Protein AF-0000000068970893 (afdb_homodimer)

Solvent-accessible surface area (backbone atoms only — not comparable to full-atom values): 34438 Å² total; per-residue (Å²): 134,84,78,76,77,76,78,77,75,74,74,72,71,69,70,72,63,74,60,45,36,34,34,31,26,46,43,50,68,34,17,62,73,50,59,65,38,80,75,41,46,63,51,52,25,57,60,57,65,72,38,48,32,35,39,35,35,37,35,39,42,80,43,62,50,46,62,40,53,46,41,29,46,47,30,43,91,47,66,24,83,64,30,59,34,68,47,70,58,63,78,33,46,88,56,91,75,41,30,20,45,33,38,39,30,31,60,89,47,37,46,57,29,62,70,39,63,47,83,69,72,38,87,65,34,65,39,53,39,33,30,32,38,38,37,50,64,57,72,69,42,65,59,33,35,37,36,42,41,53,44,46,58,91,42,21,66,63,33,52,52,49,48,44,53,54,48,48,47,40,39,73,72,74,41,53,23,32,42,35,36,25,41,37,33,55,22,58,92,43,32,40,73,74,58,47,60,68,32,63,61,59,64,38,78,70,40,45,73,63,52,55,80,82,44,50,28,38,62,59,91,54,78,31,17,25,50,43,37,38,38,27,34,69,73,46,53,64,19,42,46,82,89,43,58,42,51,52,60,55,39,71,76,65,70,47,55,70,70,60,36,52,69,51,19,53,37,30,39,39,31,39,36,34,33,38,48,72,71,74,69,72,71,77,68,78,69,69,78,69,80,75,74,79,78,80,79,70,83,72,81,78,78,80,84,85,76,96,89,80,93,81,136,134,83,80,74,79,76,77,75,74,73,75,73,71,68,70,72,64,72,61,45,36,34,34,29,28,45,42,50,68,34,17,63,73,50,61,64,37,81,75,41,46,62,52,52,27,57,61,57,64,70,39,47,30,34,39,36,35,38,35,40,42,78,44,63,49,47,62,41,52,46,40,28,45,48,28,43,90,47,66,24,83,67,31,59,37,66,46,70,58,62,78,32,46,88,58,90,75,43,30,20,44,32,39,40,31,32,61,89,49,37,46,58,29,62,70,40,64,47,84,68,74,39,88,64,35,64,39,54,40,33,31,31,37,38,37,50,64,57,70,69,43,64,61,33,36,38,38,42,41,53,45,46,60,90,41,22,66,63,34,51,51,50,48,44,54,52,48,50,48,40,38,73,73,71,40,52,22,32,41,35,37,26,42,36,31,55,22,58,92,42,32,40,73,73,57,47,60,67,33,63,63,60,64,38,78,69,40,43,76,62,52,56,80,82,42,50,28,37,62,59,92,56,78,32,17,25,50,45,36,38,38,27,33,68,73,47,54,63,19,41,46,81,90,44,58,43,53,53,59,56,38,70,77,66,68,46,54,70,69,59,35,53,70,51,18,53,36,31,38,38,31,38,38,32,32,36,48,70,68,75,67,71,71,75,65,78,68,69,74,70,76,76,73,76,81,79,77,84,70,80,77,82,79,85,77,82,83,75,84,71,87,82,131

Structure (mmCIF, N/CA/C/O backbone):
data_AF-0000000068970893-model_v1
#
loop_
_entity.id
_entity.type
_entity.pdbx_description
1 polymer Deoxyribonuclease
#
loop_
_atom_site.group_PDB
_atom_site.id
_atom_site.type_symbol
_atom_site.label_atom_id
_atom_site.label_alt_id
_atom_site.label_comp_id
_atom_site.label_asym_id
_atom_site.label_entity_id
_atom_site.label_seq_id
_atom_site.pdbx_PDB_ins_code
_atom_site.Cartn_x
_atom_site.Cartn_y
_atom_site.Cartn_z
_atom_site.occupancy
_atom_site.B_iso_or_equiv
_atom_site.auth_seq_id
_atom_site.auth_comp_id
_atom_site.auth_asym_id
_atom_site.auth_atom_id
_atom_site.pdbx_PDB_model_num
ATOM 1 N N . MET A 1 1 ? -51.438 -12.82 -49.969 1 34.69 1 MET A N 1
ATOM 2 C CA . MET A 1 1 ? -50.594 -12.172 -48.969 1 34.69 1 MET A CA 1
ATOM 3 C C . MET A 1 1 ? -49.625 -13.156 -48.344 1 34.69 1 MET A C 1
ATOM 5 O O . MET A 1 1 ? -50.031 -14.102 -47.656 1 34.69 1 MET A O 1
ATOM 9 N N . LYS A 1 2 ? -48.469 -13.453 -49.031 1 40.09 2 LYS A N 1
ATOM 10 C CA . LYS A 1 2 ? -47.344 -14.328 -48.688 1 40.09 2 LYS A CA 1
ATOM 11 C C . LYS A 1 2 ? -46.719 -13.898 -47.375 1 40.09 2 LYS A C 1
ATOM 13 O O . LYS A 1 2 ? -46.281 -12.75 -47.219 1 40.09 2 LYS A O 1
ATOM 18 N N . LEU A 1 3 ? -47.094 -14.508 -46.312 1 40.81 3 LEU A N 1
ATOM 19 C CA . LEU A 1 3 ? -46.5 -14.352 -45 1 40.81 3 LEU A CA 1
ATOM 20 C C . LEU A 1 3 ? -45 -14.648 -45.031 1 40.81 3 LEU A C 1
ATOM 22 O O . LEU A 1 3 ? -44.594 -15.766 -45.375 1 40.81 3 LEU A O 1
ATOM 26 N N . VAL A 1 4 ? -44.156 -13.695 -45.438 1 50.56 4 VAL A N 1
ATOM 27 C CA . VAL A 1 4 ? -42.719 -13.859 -45.281 1 50.56 4 VAL A CA 1
ATOM 28 C C . VAL A 1 4 ? -42.375 -14.016 -43.781 1 50.56 4 VAL A C 1
ATOM 30 O O . VAL A 1 4 ? -42.656 -13.125 -43 1 50.56 4 VAL A O 1
ATOM 33 N N . SER A 1 5 ? -42.219 -15.211 -43.312 1 48.31 5 SER A N 1
AT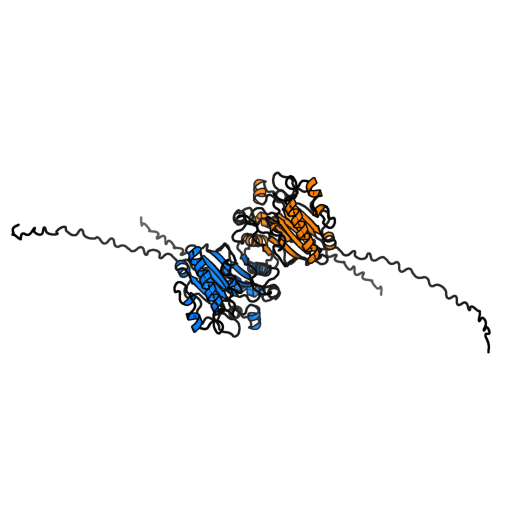OM 34 C CA . SER A 1 5 ? -41.688 -15.477 -42 1 48.31 5 SER A CA 1
ATOM 35 C C . SER A 1 5 ? -40.25 -14.93 -41.875 1 48.31 5 SER A C 1
ATOM 37 O O . SER A 1 5 ? -39.375 -15.336 -42.625 1 48.31 5 SER A O 1
ATOM 39 N N . VAL A 1 6 ? -40.094 -13.727 -41.406 1 50.88 6 VAL A N 1
ATOM 40 C CA . VAL A 1 6 ? -38.781 -13.227 -41.062 1 50.88 6 VAL A CA 1
ATOM 41 C C . VAL A 1 6 ? -38.188 -14.086 -39.938 1 50.88 6 VAL A C 1
ATOM 43 O O . VAL A 1 6 ? -38.781 -14.188 -38.844 1 50.88 6 VAL A O 1
ATOM 46 N N . LEU A 1 7 ? -37.375 -15.031 -40.312 1 47.41 7 LEU A N 1
ATOM 47 C CA . LEU A 1 7 ? -36.531 -15.734 -39.344 1 47.41 7 LEU A CA 1
ATOM 48 C C . LEU A 1 7 ? -35.625 -14.766 -38.594 1 47.41 7 LEU A C 1
ATOM 50 O O . LEU A 1 7 ? -34.719 -14.156 -39.219 1 47.41 7 LEU A O 1
ATOM 54 N N . VAL A 1 8 ? -36.062 -14.211 -37.5 1 48.69 8 VAL A N 1
ATOM 55 C CA . VAL A 1 8 ? -35.156 -13.484 -36.625 1 48.69 8 VAL A CA 1
ATOM 56 C C . VAL A 1 8 ? -34.094 -14.43 -36.094 1 48.69 8 VAL A C 1
ATOM 58 O O . VAL A 1 8 ? -34.375 -15.391 -35.375 1 48.69 8 VAL A O 1
ATOM 61 N N . VAL A 1 9 ? -32.969 -14.531 -36.781 1 45.34 9 VAL A N 1
ATOM 62 C CA . VAL A 1 9 ? -31.781 -15.172 -36.219 1 45.34 9 VAL A CA 1
ATOM 63 C C . VAL A 1 9 ? -31.359 -14.445 -34.938 1 45.34 9 VAL A C 1
ATOM 65 O O . VAL A 1 9 ? -30.984 -13.273 -34.969 1 45.34 9 VAL A O 1
ATOM 68 N N . SER A 1 10 ? -31.875 -14.844 -33.844 1 44.03 10 SER A N 1
ATOM 69 C CA . SER A 1 10 ? -31.266 -14.422 -32.562 1 44.03 10 SER A CA 1
ATOM 70 C C . SER A 1 10 ? -29.781 -14.742 -32.531 1 44.03 10 SER A C 1
ATOM 72 O O . SER A 1 10 ? -29.391 -15.914 -32.562 1 44.03 10 SER A O 1
ATOM 74 N N . ILE A 1 11 ? -29 -13.906 -33.031 1 40.5 11 ILE A N 1
ATOM 75 C CA . ILE A 1 11 ? -27.578 -14.055 -32.75 1 40.5 11 ILE A CA 1
ATOM 76 C C . ILE A 1 11 ? -27.359 -14.195 -31.25 1 40.5 11 ILE A C 1
ATOM 78 O O . ILE A 1 11 ? -27.609 -13.266 -30.484 1 40.5 11 ILE A O 1
ATOM 82 N N . LEU A 1 12 ? -27.5 -15.367 -30.766 1 39.94 12 LEU A N 1
ATOM 83 C CA . LEU A 1 12 ? -26.938 -15.625 -29.438 1 39.94 12 LEU A CA 1
ATOM 84 C C . LEU A 1 12 ? -25.531 -15.07 -29.344 1 39.94 12 LEU A C 1
ATOM 86 O O . LEU A 1 12 ? -24.609 -15.562 -30 1 39.94 12 LEU A O 1
ATOM 90 N N . LEU A 1 13 ? -25.422 -13.812 -29.266 1 41.06 13 LEU A N 1
ATOM 91 C CA . LEU A 1 13 ? -24.125 -13.297 -28.844 1 41.06 13 LEU A CA 1
ATOM 92 C C . LEU A 1 13 ? -23.547 -14.156 -27.719 1 41.06 13 LEU A C 1
ATOM 94 O O . LEU A 1 13 ? -24.047 -14.133 -26.594 1 41.06 13 LEU A O 1
ATOM 98 N N . PHE A 1 14 ? -23.125 -15.32 -28.062 1 41.41 14 PHE A N 1
ATOM 99 C CA . PHE A 1 14 ? -22.25 -16 -27.125 1 41.41 14 PHE A CA 1
ATOM 100 C C . PHE A 1 14 ? -21.266 -15.023 -26.5 1 41.41 14 PHE A C 1
ATOM 102 O O . PHE A 1 14 ? -20.406 -14.477 -27.188 1 41.41 14 PHE A O 1
ATOM 109 N N . GLU A 1 15 ? -21.703 -14.234 -25.641 1 43.56 15 GLU A N 1
ATOM 110 C CA . GLU A 1 15 ? -20.703 -13.523 -24.844 1 43.56 15 GLU A CA 1
ATOM 111 C C . GLU A 1 15 ? -19.5 -14.414 -24.547 1 43.56 15 GLU A C 1
ATOM 113 O O . GLU A 1 15 ? -19.656 -15.492 -23.953 1 43.56 15 GLU A O 1
ATOM 118 N N . PHE A 1 16 ? -18.641 -14.641 -25.422 1 45.16 16 PHE A N 1
ATOM 119 C CA . PHE A 1 16 ? -17.359 -15.266 -25.125 1 45.16 16 PHE A CA 1
ATOM 120 C C . PHE A 1 16 ? -16.969 -15 -23.672 1 45.16 16 PHE A C 1
ATOM 122 O O . PHE A 1 16 ? -16.984 -13.859 -23.219 1 45.16 16 PHE A O 1
ATOM 129 N N . SER A 1 17 ? -17.25 -15.883 -22.859 1 54.84 17 SER A N 1
ATOM 130 C CA . SER A 1 17 ? -16.922 -15.898 -21.438 1 54.84 17 SER A CA 1
ATOM 131 C C . SER A 1 17 ? -15.539 -15.328 -21.172 1 54.84 17 SER A C 1
ATOM 133 O O . SER A 1 17 ? -14.547 -15.797 -21.734 1 54.84 17 SER A O 1
ATOM 135 N N . ARG A 1 18 ? -15.453 -14.156 -20.859 1 61.41 18 ARG A N 1
ATOM 136 C CA . ARG A 1 18 ? -14.219 -13.414 -20.609 1 61.41 18 ARG A CA 1
ATOM 137 C C . ARG A 1 18 ? -13.328 -14.164 -19.609 1 61.41 18 ARG A C 1
ATOM 139 O O . ARG A 1 18 ? -13.75 -14.453 -18.5 1 61.41 18 ARG A O 1
ATOM 146 N N . ALA A 1 19 ? -12.203 -14.891 -20.141 1 85.12 19 ALA A N 1
ATOM 147 C CA . ALA A 1 19 ? -11.188 -15.609 -19.375 1 85.12 19 ALA A CA 1
ATOM 148 C C . ALA A 1 19 ? -10.25 -14.648 -18.656 1 85.12 19 ALA A C 1
ATOM 150 O O . ALA A 1 19 ? -9.914 -13.586 -19.188 1 85.12 19 ALA A O 1
ATOM 151 N N . TYR A 1 20 ? -10.188 -14.883 -17.344 1 96.75 20 TYR A N 1
ATOM 152 C CA . TYR A 1 20 ? -9.148 -14.18 -16.609 1 96.75 20 TYR A CA 1
ATOM 153 C C . TYR A 1 20 ? -7.789 -14.844 -16.797 1 96.75 20 TYR A C 1
ATOM 155 O O . TYR A 1 20 ? -7.699 -16.078 -16.859 1 96.75 20 TYR A O 1
ATOM 163 N N . LEU A 1 21 ? -6.785 -14.07 -17.016 1 98.25 21 LEU A N 1
ATOM 164 C CA . LEU A 1 21 ? -5.414 -14.57 -16.969 1 98.25 21 LEU A CA 1
ATOM 165 C C . LEU A 1 21 ? -4.707 -14.117 -15.695 1 98.25 21 LEU A C 1
ATOM 167 O O . LEU A 1 21 ? -4.539 -12.914 -15.477 1 98.25 21 LEU A O 1
ATOM 171 N N . MET A 1 22 ? -4.309 -15.086 -14.859 1 98.62 22 MET A N 1
ATOM 172 C CA . MET A 1 22 ? -3.633 -14.82 -13.594 1 98.62 22 MET A CA 1
ATOM 173 C C . MET A 1 22 ? -2.203 -15.352 -13.625 1 98.62 22 MET A C 1
ATOM 175 O O . MET A 1 22 ? -1.854 -16.172 -14.477 1 98.62 22 MET A O 1
ATOM 179 N N . SER A 1 23 ? -1.374 -14.859 -12.672 1 98.88 23 SER A N 1
ATOM 180 C CA . SER A 1 23 ? -0.019 -15.398 -12.609 1 98.88 23 SER A CA 1
ATOM 181 C C . SER A 1 23 ? 0.569 -15.25 -11.211 1 98.88 23 SER A C 1
ATOM 183 O O . SER A 1 23 ? 0.02 -14.539 -10.375 1 98.88 23 SER A O 1
ATOM 185 N N . SER A 1 24 ? 1.542 -16.04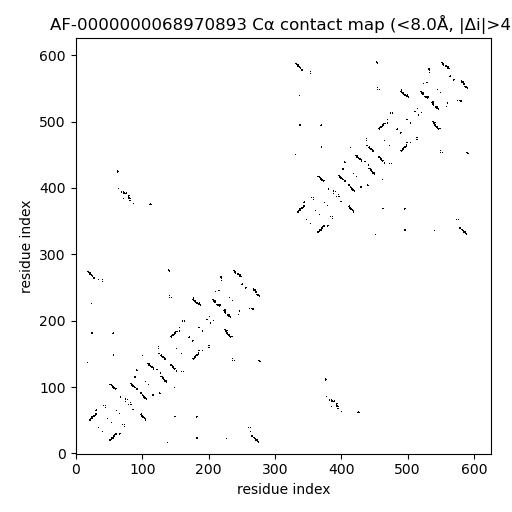7 -10.945 1 98.94 24 SER A N 1
ATOM 186 C CA . SER A 1 24 ? 2.479 -15.867 -9.836 1 98.94 24 SER A CA 1
ATOM 187 C C . SER A 1 24 ? 3.891 -15.602 -10.344 1 98.94 24 SER A C 1
ATOM 189 O O . SER A 1 24 ? 4.359 -16.25 -11.273 1 98.94 24 SER A O 1
ATOM 191 N N . PHE A 1 25 ? 4.539 -14.609 -9.758 1 98.94 25 PHE A N 1
ATOM 192 C CA . PHE A 1 25 ? 5.828 -14.188 -10.289 1 98.94 25 PHE A CA 1
ATOM 193 C C . PHE A 1 25 ? 6.777 -13.805 -9.156 1 98.94 25 PHE A C 1
ATOM 195 O O . PHE A 1 25 ? 6.578 -12.781 -8.5 1 98.94 25 PHE A O 1
ATOM 202 N N . ASN A 1 26 ? 7.77 -14.633 -8.898 1 98.88 26 ASN A N 1
ATOM 203 C CA . ASN A 1 26 ? 8.906 -14.164 -8.109 1 98.88 26 ASN A CA 1
ATOM 204 C C . ASN A 1 26 ? 9.742 -13.148 -8.891 1 98.88 26 ASN A C 1
ATOM 206 O O . ASN A 1 26 ? 10.523 -13.523 -9.766 1 98.88 26 ASN A O 1
ATOM 210 N N . ILE A 1 27 ? 9.57 -11.922 -8.539 1 98.06 27 ILE A N 1
ATOM 211 C CA . ILE A 1 27 ? 10.125 -10.828 -9.328 1 98.06 27 ILE A CA 1
ATOM 212 C C . ILE A 1 27 ? 11.578 -10.586 -8.93 1 98.06 27 ILE A C 1
ATOM 214 O O . ILE A 1 27 ? 12.266 -9.758 -9.539 1 98.06 27 ILE A O 1
ATOM 218 N N . GLN A 1 28 ? 12.086 -11.32 -8 1 97.75 28 GLN A N 1
ATOM 219 C CA . GLN A 1 28 ? 13.469 -11.398 -7.539 1 97.75 28 GLN A CA 1
ATOM 220 C C . GLN A 1 28 ? 13.945 -10.047 -7.016 1 97.75 28 GLN A C 1
ATOM 222 O O . GLN A 1 28 ? 14.344 -9.18 -7.793 1 97.75 28 GLN A O 1
ATOM 227 N N . VAL A 1 29 ? 14.086 -9.891 -5.777 1 95.88 29 VAL A N 1
ATOM 228 C CA . VAL A 1 29 ? 14.656 -8.75 -5.059 1 95.88 29 VAL A CA 1
ATOM 229 C C . VAL A 1 29 ? 14.164 -7.445 -5.684 1 95.88 29 VAL A C 1
ATOM 231 O O . VAL A 1 29 ? 14.961 -6.637 -6.16 1 95.88 29 VAL A O 1
ATOM 234 N N . PHE A 1 30 ? 12.914 -7.227 -5.641 1 97.62 30 PHE A N 1
ATOM 235 C CA . PHE A 1 30 ? 12.281 -6.059 -6.238 1 97.62 30 PHE A CA 1
ATOM 236 C C . PHE A 1 30 ? 12.25 -4.898 -5.254 1 97.62 30 PHE A C 1
ATOM 238 O O . PHE A 1 30 ? 11.648 -5.004 -4.184 1 97.62 30 PHE A O 1
ATOM 245 N N . GLY A 1 31 ? 12.898 -3.812 -5.598 1 94.81 31 GLY A N 1
ATOM 246 C CA . GLY A 1 31 ? 12.961 -2.596 -4.801 1 94.81 31 GLY A CA 1
ATOM 247 C C . GLY A 1 31 ? 13.562 -1.424 -5.551 1 94.81 31 GLY A C 1
ATOM 248 O O . GLY A 1 31 ? 13.445 -1.333 -6.777 1 94.81 31 GLY A O 1
ATOM 249 N N . ASP A 1 32 ? 14.188 -0.538 -4.844 1 91.56 32 ASP A N 1
ATOM 250 C CA . ASP A 1 32 ? 14.68 0.719 -5.398 1 91.56 32 ASP A CA 1
ATOM 251 C C . ASP A 1 32 ? 15.797 0.47 -6.414 1 91.56 32 ASP A C 1
ATOM 253 O O . ASP A 1 32 ? 15.844 1.116 -7.461 1 91.56 32 ASP A O 1
ATOM 257 N N . LYS A 1 33 ? 16.688 -0.392 -6.039 1 94.38 33 LYS A N 1
ATOM 258 C CA . LYS A 1 33 ? 17.812 -0.661 -6.926 1 94.38 33 LYS A CA 1
ATOM 259 C C . LYS A 1 33 ? 17.344 -1.159 -8.289 1 94.38 33 LYS A C 1
ATOM 261 O O . LYS A 1 33 ? 17.812 -0.688 -9.328 1 94.38 33 LYS A O 1
ATOM 266 N N . LYS A 1 34 ? 16.453 -2.086 -8.305 1 96.19 34 LYS A N 1
ATOM 267 C CA . LYS A 1 34 ? 15.914 -2.605 -9.562 1 96.19 34 LYS A CA 1
ATOM 268 C C . LYS A 1 34 ? 15.133 -1.529 -10.32 1 96.19 34 LYS A C 1
ATOM 270 O O . LYS A 1 34 ? 15.266 -1.402 -11.539 1 96.19 34 LYS A O 1
ATOM 275 N N . MET A 1 35 ? 14.391 -0.727 -9.641 1 94.12 35 MET A N 1
ATOM 276 C CA . MET A 1 35 ? 13.57 0.326 -10.234 1 94.12 35 MET A CA 1
ATOM 277 C C . MET A 1 35 ? 14.453 1.437 -10.805 1 94.12 35 MET A C 1
ATOM 279 O O . MET A 1 35 ? 14.016 2.193 -11.68 1 94.12 35 MET A O 1
ATOM 283 N N . SER A 1 36 ? 15.625 1.511 -10.336 1 93.38 36 SER A N 1
ATOM 284 C CA . SER A 1 36 ? 16.516 2.572 -10.773 1 93.38 36 SER A CA 1
ATOM 285 C C . SER A 1 36 ? 17.234 2.193 -12.062 1 93.38 36 SER A C 1
ATOM 287 O O . SER A 1 36 ? 17.828 3.047 -12.727 1 93.38 36 SER A O 1
ATOM 289 N N . LYS A 1 37 ? 17.203 0.884 -12.352 1 95.44 37 LYS A N 1
ATOM 290 C CA . LYS A 1 37 ? 17.75 0.458 -13.633 1 95.44 37 LYS A CA 1
ATOM 291 C C . LYS A 1 37 ? 16.828 0.826 -14.781 1 95.44 37 LYS A C 1
ATOM 293 O O . LYS A 1 37 ? 15.828 0.142 -15.031 1 95.44 37 LYS A O 1
ATOM 298 N N . LYS A 1 38 ? 17.156 1.769 -15.578 1 93.44 38 LYS A N 1
ATOM 299 C CA . LYS A 1 38 ? 16.297 2.439 -16.547 1 93.44 38 LYS A CA 1
ATOM 300 C C . LYS A 1 38 ? 15.633 1.432 -17.484 1 93.44 38 LYS A C 1
ATOM 302 O O . LYS A 1 38 ? 14.492 1.625 -17.906 1 93.44 38 LYS A O 1
ATOM 307 N N . HIS A 1 39 ? 16.281 0.365 -17.797 1 95.81 39 HIS A N 1
ATOM 308 C CA . HIS A 1 39 ? 15.789 -0.545 -18.812 1 95.81 39 HIS A CA 1
ATOM 309 C C . HIS A 1 39 ? 14.93 -1.647 -18.203 1 95.81 39 HIS A C 1
ATOM 311 O O . HIS A 1 39 ? 14.227 -2.367 -18.906 1 95.81 39 HIS A O 1
ATOM 317 N N . ILE A 1 40 ? 14.836 -1.778 -16.875 1 97.69 40 ILE A N 1
ATOM 318 C CA . ILE A 1 40 ? 14.203 -2.934 -16.25 1 97.69 40 ILE A CA 1
ATOM 319 C C . ILE A 1 40 ? 12.734 -2.629 -15.969 1 97.69 40 ILE A C 1
ATOM 321 O O . ILE A 1 40 ? 11.859 -3.436 -16.281 1 97.69 40 ILE A O 1
ATOM 325 N N . PRO A 1 41 ? 12.383 -1.438 -15.461 1 96.38 41 PRO A N 1
ATOM 326 C CA . PRO A 1 41 ? 10.984 -1.195 -15.094 1 96.38 41 PRO A CA 1
ATOM 327 C C . PRO A 1 41 ? 10.039 -1.282 -16.281 1 96.38 41 PRO A C 1
ATOM 329 O O . PRO A 1 41 ? 8.961 -1.876 -16.172 1 96.38 41 PRO A O 1
ATOM 332 N N . PRO A 1 42 ? 10.406 -0.814 -17.469 1 96.25 42 PRO A N 1
ATOM 333 C CA . PRO A 1 42 ? 9.5 -0.976 -18.609 1 96.25 42 PRO A CA 1
ATOM 334 C C . PRO A 1 42 ? 9.266 -2.439 -18.969 1 96.25 42 PRO A C 1
ATOM 336 O O . PRO A 1 42 ? 8.164 -2.807 -19.406 1 96.25 42 PRO A O 1
ATOM 339 N N . ILE A 1 43 ? 10.266 -3.234 -18.828 1 98.25 43 ILE A N 1
ATOM 340 C CA . ILE A 1 43 ? 10.133 -4.66 -19.109 1 98.25 43 ILE A CA 1
ATOM 341 C C . ILE A 1 43 ? 9.18 -5.297 -18.109 1 98.25 43 ILE A C 1
ATOM 343 O O . ILE A 1 43 ? 8.266 -6.035 -18.484 1 98.25 43 ILE A O 1
ATOM 347 N N . LEU A 1 44 ? 9.375 -4.984 -16.828 1 98.31 44 LEU A N 1
ATOM 348 C CA . LEU A 1 44 ? 8.484 -5.488 -15.789 1 98.31 44 LEU A CA 1
ATOM 349 C C . LEU A 1 44 ? 7.043 -5.055 -16.047 1 98.31 44 LEU A C 1
ATOM 351 O O . LEU A 1 44 ? 6.117 -5.855 -15.906 1 98.31 44 LEU A O 1
ATOM 355 N N . ALA A 1 45 ? 6.863 -3.803 -16.406 1 96.81 45 ALA A N 1
ATOM 356 C CA . ALA A 1 45 ? 5.527 -3.287 -16.688 1 96.81 45 ALA A CA 1
ATOM 357 C C . ALA A 1 45 ? 4.871 -4.062 -17.828 1 96.81 45 ALA A C 1
ATOM 359 O O . ALA A 1 45 ? 3.684 -4.387 -17.766 1 96.81 45 ALA A O 1
ATOM 360 N N . LYS A 1 46 ? 5.617 -4.324 -18.828 1 97.25 46 LYS A N 1
ATOM 361 C CA . LYS A 1 46 ? 5.098 -5.07 -19.969 1 97.25 46 LYS A CA 1
ATOM 362 C C . LYS A 1 46 ? 4.703 -6.488 -19.578 1 97.25 46 LYS A C 1
ATOM 364 O O . LYS A 1 46 ? 3.65 -6.984 -19.984 1 97.25 46 LYS A O 1
ATOM 369 N N . ILE A 1 47 ? 5.535 -7.156 -18.812 1 98.5 47 ILE A N 1
ATOM 370 C CA . ILE A 1 47 ? 5.234 -8.508 -18.344 1 98.5 47 ILE A CA 1
ATOM 371 C C . ILE A 1 47 ? 3.945 -8.5 -17.531 1 98.5 47 ILE A C 1
ATOM 373 O O . ILE A 1 47 ? 3.023 -9.266 -17.812 1 98.5 47 ILE A O 1
ATOM 377 N N . LEU A 1 48 ? 3.877 -7.586 -16.594 1 98.19 48 LEU A N 1
ATOM 378 C CA . LEU A 1 48 ? 2.801 -7.594 -15.609 1 98.19 48 LEU A CA 1
ATOM 379 C C . LEU A 1 48 ? 1.488 -7.133 -16.234 1 98.19 48 LEU A C 1
ATOM 381 O O . LEU A 1 48 ? 0.409 -7.52 -15.781 1 98.19 48 LEU A O 1
ATOM 385 N N . SER A 1 49 ? 1.508 -6.402 -17.297 1 96.31 49 SER A N 1
ATOM 386 C CA . SER A 1 49 ? 0.31 -5.914 -17.969 1 96.31 49 SER A CA 1
ATOM 387 C C . SER A 1 49 ? -0.384 -7.031 -18.734 1 96.31 49 SER A C 1
ATOM 389 O O . SER A 1 49 ? -1.507 -6.859 -19.219 1 96.31 49 SER A O 1
ATOM 391 N N . ARG A 1 50 ? 0.207 -8.148 -18.844 1 97.12 50 ARG A N 1
ATOM 392 C CA . ARG A 1 50 ? -0.385 -9.305 -19.5 1 97.12 50 ARG A CA 1
ATOM 393 C C . ARG A 1 50 ? -1.508 -9.906 -18.656 1 97.12 50 ARG A C 1
ATOM 395 O O . ARG A 1 50 ? -2.381 -10.594 -19.188 1 97.12 50 ARG A O 1
ATOM 402 N N . TYR A 1 51 ? -1.489 -9.633 -17.422 1 98.12 51 TYR A N 1
ATOM 403 C CA . TYR A 1 51 ? -2.322 -10.406 -16.516 1 98.12 51 TYR A CA 1
ATOM 404 C C . TYR A 1 51 ? -3.43 -9.547 -15.914 1 98.12 51 TYR A C 1
ATOM 406 O O . TYR A 1 51 ? -3.252 -8.336 -15.727 1 98.12 51 TYR A O 1
ATOM 414 N N . ASP A 1 52 ? -4.516 -10.195 -15.609 1 97.81 52 ASP A N 1
ATOM 415 C CA . ASP A 1 52 ? -5.598 -9.523 -14.891 1 97.81 52 ASP A CA 1
ATOM 416 C C . ASP A 1 52 ? -5.301 -9.445 -13.398 1 97.81 52 ASP A C 1
ATOM 418 O O . ASP A 1 52 ? -5.762 -8.531 -12.711 1 97.81 52 ASP A O 1
ATOM 422 N N . LEU A 1 53 ? -4.594 -10.398 -12.922 1 98.5 53 LEU A N 1
ATOM 423 C CA . LEU A 1 53 ? -4.148 -10.477 -11.531 1 98.5 53 LEU A CA 1
ATOM 424 C C . LEU A 1 53 ? -2.83 -11.242 -11.43 1 98.5 53 LEU A C 1
ATOM 426 O O . LEU A 1 53 ? -2.697 -12.336 -11.977 1 98.5 53 LEU A O 1
ATOM 430 N N . THR A 1 54 ? -1.862 -10.602 -10.797 1 98.88 54 THR A N 1
ATOM 431 C CA . THR A 1 54 ? -0.589 -11.273 -10.555 1 98.88 54 THR A CA 1
ATOM 432 C C . THR A 1 54 ? -0.206 -11.195 -9.078 1 98.88 54 THR A C 1
ATOM 434 O O . THR A 1 54 ? -0.25 -10.125 -8.477 1 98.88 54 THR A O 1
ATOM 437 N N . CYS A 1 55 ? 0.104 -12.344 -8.508 1 98.88 55 CYS A N 1
ATOM 438 C CA . CYS A 1 55 ? 0.712 -12.406 -7.18 1 98.88 55 CYS A CA 1
ATOM 439 C C . CYS A 1 55 ? 2.232 -12.336 -7.273 1 98.88 55 CYS A C 1
ATOM 441 O O . CYS A 1 55 ? 2.842 -13.055 -8.07 1 98.88 55 CYS A O 1
ATOM 443 N N . ILE A 1 56 ? 2.818 -11.484 -6.457 1 98.62 56 ILE A N 1
ATOM 444 C CA . ILE A 1 56 ? 4.246 -11.195 -6.566 1 98.62 56 ILE A CA 1
ATOM 445 C C . ILE A 1 56 ? 4.957 -11.617 -5.281 1 98.62 56 ILE A C 1
ATOM 447 O O . ILE A 1 56 ? 4.418 -11.445 -4.184 1 98.62 56 ILE A O 1
ATOM 451 N N . GLN A 1 57 ? 6.152 -12.219 -5.43 1 98.5 57 GLN A N 1
ATOM 452 C CA . GLN A 1 57 ? 7.055 -12.484 -4.316 1 98.5 57 GLN A CA 1
ATOM 453 C C . GLN A 1 57 ? 8.32 -11.641 -4.422 1 98.5 57 GLN A C 1
ATOM 455 O O . GLN A 1 57 ? 8.641 -11.117 -5.488 1 98.5 57 GLN A O 1
ATOM 460 N N . GLU A 1 58 ? 9.047 -11.453 -3.346 1 97.94 58 GLU A N 1
ATOM 461 C CA . GLU A 1 58 ? 10.375 -10.875 -3.189 1 97.94 58 GLU A CA 1
ATOM 462 C C . GLU A 1 58 ? 10.352 -9.367 -3.449 1 97.94 58 GLU A C 1
ATOM 464 O O . GLU A 1 58 ? 11.242 -8.828 -4.105 1 97.94 58 GLU A O 1
ATOM 469 N N . ILE A 1 59 ? 9.289 -8.781 -2.961 1 96.81 59 ILE A N 1
ATOM 470 C CA . ILE A 1 59 ? 9.359 -7.332 -2.818 1 96.81 59 ILE A CA 1
ATOM 471 C C . ILE A 1 59 ? 10.273 -6.973 -1.649 1 96.81 59 ILE A C 1
ATOM 473 O O . ILE A 1 59 ? 10.023 -7.367 -0.509 1 96.81 59 ILE A O 1
ATOM 477 N N . ARG A 1 60 ? 11.344 -6.371 -1.956 1 93.94 60 ARG A N 1
ATOM 478 C CA . ARG A 1 60 ? 12.312 -5.934 -0.958 1 93.94 60 ARG A CA 1
ATOM 479 C C . ARG A 1 60 ? 12.555 -4.434 -1.055 1 93.94 60 ARG A C 1
ATOM 481 O O . ARG A 1 60 ? 13.539 -3.996 -1.659 1 93.94 60 ARG A O 1
ATOM 488 N N . ASP A 1 61 ? 11.672 -3.719 -0.513 1 87.38 61 ASP A N 1
ATOM 489 C CA . ASP A 1 61 ? 11.68 -2.264 -0.635 1 87.38 61 ASP A CA 1
ATOM 490 C C . ASP A 1 61 ? 11.523 -1.597 0.729 1 87.38 61 ASP A C 1
ATOM 492 O O . ASP A 1 61 ? 10.453 -1.654 1.332 1 87.38 61 ASP A O 1
ATOM 496 N N . SER A 1 62 ? 12.539 -0.918 1.133 1 77.5 62 SER A N 1
ATOM 497 C CA . SER A 1 62 ? 12.562 -0.379 2.488 1 77.5 62 SER A CA 1
ATOM 498 C C . SER A 1 62 ? 11.57 0.773 2.641 1 77.5 62 SER A C 1
ATOM 500 O O . SER A 1 62 ? 10.984 0.955 3.705 1 77.5 62 SER A O 1
ATOM 502 N N . ASP A 1 63 ? 11.422 1.54 1.518 1 78.56 63 ASP A N 1
ATOM 503 C CA . ASP A 1 63 ? 10.539 2.693 1.66 1 78.56 63 ASP A CA 1
ATOM 504 C C . ASP A 1 63 ? 9.148 2.395 1.098 1 78.56 63 ASP A C 1
ATOM 506 O O . ASP A 1 63 ? 8.234 3.211 1.223 1 78.56 63 ASP A O 1
ATOM 510 N N . GLY A 1 64 ? 8.969 1.307 0.472 1 85.56 64 GLY A N 1
ATOM 511 C CA . GLY A 1 64 ? 7.66 0.746 0.175 1 85.56 64 GLY A CA 1
ATOM 512 C C . GLY A 1 64 ? 6.996 1.381 -1.034 1 85.56 64 GLY A C 1
ATOM 513 O O . GLY A 1 64 ? 5.809 1.166 -1.283 1 85.56 64 GLY A O 1
ATOM 514 N N . ASP A 1 65 ? 7.738 2.162 -1.805 1 89.88 65 ASP A N 1
ATOM 515 C CA . ASP A 1 65 ? 7.035 2.895 -2.855 1 89.88 65 ASP A CA 1
ATOM 516 C C . ASP A 1 65 ? 7.309 2.281 -4.227 1 89.88 65 ASP A C 1
ATOM 518 O O . ASP A 1 65 ? 6.707 2.686 -5.223 1 89.88 65 ASP A O 1
ATOM 522 N N . SER A 1 66 ? 8.219 1.284 -4.301 1 93.69 66 SER A N 1
ATOM 523 C CA . SER A 1 66 ? 8.586 0.69 -5.582 1 93.69 66 SER A CA 1
ATOM 524 C C . SER A 1 66 ? 7.371 0.066 -6.266 1 93.69 66 SER A C 1
ATOM 526 O O . SER A 1 66 ? 7.211 0.182 -7.48 1 93.69 66 SER A O 1
ATOM 528 N N . LEU A 1 67 ? 6.539 -0.621 -5.488 1 95.12 67 LEU A N 1
ATOM 529 C CA . LEU A 1 67 ? 5.359 -1.241 -6.082 1 95.12 67 LEU A CA 1
ATOM 530 C C . LEU A 1 67 ? 4.438 -0.188 -6.688 1 95.12 67 LEU A C 1
ATOM 532 O O . LEU A 1 67 ? 3.93 -0.364 -7.797 1 95.12 67 LEU A O 1
ATOM 536 N N . GLY A 1 68 ? 4.18 0.874 -5.965 1 93.06 68 GLY A N 1
ATOM 537 C CA . GLY A 1 68 ? 3.367 1.958 -6.492 1 93.06 68 GLY A CA 1
ATOM 538 C C . GLY A 1 68 ? 3.93 2.561 -7.766 1 93.06 68 GLY A C 1
ATOM 539 O O . GLY A 1 68 ? 3.188 2.832 -8.711 1 93.06 68 GLY A O 1
ATOM 540 N N . LYS A 1 69 ? 5.219 2.814 -7.812 1 93.38 69 LYS A N 1
ATOM 541 C CA . LYS A 1 69 ? 5.879 3.338 -9.008 1 93.38 69 LYS A CA 1
ATOM 542 C C . LYS A 1 69 ? 5.707 2.391 -10.188 1 93.38 69 LYS A C 1
ATOM 544 O O . LYS A 1 69 ? 5.469 2.832 -11.312 1 93.38 69 LYS A O 1
ATOM 549 N N . LEU A 1 70 ? 5.887 1.155 -9.906 1 95.62 70 LEU A N 1
ATOM 550 C CA . LEU A 1 70 ? 5.723 0.163 -10.969 1 95.62 70 LEU A CA 1
ATOM 551 C C . LEU A 1 70 ? 4.289 0.165 -11.492 1 95.62 70 LEU A C 1
ATOM 553 O O . LEU A 1 70 ? 4.066 0.098 -12.703 1 95.62 70 LEU A O 1
ATOM 557 N N . VAL A 1 71 ? 3.318 0.204 -10.602 1 95.19 71 VAL A N 1
ATOM 558 C CA . VAL A 1 71 ? 1.913 0.23 -10.992 1 95.19 71 VAL A CA 1
ATOM 559 C C . VAL A 1 71 ? 1.636 1.471 -11.836 1 95.19 71 VAL A C 1
ATOM 561 O O . VAL A 1 71 ? 0.9 1.404 -12.828 1 95.19 71 VAL A O 1
ATOM 564 N N . ASN A 1 72 ? 2.199 2.633 -11.469 1 92.5 72 ASN A N 1
ATOM 565 C CA . ASN A 1 72 ? 2.082 3.838 -12.281 1 92.5 72 ASN A CA 1
ATOM 566 C C . ASN A 1 72 ? 2.586 3.607 -13.703 1 92.5 72 ASN A C 1
ATOM 568 O O . ASN A 1 72 ? 1.967 4.059 -14.672 1 92.5 72 ASN A O 1
ATOM 572 N N . LEU A 1 73 ? 3.676 2.949 -13.773 1 92.31 73 LEU A N 1
ATOM 573 C CA . LEU A 1 73 ? 4.254 2.666 -15.086 1 92.31 73 LEU A CA 1
ATOM 574 C C . LEU A 1 73 ? 3.34 1.75 -15.891 1 92.31 73 LEU A C 1
ATOM 576 O O . LEU A 1 73 ? 3.146 1.961 -17.094 1 92.31 73 LEU A O 1
ATOM 580 N N . ILE A 1 74 ? 2.816 0.727 -15.219 1 94.88 74 ILE A N 1
ATOM 581 C CA . ILE A 1 74 ? 1.884 -0.187 -15.875 1 94.88 74 ILE A CA 1
ATOM 582 C C . ILE A 1 74 ? 0.687 0.594 -16.406 1 94.88 74 ILE A C 1
ATOM 584 O O . ILE A 1 74 ? 0.204 0.321 -17.516 1 94.88 74 ILE A O 1
ATOM 588 N N . ASN A 1 75 ? 0.254 1.511 -15.648 1 92.44 75 ASN A N 1
ATOM 589 C CA . ASN A 1 75 ? -0.96 2.248 -15.984 1 92.44 75 ASN A CA 1
ATOM 590 C C . ASN A 1 75 ? -0.679 3.373 -16.969 1 92.44 75 ASN A C 1
ATOM 592 O O . ASN A 1 75 ? -1.602 4.055 -17.422 1 92.44 75 ASN A O 1
ATOM 596 N N . SER A 1 76 ? 0.579 3.506 -17.234 1 84.25 76 SER A N 1
ATOM 597 C CA . SER A 1 76 ? 0.921 4.57 -18.172 1 84.25 76 SER A CA 1
ATOM 598 C C . SER A 1 76 ? 0.234 4.363 -19.516 1 84.25 76 SER A C 1
ATOM 600 O O . SER A 1 76 ? 0.344 3.293 -20.125 1 84.25 76 SER A O 1
ATOM 602 N N . GLY A 1 77 ? -0.548 5.195 -19.938 1 74.44 77 GLY A N 1
ATOM 603 C CA . GLY A 1 77 ? -1.235 5.125 -21.219 1 74.44 77 GLY A CA 1
ATOM 604 C C . GLY A 1 77 ? -2.615 4.5 -21.125 1 74.44 77 GLY A C 1
ATOM 605 O O . GLY A 1 77 ? -3.285 4.297 -22.141 1 74.44 77 GLY A O 1
ATOM 606 N N . ARG A 1 78 ? -2.902 4.055 -19.969 1 77.19 78 ARG A N 1
ATOM 607 C CA . ARG A 1 78 ? -4.234 3.504 -19.75 1 77.19 78 ARG A CA 1
ATOM 608 C C . ARG A 1 78 ? -5.168 4.555 -19.156 1 77.19 78 ARG A C 1
ATOM 610 O O . ARG A 1 78 ? -4.719 5.613 -18.703 1 77.19 78 ARG A O 1
ATOM 617 N N . ASN A 1 79 ? -6.438 4.281 -19.453 1 69 79 ASN A N 1
ATOM 618 C CA . ASN A 1 79 ? -7.398 5.066 -18.688 1 69 79 ASN A CA 1
ATOM 619 C C . ASN A 1 79 ? -7.262 4.809 -17.188 1 69 79 ASN A C 1
ATOM 621 O O . ASN A 1 79 ? -7.559 3.713 -16.719 1 69 79 ASN A O 1
ATOM 625 N N . ASN A 1 80 ? -6.852 5.699 -16.516 1 64.62 80 ASN A N 1
ATOM 626 C CA . ASN A 1 80 ? -6.438 5.57 -15.125 1 64.62 80 ASN A CA 1
ATOM 627 C C . ASN A 1 80 ? -7.605 5.152 -14.227 1 64.62 80 ASN A C 1
ATOM 629 O O . ASN A 1 80 ? -7.41 4.441 -13.242 1 64.62 80 ASN A O 1
ATOM 633 N N . GLN A 1 81 ? -8.719 5.488 -14.586 1 68.31 81 GLN A N 1
ATOM 634 C CA . GLN A 1 81 ? -9.859 5.137 -13.742 1 68.31 81 GLN A CA 1
ATOM 635 C C . GLN A 1 81 ? -10.062 3.625 -13.695 1 68.31 81 GLN A C 1
ATOM 637 O O . GLN A 1 81 ? -10.648 3.102 -12.75 1 68.31 81 GLN A O 1
ATOM 642 N N . GLU A 1 82 ? -9.453 3.031 -14.602 1 79.94 82 GLU A N 1
ATOM 643 C CA . GLU A 1 82 ? -9.633 1.587 -14.719 1 79.94 82 GLU A CA 1
ATOM 644 C C . GLU A 1 82 ? -8.289 0.86 -14.648 1 79.94 82 GLU A C 1
ATOM 646 O O . GLU A 1 82 ? -8.18 -0.288 -15.078 1 79.94 82 GLU A O 1
ATOM 651 N N . GLY A 1 83 ? -7.387 1.549 -14.102 1 90.25 83 GLY A N 1
ATOM 652 C CA . GLY A 1 83 ? -6.047 0.983 -14.125 1 90.25 83 GLY A CA 1
ATOM 653 C C . GLY A 1 83 ? -5.801 -0.026 -13.023 1 90.25 83 GLY A C 1
ATOM 654 O O . GLY A 1 83 ? -6.676 -0.265 -12.188 1 90.25 83 GLY A O 1
ATOM 655 N N . TYR A 1 84 ? -4.66 -0.622 -13.047 1 95.62 84 TYR A N 1
ATOM 656 C CA . TYR A 1 84 ? -4.227 -1.605 -12.062 1 95.62 84 TYR A CA 1
ATOM 657 C C . TYR A 1 84 ? -4.082 -0.969 -10.68 1 95.62 84 TYR A C 1
ATOM 659 O O . TYR A 1 84 ? -3.803 0.227 -10.57 1 95.62 84 TYR A O 1
ATOM 667 N N . VAL A 1 85 ? -4.32 -1.793 -9.719 1 94.31 85 VAL A N 1
ATOM 668 C CA . VAL A 1 85 ? -4.008 -1.462 -8.336 1 94.31 85 VAL A CA 1
ATOM 669 C C . VAL A 1 85 ? -3.02 -2.48 -7.773 1 94.31 85 VAL A C 1
ATOM 671 O O . VAL A 1 85 ? -3.049 -3.654 -8.141 1 94.31 85 VAL A O 1
ATOM 674 N N . GLY A 1 86 ? -2.1 -1.947 -6.949 1 95.19 86 GLY A N 1
ATOM 675 C CA . GLY A 1 86 ? -1.145 -2.809 -6.27 1 95.19 86 GLY A CA 1
ATOM 676 C C . GLY A 1 86 ? -1.292 -2.789 -4.762 1 95.19 86 GLY A C 1
ATOM 677 O O . GLY A 1 86 ? -1.467 -1.726 -4.164 1 95.19 86 GLY A O 1
ATOM 678 N N . LEU A 1 87 ? -1.263 -3.963 -4.184 1 93.38 87 LEU A N 1
ATOM 679 C CA . LEU A 1 87 ? -1.296 -4.125 -2.734 1 93.38 87 LEU A CA 1
ATOM 680 C C . LEU A 1 87 ? -0.101 -4.941 -2.252 1 93.38 87 LEU A C 1
ATOM 682 O O . LEU A 1 87 ? 0.283 -5.926 -2.891 1 93.38 87 LEU A O 1
ATOM 686 N N . ALA A 1 88 ? 0.518 -4.449 -1.212 1 92.81 88 ALA A N 1
ATOM 687 C CA . ALA A 1 88 ? 1.618 -5.191 -0.604 1 92.81 88 ALA A CA 1
ATOM 688 C C . ALA A 1 88 ? 1.266 -5.633 0.813 1 92.81 88 ALA A C 1
ATOM 690 O O . ALA A 1 88 ? 0.548 -4.93 1.529 1 92.81 88 ALA A O 1
ATOM 691 N N . GLY A 1 89 ? 1.749 -6.816 1.169 1 90.75 89 GLY A N 1
ATOM 692 C CA . GLY A 1 89 ? 1.539 -7.316 2.52 1 90.75 89 GLY A CA 1
ATOM 693 C C . GLY A 1 89 ? 2.619 -6.879 3.492 1 90.75 89 GLY A C 1
ATOM 694 O O . GLY A 1 89 ? 3.336 -5.91 3.236 1 90.75 89 GLY A O 1
ATOM 695 N N . GLU A 1 90 ? 2.678 -7.582 4.594 1 87 90 GLU A N 1
ATOM 696 C CA . GLU A 1 90 ? 3.631 -7.328 5.672 1 87 90 GLU A CA 1
ATOM 697 C C . GLU A 1 90 ? 5.047 -7.711 5.254 1 87 90 GLU A C 1
ATOM 699 O O . GLU A 1 90 ? 5.238 -8.625 4.457 1 87 90 GLU A O 1
ATOM 704 N N . ARG A 1 91 ? 5.977 -6.918 5.77 1 87.44 91 ARG A N 1
ATOM 705 C CA . ARG A 1 91 ? 7.363 -7.336 5.613 1 87.44 91 ARG A CA 1
ATOM 706 C C . ARG A 1 91 ? 7.664 -8.57 6.457 1 87.44 91 ARG A C 1
ATOM 708 O O . ARG A 1 91 ? 7.434 -8.57 7.668 1 87.44 91 ARG A O 1
ATOM 715 N N . LEU A 1 92 ? 8.227 -9.562 5.758 1 91 92 LEU A N 1
ATOM 716 C CA . LEU A 1 92 ? 8.391 -10.852 6.422 1 91 92 LEU A CA 1
ATOM 717 C C . LEU A 1 92 ? 9.836 -11.336 6.336 1 91 92 LEU A C 1
ATOM 719 O O . LEU A 1 92 ? 10.547 -11 5.387 1 91 92 LEU A O 1
ATOM 723 N N . GLY A 1 93 ? 10.195 -12.18 7.281 1 88.56 93 GLY A N 1
ATOM 724 C CA . GLY A 1 93 ? 11.523 -12.773 7.352 1 88.56 93 GLY A CA 1
ATOM 725 C C . GLY A 1 93 ? 12.133 -12.727 8.742 1 88.56 93 GLY A C 1
ATOM 726 O O . GLY A 1 93 ? 11.875 -11.781 9.5 1 88.56 93 GLY A O 1
ATOM 727 N N . ARG A 1 94 ? 12.914 -13.672 9.047 1 84.94 94 ARG A N 1
ATOM 728 C CA . ARG A 1 94 ? 13.508 -13.789 10.367 1 84.94 94 ARG A CA 1
ATOM 729 C C . ARG A 1 94 ? 14.859 -13.086 10.43 1 84.94 94 ARG A C 1
ATOM 731 O O . ARG A 1 94 ? 15.461 -12.977 11.5 1 84.94 94 ARG A O 1
ATOM 738 N N . THR A 1 95 ? 15.328 -12.648 9.289 1 82.75 95 THR A N 1
ATOM 739 C CA . THR A 1 95 ? 16.594 -11.922 9.195 1 82.75 95 THR A CA 1
ATOM 740 C C . THR A 1 95 ? 16.359 -10.453 8.867 1 82.75 95 THR A C 1
ATOM 742 O O . THR A 1 95 ? 15.211 -10 8.844 1 82.75 95 THR A O 1
ATOM 745 N N . SER A 1 96 ? 17.453 -9.766 8.656 1 79.38 96 SER A N 1
ATOM 746 C CA . SER A 1 96 ? 17.359 -8.344 8.344 1 79.38 96 SER A CA 1
ATOM 747 C C . SER A 1 96 ? 16.812 -8.125 6.934 1 79.38 96 SER A C 1
ATOM 749 O O . SER A 1 96 ? 16.266 -7.066 6.641 1 79.38 96 SER A O 1
ATOM 751 N N . SER A 1 97 ? 17.047 -9.094 6.133 1 81 97 SER A N 1
ATOM 752 C CA . SER A 1 97 ? 16.531 -8.984 4.777 1 81 97 SER A CA 1
ATOM 753 C C . SER A 1 97 ? 15.086 -9.469 4.703 1 81 97 SER A C 1
ATOM 755 O O . SER A 1 97 ? 14.828 -10.664 4.574 1 81 97 SER A O 1
ATOM 757 N N . LYS A 1 98 ? 14.195 -8.492 4.789 1 88.94 98 LYS A N 1
ATOM 758 C CA . LYS A 1 98 ? 12.773 -8.844 4.797 1 88.94 98 LYS A CA 1
ATOM 759 C C . LYS A 1 98 ? 12.164 -8.68 3.406 1 88.94 98 LYS A C 1
ATOM 761 O O . LYS A 1 98 ? 12.68 -7.926 2.58 1 88.94 98 LYS A O 1
ATOM 766 N N . GLU A 1 99 ? 11.188 -9.461 3.152 1 94.19 99 GLU A N 1
ATOM 767 C CA . GLU A 1 99 ? 10.5 -9.375 1.867 1 94.19 99 GLU A CA 1
ATOM 768 C C . GLU A 1 99 ? 8.984 -9.305 2.051 1 94.19 99 GLU A C 1
ATOM 770 O O . GLU A 1 99 ? 8.469 -9.625 3.123 1 94.19 99 GLU A O 1
ATOM 775 N N . GLN A 1 100 ? 8.289 -8.781 1.093 1 95.5 100 GLN A N 1
ATOM 776 C CA . GLN A 1 100 ? 6.832 -8.703 1.068 1 95.5 100 GLN A CA 1
ATOM 777 C C . GLN A 1 100 ? 6.262 -9.469 -0.12 1 95.5 100 GLN A C 1
ATOM 779 O O . GLN A 1 100 ? 6.93 -9.633 -1.143 1 95.5 100 GLN A O 1
ATOM 784 N N . TYR A 1 101 ? 5.09 -10.016 0.106 1 97.56 101 TYR A N 1
ATOM 785 C CA . TYR A 1 101 ? 4.23 -10.414 -1.006 1 97.56 101 TYR A CA 1
ATOM 786 C C . TYR A 1 101 ? 3.406 -9.234 -1.507 1 97.56 101 TYR A C 1
ATOM 788 O O . TYR A 1 101 ? 3.223 -8.25 -0.79 1 97.56 101 TYR A O 1
ATOM 796 N N . GLY A 1 102 ? 2.963 -9.344 -2.721 1 97.25 102 GLY A N 1
ATOM 797 C CA . GLY A 1 102 ? 2.053 -8.352 -3.268 1 97.25 102 GLY A CA 1
ATOM 798 C C . GLY A 1 102 ? 1.1 -8.922 -4.301 1 97.25 102 GLY A C 1
ATOM 799 O O . GLY A 1 102 ? 1.244 -10.07 -4.719 1 97.25 102 GLY A O 1
ATOM 800 N N . VAL A 1 103 ? 0.101 -8.125 -4.605 1 98.12 103 VAL A N 1
ATOM 801 C CA . VAL A 1 103 ? -0.84 -8.445 -5.672 1 98.12 103 VAL A CA 1
ATOM 802 C C . VAL A 1 103 ? -1.064 -7.215 -6.551 1 98.12 103 VAL A C 1
ATOM 804 O O . VAL A 1 103 ? -1.229 -6.102 -6.043 1 98.12 103 VAL A O 1
ATOM 807 N N . ILE A 1 104 ? -0.937 -7.395 -7.793 1 98.19 104 ILE A N 1
ATOM 808 C CA . ILE A 1 104 ? -1.319 -6.398 -8.789 1 98.19 104 ILE A CA 1
ATOM 809 C C . ILE A 1 104 ? -2.525 -6.898 -9.578 1 98.19 104 ILE A C 1
ATOM 811 O O . ILE A 1 104 ? -2.512 -8.016 -10.109 1 98.19 104 ILE A O 1
ATOM 815 N N . TYR A 1 105 ? -3.588 -6.078 -9.664 1 97.62 105 TYR A N 1
ATOM 816 C CA . TYR A 1 105 ? -4.797 -6.602 -10.289 1 97.62 105 TYR A CA 1
ATOM 817 C C . TYR A 1 105 ? -5.641 -5.473 -10.867 1 97.62 105 TYR A C 1
ATOM 819 O O . TYR A 1 105 ? -5.398 -4.297 -10.578 1 97.62 105 TYR A O 1
ATOM 827 N N . LEU A 1 106 ? -6.566 -5.867 -11.695 1 95.5 106 LEU A N 1
ATOM 828 C CA . LEU A 1 106 ? -7.551 -4.945 -12.258 1 95.5 106 LEU A CA 1
ATOM 829 C C . LEU A 1 106 ? -8.82 -4.926 -11.406 1 95.5 106 LEU A C 1
ATOM 831 O O . LEU A 1 106 ? -9.539 -5.926 -11.336 1 95.5 106 LEU A O 1
ATOM 835 N N . PRO A 1 107 ? -9.133 -3.807 -10.82 1 92.25 107 PRO A N 1
ATOM 836 C CA . PRO A 1 107 ? -10.312 -3.734 -9.961 1 92.25 107 PRO A CA 1
ATOM 837 C C . PRO A 1 107 ? -11.617 -3.934 -10.727 1 92.25 107 PRO A C 1
ATOM 839 O O . PRO A 1 107 ? -12.641 -4.297 -10.133 1 92.25 107 PRO A O 1
ATOM 842 N N . LYS A 1 108 ? -11.68 -3.65 -11.992 1 91.31 108 LYS A N 1
ATOM 843 C CA . LYS A 1 108 ? -12.875 -3.879 -12.797 1 91.31 108 LYS A CA 1
ATOM 844 C C . LYS A 1 108 ? -13.172 -5.367 -12.922 1 91.31 108 LYS A C 1
ATOM 846 O O . LYS A 1 108 ? -14.297 -5.754 -13.258 1 91.31 108 LYS A O 1
ATOM 851 N N . LYS A 1 109 ? -12.195 -6.195 -12.57 1 94.88 109 LYS A N 1
ATOM 852 C CA . LYS A 1 109 ? -12.344 -7.633 -12.781 1 94.88 109 LYS A CA 1
ATOM 853 C C . LYS A 1 109 ? -12.414 -8.383 -11.453 1 94.88 109 LYS A C 1
ATOM 855 O O . LYS A 1 109 ? -13.039 -9.445 -11.367 1 94.88 109 LYS A O 1
ATOM 860 N N . PHE A 1 110 ? -11.75 -7.82 -10.438 1 95.44 110 PHE A N 1
ATOM 861 C CA . PHE A 1 110 ? -11.695 -8.508 -9.148 1 95.44 110 PHE A CA 1
ATOM 862 C C . PHE A 1 110 ? -11.961 -7.531 -8.008 1 95.44 110 PHE A C 1
ATOM 864 O O . PHE A 1 110 ? -11.57 -6.363 -8.078 1 95.44 110 PHE A O 1
ATOM 871 N N . THR A 1 111 ? -12.578 -8.039 -6.992 1 92.25 111 THR A N 1
ATOM 872 C CA . THR A 1 111 ? -12.531 -7.422 -5.668 1 92.25 111 THR A CA 1
ATOM 873 C C . THR A 1 111 ? -11.695 -8.266 -4.707 1 92.25 111 THR A C 1
ATOM 875 O O . THR A 1 111 ? -11.883 -9.477 -4.613 1 92.25 111 THR A O 1
ATOM 878 N N . LEU A 1 112 ? -10.75 -7.641 -4.113 1 94.62 112 LEU A N 1
ATOM 879 C CA . LEU A 1 112 ? -9.93 -8.32 -3.117 1 94.62 112 LEU A CA 1
ATOM 880 C C . LEU A 1 112 ? -10.234 -7.801 -1.717 1 94.62 112 LEU A C 1
ATOM 882 O O . LEU A 1 112 ? -10.492 -6.609 -1.531 1 94.62 112 LEU A O 1
ATOM 886 N N . SER A 1 113 ? -10.266 -8.727 -0.813 1 89.38 113 SER A N 1
ATOM 887 C CA . SER A 1 113 ? -10.461 -8.336 0.578 1 89.38 113 SER A CA 1
ATOM 888 C C . SER A 1 113 ? -9.695 -9.25 1.526 1 89.38 113 SER A C 1
ATOM 890 O O . SER A 1 113 ? -9.148 -10.273 1.106 1 89.38 113 SER A O 1
ATOM 892 N N . ASN A 1 114 ? -9.523 -8.82 2.729 1 87.94 114 ASN A N 1
ATOM 893 C CA . ASN A 1 114 ? -8.922 -9.594 3.811 1 87.94 114 ASN A CA 1
ATOM 894 C C . ASN A 1 114 ? -7.496 -10.016 3.477 1 87.94 114 ASN A C 1
ATOM 896 O O . ASN A 1 114 ? -7.141 -11.188 3.605 1 87.94 114 ASN A O 1
ATOM 900 N N . LEU A 1 115 ? -6.754 -9.062 2.848 1 91.81 115 LEU A N 1
ATOM 901 C CA . LEU A 1 115 ? -5.332 -9.312 2.621 1 91.81 115 LEU A CA 1
ATOM 902 C C . LEU A 1 115 ? -4.562 -9.305 3.938 1 91.81 115 LEU A C 1
ATOM 904 O O . LEU A 1 115 ? -4.527 -8.289 4.637 1 91.81 115 LEU A O 1
ATOM 908 N N . ARG A 1 116 ? -3.92 -10.438 4.293 1 89.44 116 ARG A N 1
ATOM 909 C CA . ARG A 1 116 ? -3.221 -10.547 5.57 1 89.44 116 ARG A CA 1
ATOM 910 C C . ARG A 1 116 ? -2.232 -11.703 5.562 1 89.44 116 ARG A C 1
ATOM 912 O O . ARG A 1 116 ? -2.432 -12.695 4.848 1 89.44 116 ARG A O 1
ATOM 919 N N . THR A 1 117 ? -1.196 -11.484 6.34 1 93.69 117 THR A N 1
ATOM 920 C CA . THR A 1 117 ? -0.409 -12.664 6.68 1 93.69 117 THR A CA 1
ATOM 921 C C . THR A 1 117 ? -1.231 -13.641 7.516 1 93.69 117 THR A C 1
ATOM 923 O O . THR A 1 117 ? -1.878 -13.242 8.484 1 93.69 117 THR A O 1
ATOM 926 N N . TYR A 1 118 ? -1.247 -14.836 7.082 1 95.25 118 TYR A N 1
ATOM 927 C CA . TYR A 1 118 ? -2.064 -15.797 7.809 1 95.25 118 TYR A CA 1
ATOM 928 C C . TYR A 1 118 ? -1.638 -15.883 9.266 1 95.25 118 TYR A C 1
ATOM 930 O O . TYR A 1 118 ? -0.447 -16 9.57 1 95.25 118 TYR A O 1
ATOM 938 N N . PRO A 1 119 ? -2.604 -15.906 10.172 1 90.94 119 PRO A N 1
ATOM 939 C CA . PRO A 1 119 ? -2.27 -15.656 11.57 1 90.94 119 PRO A CA 1
ATOM 940 C C . PRO A 1 119 ? -1.729 -16.891 12.281 1 90.94 119 PRO A C 1
ATOM 942 O O . PRO A 1 119 ? -1.009 -16.781 13.273 1 90.94 119 PRO A O 1
ATOM 945 N N . ASN A 1 120 ? -2.068 -18.031 11.82 1 91.06 120 ASN A N 1
ATOM 946 C CA . ASN A 1 120 ? -1.671 -19.266 12.5 1 91.06 120 ASN A CA 1
ATOM 947 C C . ASN A 1 120 ? -0.448 -19.906 11.844 1 91.06 120 ASN A C 1
ATOM 949 O O . ASN A 1 120 ? -0.171 -19.656 10.664 1 91.06 120 ASN A O 1
ATOM 953 N N . HIS A 1 121 ? 0.323 -20.672 12.633 1 93.62 121 HIS A N 1
ATOM 954 C CA . HIS A 1 121 ? 1.467 -21.453 12.188 1 93.62 121 HIS A CA 1
ATOM 955 C C . HIS A 1 121 ? 2.596 -20.562 11.695 1 93.62 121 HIS A C 1
ATOM 957 O O . HIS A 1 121 ? 3.404 -20.969 10.859 1 93.62 121 HIS A O 1
ATOM 963 N N . ARG A 1 122 ? 2.66 -19.359 12.109 1 92.75 122 ARG A N 1
ATOM 964 C CA . ARG A 1 122 ? 3.615 -18.391 11.594 1 92.75 122 ARG A CA 1
ATOM 965 C C . ARG A 1 122 ? 5.051 -18.828 11.859 1 92.75 122 ARG A C 1
ATOM 967 O O . ARG A 1 122 ? 5.93 -18.641 11.016 1 92.75 122 ARG A O 1
ATOM 974 N N . SER A 1 123 ? 5.312 -19.453 12.984 1 94.75 123 SER A N 1
ATOM 975 C CA . SER A 1 123 ? 6.664 -19.828 13.398 1 94.75 123 SER A CA 1
ATOM 976 C C . SER A 1 123 ? 7.215 -20.953 12.547 1 94.75 123 SER A C 1
ATOM 978 O O . SER A 1 123 ? 8.414 -21.234 12.57 1 94.75 123 SER A O 1
ATOM 980 N N . GLU A 1 124 ? 6.398 -21.594 11.852 1 97.12 124 GLU A N 1
ATOM 981 C CA . GLU A 1 124 ? 6.809 -22.75 11.055 1 97.12 124 GLU A CA 1
ATOM 982 C C . GLU A 1 124 ? 7.348 -22.312 9.688 1 97.12 124 GLU A C 1
ATOM 984 O O . GLU A 1 124 ? 7.824 -23.156 8.914 1 97.12 124 GLU A O 1
ATOM 989 N N . PHE A 1 125 ? 7.305 -21.047 9.43 1 97.56 125 PHE A N 1
ATOM 990 C CA . PHE A 1 125 ? 7.734 -20.516 8.141 1 97.56 125 PHE A CA 1
ATOM 991 C C . PHE A 1 125 ? 8.828 -19.469 8.32 1 97.56 125 PHE A C 1
ATOM 993 O O . PHE A 1 125 ? 8.82 -18.719 9.297 1 97.56 125 PHE A O 1
ATOM 1000 N N . GLU A 1 126 ? 9.805 -19.453 7.355 1 96.62 126 GLU A N 1
ATOM 1001 C CA . GLU A 1 126 ? 10.648 -18.266 7.238 1 96.62 126 GLU A CA 1
ATOM 1002 C C . GLU A 1 126 ? 9.828 -17.047 6.855 1 96.62 126 GLU A C 1
ATOM 1004 O O . GLU A 1 126 ? 10.07 -15.945 7.352 1 96.62 126 GLU A O 1
ATOM 1009 N N . ARG A 1 127 ? 8.844 -17.266 5.996 1 97.19 127 ARG A N 1
ATOM 1010 C CA . ARG A 1 127 ? 7.875 -16.281 5.531 1 97.19 127 ARG A CA 1
ATOM 1011 C C . ARG A 1 127 ? 6.469 -16.875 5.492 1 97.19 127 ARG A C 1
ATOM 1013 O O . ARG A 1 127 ? 6.113 -17.578 4.547 1 97.19 127 ARG A O 1
ATOM 1020 N N . PRO A 1 128 ? 5.66 -16.531 6.484 1 97.94 128 PRO A N 1
ATOM 1021 C CA . PRO A 1 128 ? 4.309 -17.109 6.508 1 97.94 128 PRO A CA 1
ATOM 1022 C C . PRO A 1 128 ? 3.48 -16.703 5.289 1 97.94 128 PRO A C 1
ATOM 1024 O O . PRO A 1 128 ? 3.688 -15.633 4.719 1 97.94 128 PRO A O 1
ATOM 1027 N N . PRO A 1 129 ? 2.521 -17.531 4.895 1 98.5 129 PRO A N 1
ATOM 1028 C CA . PRO A 1 129 ? 1.684 -17.266 3.725 1 98.5 129 PRO A CA 1
ATOM 1029 C C . PRO A 1 129 ? 0.854 -15.992 3.881 1 98.5 129 PRO A C 1
ATOM 1031 O O . PRO A 1 129 ? 0.453 -15.641 4.992 1 98.5 129 PRO A O 1
ATOM 1034 N N . MET A 1 130 ? 0.631 -15.312 2.799 1 97.94 130 MET A N 1
ATOM 1035 C CA . MET A 1 130 ? -0.339 -14.227 2.752 1 97.94 130 MET A CA 1
ATOM 1036 C C . MET A 1 130 ? -1.665 -14.703 2.17 1 97.94 130 MET A C 1
ATOM 1038 O O . MET A 1 130 ? -1.69 -15.352 1.124 1 97.94 130 MET A O 1
ATOM 1042 N N . GLN A 1 131 ? -2.697 -14.414 2.865 1 97.62 131 GLN A N 1
ATOM 1043 C CA . GLN A 1 131 ? -4.043 -14.781 2.434 1 97.62 131 GLN A CA 1
ATOM 1044 C C . GLN A 1 131 ? -4.766 -13.586 1.82 1 97.62 131 GLN A C 1
ATOM 1046 O O . GLN A 1 131 ? -4.648 -12.461 2.314 1 97.62 131 GLN A O 1
ATOM 1051 N N . VAL A 1 132 ? -5.504 -13.844 0.738 1 96.69 132 VAL A N 1
ATOM 1052 C CA . VAL A 1 132 ? -6.34 -12.836 0.096 1 96.69 132 VAL A CA 1
ATOM 1053 C C . VAL A 1 132 ? -7.672 -13.461 -0.32 1 96.69 132 VAL A C 1
ATOM 1055 O O . VAL A 1 132 ? -7.699 -14.539 -0.919 1 96.69 132 VAL A O 1
ATOM 1058 N N . HIS A 1 133 ? -8.75 -12.828 0.067 1 96.62 133 HIS A N 1
ATOM 1059 C CA . HIS A 1 133 ? -10.055 -13.219 -0.453 1 96.62 133 HIS A CA 1
ATOM 1060 C C . HIS A 1 133 ? -10.32 -12.586 -1.816 1 96.62 133 HIS A C 1
ATOM 1062 O O . HIS A 1 133 ? -10.219 -11.367 -1.97 1 96.62 133 HIS A O 1
ATOM 1068 N N . VAL A 1 134 ? -10.711 -13.414 -2.766 1 97.69 134 VAL A N 1
ATOM 1069 C CA . VAL A 1 134 ? -10.875 -12.938 -4.137 1 97.69 134 VAL A CA 1
ATOM 1070 C C . VAL A 1 134 ? -12.328 -13.125 -4.574 1 97.69 134 VAL A C 1
ATOM 1072 O O . VAL A 1 134 ? -12.867 -14.234 -4.496 1 97.69 134 VAL A O 1
ATOM 1075 N N . LYS A 1 135 ? -12.891 -12.078 -5.039 1 95.56 135 LYS A N 1
ATOM 1076 C CA . LYS A 1 135 ? -14.219 -12.102 -5.652 1 95.56 135 LYS A CA 1
ATOM 1077 C C . LYS A 1 135 ? -14.148 -11.703 -7.121 1 95.56 135 LYS A C 1
ATOM 1079 O O . LYS A 1 135 ? -14.133 -10.508 -7.445 1 95.56 135 LYS A O 1
ATOM 1084 N N . PRO A 1 136 ? -14.156 -12.711 -8 1 95.94 136 PRO A N 1
ATOM 1085 C CA . PRO A 1 136 ? -14.234 -12.383 -9.422 1 95.94 136 PRO A CA 1
ATOM 1086 C C . PRO A 1 136 ? -15.562 -11.734 -9.812 1 95.94 136 PRO A C 1
ATOM 1088 O O . PRO A 1 136 ? -16.609 -12.125 -9.305 1 95.94 136 PRO A O 1
ATOM 1091 N N . LYS A 1 137 ? -15.492 -10.781 -10.719 1 92.12 137 LYS A N 1
ATOM 1092 C CA . LYS A 1 137 ? -16.719 -10.07 -11.102 1 92.12 137 LYS A CA 1
ATOM 1093 C C . LYS A 1 137 ? -17.406 -10.75 -12.273 1 92.12 137 LYS A C 1
ATOM 1095 O O . LYS A 1 137 ? -18.578 -10.508 -12.531 1 92.12 137 LYS A O 1
ATOM 1100 N N . ALA A 1 138 ? -16.672 -11.562 -12.984 1 91.12 138 ALA A N 1
ATOM 1101 C CA . ALA A 1 138 ? -17.312 -12.367 -14.031 1 91.12 138 ALA A CA 1
ATOM 1102 C C . ALA A 1 138 ? -18.234 -13.414 -13.43 1 91.12 138 ALA A C 1
ATOM 1104 O O . ALA A 1 138 ? -17.922 -14.039 -12.422 1 91.12 138 ALA A O 1
ATOM 1105 N N . PRO A 1 139 ? -19.359 -13.562 -14.039 1 90.25 139 PRO A N 1
ATOM 1106 C CA . PRO A 1 139 ? -20.281 -14.578 -13.523 1 90.25 139 PRO A CA 1
ATOM 1107 C C . PRO A 1 139 ? -19.75 -16 -13.672 1 90.25 139 PRO A C 1
ATOM 1109 O O . PRO A 1 139 ? -18.953 -16.266 -14.57 1 90.25 139 PRO A O 1
ATOM 1112 N N . GLY A 1 140 ? -20.125 -16.875 -12.812 1 91.81 140 GLY A N 1
ATOM 1113 C CA . GLY A 1 140 ? -19.828 -18.297 -12.938 1 91.81 140 GLY A CA 1
ATOM 1114 C C . GLY A 1 140 ? -18.5 -18.672 -12.281 1 91.81 140 GLY A C 1
ATOM 1115 O O . GLY A 1 140 ? -18.156 -19.859 -12.234 1 91.81 140 GLY A O 1
ATOM 1116 N N . ILE A 1 141 ? -17.766 -17.766 -11.844 1 95.06 141 ILE A N 1
ATOM 1117 C CA . ILE A 1 141 ? -16.531 -18.047 -11.102 1 95.06 141 ILE A CA 1
ATOM 1118 C C . ILE A 1 141 ? -16.766 -17.812 -9.617 1 95.06 141 ILE A C 1
ATOM 1120 O O . ILE A 1 141 ? -17.172 -16.734 -9.211 1 95.06 141 ILE A O 1
ATOM 1124 N N . PRO A 1 142 ? -16.516 -18.812 -8.812 1 97.06 142 PRO A N 1
ATOM 1125 C CA . PRO A 1 142 ? -16.766 -18.625 -7.379 1 97.06 142 PRO A CA 1
ATOM 1126 C C . PRO A 1 142 ? -15.742 -17.703 -6.719 1 97.06 142 PRO A C 1
ATOM 1128 O O . PRO A 1 142 ? -14.625 -17.547 -7.223 1 97.06 142 PRO A O 1
ATOM 1131 N N . ASN A 1 143 ? -16.156 -17.141 -5.59 1 97.56 143 ASN A N 1
ATOM 1132 C CA . ASN A 1 143 ? -15.141 -16.547 -4.73 1 97.56 143 ASN A CA 1
ATOM 1133 C C . ASN A 1 143 ? -14.117 -17.578 -4.27 1 97.56 143 ASN A C 1
ATOM 1135 O O . ASN A 1 143 ? -14.445 -18.766 -4.109 1 97.56 143 ASN A O 1
ATOM 1139 N N . PHE A 1 144 ? -12.961 -17.156 -4.066 1 98.62 144 PHE A N 1
ATOM 1140 C CA . PHE A 1 144 ? -11.945 -18.094 -3.619 1 98.62 144 PHE A CA 1
ATOM 1141 C C . PHE A 1 144 ? -10.875 -17.391 -2.785 1 98.62 144 PHE A C 1
ATOM 1143 O O . PHE A 1 144 ? -10.852 -16.156 -2.719 1 98.62 144 PHE A O 1
ATOM 1150 N N . GLU A 1 145 ? -10.094 -18.172 -2.076 1 98.75 145 GLU A N 1
ATOM 1151 C CA . GLU A 1 145 ? -8.953 -17.688 -1.3 1 98.75 145 GLU A CA 1
ATOM 1152 C C . GLU A 1 145 ? -7.645 -17.922 -2.045 1 98.75 145 GLU A C 1
ATOM 1154 O O . GLU A 1 145 ? -7.473 -18.938 -2.721 1 98.75 145 GLU A O 1
ATOM 1159 N N . LEU A 1 146 ? -6.793 -16.953 -1.933 1 98.69 146 LEU A N 1
ATOM 1160 C CA . LEU A 1 146 ? -5.402 -17.109 -2.344 1 98.69 146 LEU A CA 1
ATOM 1161 C C . LEU A 1 146 ? -4.496 -17.281 -1.13 1 98.69 146 LEU A C 1
ATOM 1163 O O . LEU A 1 146 ? -4.668 -16.594 -0.119 1 98.69 146 LEU A O 1
ATOM 1167 N N . LEU A 1 147 ? -3.658 -18.219 -1.209 1 98.88 147 LEU A N 1
ATOM 1168 C CA . LEU A 1 147 ? -2.467 -18.25 -0.366 1 98.88 147 LEU A CA 1
ATOM 1169 C C . LEU A 1 147 ? -1.208 -18.031 -1.194 1 98.88 147 LEU A C 1
ATOM 1171 O O . LEU A 1 147 ? -0.848 -18.859 -2.029 1 98.88 147 LEU A O 1
ATOM 1175 N N . ILE A 1 148 ? -0.583 -16.906 -1.01 1 98.88 148 ILE A N 1
ATOM 1176 C CA . ILE A 1 148 ? 0.65 -16.547 -1.699 1 98.88 148 ILE A CA 1
ATOM 1177 C C . ILE A 1 148 ? 1.854 -16.922 -0.834 1 98.88 148 ILE A C 1
ATOM 1179 O O . ILE A 1 148 ? 1.911 -16.562 0.344 1 98.88 148 ILE A O 1
ATOM 1183 N N . VAL A 1 149 ? 2.869 -17.625 -1.442 1 98.88 149 VAL A N 1
ATOM 1184 C CA . VAL A 1 149 ? 3.924 -18.156 -0.589 1 98.88 149 VAL A CA 1
ATO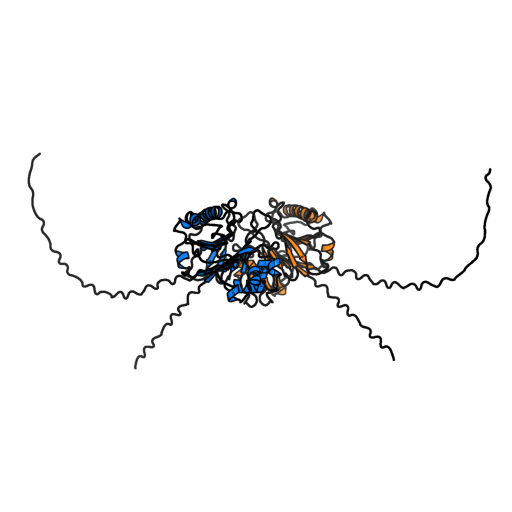M 1185 C C . VAL A 1 149 ? 5.281 -17.984 -1.271 1 98.88 149 VAL A C 1
ATOM 1187 O O . VAL A 1 149 ? 5.352 -17.844 -2.494 1 98.88 149 VAL A O 1
ATOM 1190 N N . HIS A 1 150 ? 6.277 -17.953 -0.54 1 98.75 150 HIS A N 1
ATOM 1191 C CA . HIS A 1 150 ? 7.688 -18.094 -0.877 1 98.75 150 HIS A CA 1
ATOM 1192 C C . HIS A 1 150 ? 8.422 -18.938 0.16 1 98.75 150 HIS A C 1
ATOM 1194 O O . HIS A 1 150 ? 8.859 -18.422 1.19 1 98.75 150 HIS A O 1
ATOM 1200 N N . LEU A 1 151 ? 8.594 -20.234 -0.152 1 98.56 151 LEU A N 1
ATOM 1201 C CA . LEU A 1 151 ? 9.094 -21.188 0.843 1 98.56 151 LEU A CA 1
ATOM 1202 C C . LEU A 1 151 ? 10.625 -21.172 0.881 1 98.56 151 LEU A C 1
ATOM 1204 O O . LEU A 1 151 ? 11.273 -20.953 -0.142 1 98.56 151 LEU A O 1
ATOM 1208 N N . ASP A 1 152 ? 11.133 -21.438 2.016 1 97.38 152 ASP A N 1
ATOM 1209 C CA . ASP A 1 152 ? 12.57 -21.516 2.248 1 97.38 152 ASP A CA 1
ATOM 1210 C C . ASP A 1 152 ? 13.18 -22.719 1.548 1 97.38 152 ASP A C 1
ATOM 1212 O O . ASP A 1 152 ? 12.836 -23.859 1.862 1 97.38 152 ASP A O 1
ATOM 1216 N N . PRO A 1 153 ? 14.133 -22.5 0.636 1 97.19 153 PRO A N 1
ATOM 1217 C CA . PRO A 1 153 ? 14.719 -23.625 -0.091 1 97.19 153 PRO A CA 1
ATOM 1218 C C . PRO A 1 153 ? 15.422 -24.625 0.831 1 97.19 153 PRO A C 1
ATOM 1220 O O . PRO A 1 153 ? 15.617 -25.781 0.459 1 97.19 153 PRO A O 1
ATOM 1223 N N . GLN A 1 154 ? 15.758 -24.188 2.059 1 96.5 154 GLN A N 1
ATOM 1224 C CA . GLN A 1 154 ? 16.453 -25.078 2.994 1 96.5 154 GLN A CA 1
ATOM 1225 C C . GLN A 1 154 ? 15.453 -25.906 3.795 1 96.5 154 GLN A C 1
ATOM 1227 O O . GLN A 1 154 ? 15.844 -26.875 4.461 1 96.5 154 GLN A O 1
ATOM 1232 N N . LYS A 1 155 ? 14.188 -25.547 3.695 1 97.88 155 LYS A N 1
ATOM 1233 C CA . LYS A 1 155 ? 13.188 -26.219 4.527 1 97.88 155 LYS A CA 1
ATOM 1234 C C . LYS A 1 155 ? 11.914 -26.5 3.742 1 97.88 155 LYS A C 1
ATOM 1236 O O . LYS A 1 155 ? 10.805 -26.328 4.266 1 97.88 155 LYS A O 1
ATOM 1241 N N . VAL A 1 156 ? 12.023 -26.844 2.539 1 98.62 156 VAL A N 1
ATOM 1242 C CA . VAL A 1 156 ? 10.883 -26.953 1.636 1 98.62 156 VAL A CA 1
ATOM 1243 C C . VAL A 1 1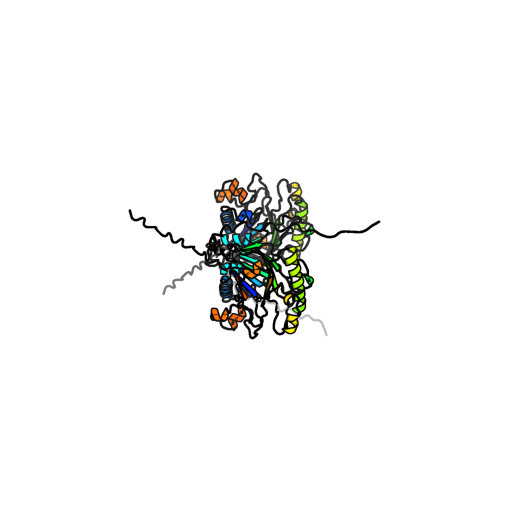56 ? 9.898 -27.984 2.178 1 98.62 156 VAL A C 1
ATOM 1245 O O . VAL A 1 156 ? 8.695 -27.719 2.27 1 98.62 156 VAL A O 1
ATOM 1248 N N . PHE A 1 157 ? 10.367 -29.156 2.525 1 98.5 157 PHE A N 1
ATOM 1249 C CA . PHE A 1 157 ? 9.477 -30.219 2.975 1 98.5 157 PHE A CA 1
ATOM 1250 C C . PHE A 1 157 ? 8.703 -29.781 4.215 1 98.5 157 PHE A C 1
ATOM 1252 O O . PHE A 1 157 ? 7.477 -29.906 4.266 1 98.5 157 PHE A O 1
ATOM 1259 N N . GLU A 1 158 ? 9.406 -29.266 5.234 1 98.5 158 GLU A N 1
ATOM 1260 C CA . GLU A 1 158 ? 8.789 -28.844 6.484 1 98.5 158 GLU A CA 1
ATOM 1261 C C . GLU A 1 158 ? 7.77 -27.734 6.246 1 98.5 158 GLU A C 1
ATOM 1263 O O . GLU A 1 158 ? 6.664 -27.781 6.793 1 98.5 158 GLU A O 1
ATOM 1268 N N . GLU A 1 159 ? 8.102 -26.812 5.395 1 98.75 159 GLU A N 1
ATOM 1269 C CA . GLU A 1 159 ? 7.199 -25.688 5.168 1 98.75 159 GLU A CA 1
ATOM 1270 C C . GLU A 1 159 ? 6.02 -26.094 4.293 1 98.75 159 GLU A C 1
ATOM 1272 O O . GLU A 1 159 ? 4.914 -25.562 4.445 1 98.75 159 GLU A O 1
ATOM 1277 N N . MET A 1 160 ? 6.234 -27.047 3.426 1 98.88 160 MET A N 1
ATOM 1278 C CA . MET A 1 160 ? 5.109 -27.594 2.67 1 98.88 160 MET A CA 1
ATOM 1279 C C . MET A 1 160 ? 4.117 -28.297 3.594 1 98.88 160 MET A C 1
ATOM 1281 O O . MET A 1 160 ? 2.906 -28.172 3.414 1 98.88 160 MET A O 1
ATOM 1285 N N . GLU A 1 161 ? 4.633 -29.016 4.555 1 98.81 161 GLU A N 1
ATOM 1286 C CA . GLU A 1 161 ? 3.756 -29.672 5.52 1 98.81 161 GLU A CA 1
ATOM 1287 C C . GLU A 1 161 ? 2.984 -28.656 6.352 1 98.81 161 GLU A C 1
ATOM 1289 O O . GLU A 1 161 ? 1.791 -28.828 6.605 1 98.81 161 GLU A O 1
ATOM 1294 N N . ALA A 1 162 ? 3.68 -27.625 6.742 1 98.81 162 ALA A N 1
ATOM 1295 C CA . ALA A 1 162 ? 3.018 -26.547 7.477 1 98.81 162 ALA A CA 1
ATOM 1296 C C . ALA A 1 162 ? 1.969 -25.859 6.605 1 98.81 162 ALA A C 1
ATOM 1298 O O . ALA A 1 162 ? 0.894 -25.484 7.09 1 98.81 162 ALA A O 1
ATOM 1299 N N . LEU A 1 163 ? 2.289 -25.625 5.375 1 98.88 163 LEU A N 1
ATOM 1300 C CA . LEU A 1 163 ? 1.373 -25 4.43 1 98.88 163 LEU A CA 1
ATOM 1301 C C . LEU A 1 163 ? 0.098 -25.812 4.277 1 98.88 163 LEU A C 1
ATOM 1303 O O . LEU A 1 163 ? -0.99 -25.266 4.117 1 98.88 163 LEU A O 1
ATOM 1307 N N . TYR A 1 164 ? 0.26 -27.141 4.293 1 98.88 164 TYR A N 1
ATOM 1308 C CA . TYR A 1 164 ? -0.909 -28.016 4.25 1 98.88 164 TYR A CA 1
ATOM 1309 C C . TYR A 1 164 ? -1.834 -27.734 5.43 1 98.88 164 TYR A C 1
ATOM 1311 O O . TYR A 1 164 ? -3.057 -27.703 5.273 1 98.88 164 TYR A O 1
ATOM 1319 N N . GLU A 1 165 ? -1.28 -27.562 6.598 1 98.81 165 GLU A N 1
ATOM 1320 C CA . GLU A 1 165 ? -2.088 -27.281 7.781 1 98.81 165 GLU A CA 1
ATOM 1321 C C . GLU A 1 165 ? -2.818 -25.953 7.637 1 98.81 165 GLU A C 1
ATOM 1323 O O . GLU A 1 165 ? -3.992 -25.828 8 1 98.81 165 GLU A O 1
ATOM 1328 N N . VAL A 1 166 ? -2.113 -24.969 7.125 1 98.81 166 VAL A N 1
ATOM 1329 C CA . VAL A 1 166 ? -2.738 -23.672 6.863 1 98.81 166 VAL A CA 1
ATOM 1330 C C . VAL A 1 166 ? -3.885 -23.844 5.871 1 98.81 166 VAL A C 1
ATOM 1332 O O . VAL A 1 166 ? -4.98 -23.328 6.082 1 98.81 166 VAL A O 1
ATOM 1335 N N . ALA A 1 167 ? -3.607 -24.578 4.82 1 98.88 167 ALA A N 1
ATOM 1336 C CA . ALA A 1 167 ? -4.613 -24.812 3.787 1 98.88 167 ALA A CA 1
ATOM 1337 C C . ALA A 1 167 ? -5.84 -25.516 4.367 1 98.88 167 ALA A C 1
ATOM 1339 O O . ALA A 1 167 ? -6.973 -25.156 4.047 1 98.88 167 ALA A O 1
ATOM 1340 N N . GLN A 1 168 ? -5.609 -26.453 5.215 1 98.69 168 GLN A N 1
ATOM 1341 C CA . GLN A 1 168 ? -6.707 -27.172 5.844 1 98.69 168 GLN A CA 1
ATOM 1342 C C . GLN A 1 168 ? -7.578 -26.234 6.676 1 98.69 168 GLN A C 1
ATOM 1344 O O . GLN A 1 168 ? -8.805 -26.344 6.652 1 98.69 168 GLN A O 1
ATOM 1349 N N . GLU A 1 169 ? -6.914 -25.391 7.355 1 98.62 169 GLU A N 1
ATOM 1350 C CA . GLU A 1 169 ? -7.68 -24.438 8.148 1 98.62 169 GLU A CA 1
ATOM 1351 C C . GLU A 1 169 ? -8.508 -23.516 7.246 1 98.62 169 GLU A C 1
ATOM 1353 O O . GLU A 1 169 ? -9.672 -23.25 7.539 1 98.62 169 GLU A O 1
ATOM 1358 N N . VAL A 1 170 ? -7.941 -23.078 6.184 1 98.56 170 VAL A N 1
ATOM 1359 C CA . VAL A 1 170 ? -8.625 -22.156 5.273 1 98.56 170 VAL A CA 1
ATOM 1360 C C . VAL A 1 170 ? -9.828 -22.859 4.641 1 98.56 170 VAL A C 1
ATOM 1362 O O . VAL A 1 170 ? -10.93 -22.312 4.641 1 98.56 170 VAL A O 1
ATOM 1365 N N . VAL A 1 171 ? -9.617 -24.078 4.172 1 98.5 171 VAL A N 1
ATOM 1366 C CA . VAL A 1 171 ? -10.672 -24.75 3.42 1 98.5 171 VAL A CA 1
ATOM 1367 C C . VAL A 1 171 ? -11.789 -25.188 4.367 1 98.5 171 VAL A C 1
ATOM 1369 O O . VAL A 1 171 ? -12.961 -25.219 3.98 1 98.5 171 VAL A O 1
ATOM 1372 N N . THR A 1 172 ? -11.477 -25.438 5.637 1 98.06 172 THR A N 1
ATOM 1373 C CA . THR A 1 172 ? -12.477 -25.906 6.59 1 98.06 172 THR A CA 1
ATOM 1374 C C . THR A 1 172 ? -13.219 -24.734 7.219 1 98.06 172 THR A C 1
ATOM 1376 O O . THR A 1 172 ? -14.422 -24.812 7.465 1 98.06 172 THR A O 1
ATOM 1379 N N . LYS A 1 173 ? -12.516 -23.625 7.406 1 97.31 173 LYS A N 1
ATOM 1380 C CA . LYS A 1 173 ? -13.094 -22.578 8.234 1 97.31 173 LYS A CA 1
ATOM 1381 C C . LYS A 1 173 ? -13.531 -21.391 7.379 1 97.31 173 LYS A C 1
ATOM 1383 O O . LYS A 1 173 ? -14.344 -20.562 7.812 1 97.31 173 LYS A O 1
ATOM 1388 N N . ILE A 1 174 ? -13.039 -21.297 6.211 1 96.69 174 ILE A N 1
ATOM 1389 C CA . ILE A 1 174 ? -13.219 -20.031 5.5 1 96.69 174 ILE A CA 1
ATOM 1390 C C . ILE A 1 174 ? -13.883 -20.281 4.148 1 96.69 174 ILE A C 1
ATOM 1392 O O . ILE A 1 174 ? -15.008 -19.844 3.904 1 96.69 174 ILE A O 1
ATOM 1396 N N . ASN A 1 175 ? -13.219 -21 3.283 1 97.56 175 ASN A N 1
ATOM 1397 C CA . ASN A 1 175 ? -13.68 -21.219 1.916 1 97.56 175 ASN A CA 1
ATOM 1398 C C . ASN A 1 175 ? -13.078 -22.484 1.309 1 97.56 175 ASN A C 1
ATOM 1400 O O . ASN A 1 175 ? -11.852 -22.641 1.274 1 97.56 175 ASN A O 1
ATOM 1404 N N . ASP A 1 176 ? -13.914 -23.297 0.748 1 98.25 176 ASP A N 1
ATOM 1405 C CA . ASP A 1 176 ? -13.461 -24.547 0.122 1 98.25 176 ASP A CA 1
ATOM 1406 C C . ASP A 1 176 ? -12.617 -24.25 -1.121 1 98.25 176 ASP A C 1
ATOM 1408 O O . ASP A 1 176 ? -11.766 -25.062 -1.498 1 98.25 176 ASP A O 1
ATOM 1412 N N . ASN A 1 177 ? -12.93 -23.172 -1.803 1 98.75 177 ASN A N 1
ATOM 1413 C CA . ASN A 1 177 ? -12.219 -22.766 -3.014 1 98.75 177 ASN A CA 1
ATOM 1414 C C . ASN A 1 177 ? -10.914 -22.062 -2.686 1 98.75 177 ASN A C 1
ATOM 1416 O O . ASN A 1 177 ? -10.922 -20.891 -2.305 1 98.75 177 ASN A O 1
ATOM 1420 N N . LEU A 1 178 ? -9.797 -22.781 -2.904 1 98.88 178 LEU A N 1
ATOM 1421 C CA . LEU A 1 178 ? -8.492 -22.281 -2.508 1 98.88 178 LEU A CA 1
ATOM 1422 C C . LEU A 1 178 ? -7.469 -22.484 -3.623 1 98.88 178 LEU A C 1
ATOM 1424 O O . LEU A 1 178 ? -7.395 -23.578 -4.207 1 98.88 178 LEU A O 1
ATOM 1428 N N . LEU A 1 179 ? -6.84 -21.453 -4 1 98.88 179 LEU A N 1
ATOM 1429 C CA . LEU A 1 179 ? -5.684 -21.516 -4.891 1 98.88 179 LEU A CA 1
ATOM 1430 C C . LEU A 1 179 ? -4.414 -21.094 -4.16 1 98.88 179 LEU A C 1
ATOM 1432 O O . LEU A 1 179 ? -4.332 -19.969 -3.646 1 98.88 179 LEU A O 1
ATOM 1436 N N . ILE A 1 180 ? -3.455 -21.969 -4.039 1 98.94 180 ILE A N 1
ATOM 1437 C CA . ILE A 1 180 ? -2.143 -21.703 -3.457 1 98.94 180 ILE A CA 1
ATOM 1438 C C . ILE A 1 180 ? -1.117 -21.5 -4.57 1 98.94 180 ILE A C 1
ATOM 1440 O O . ILE A 1 180 ? -1.048 -22.297 -5.512 1 98.94 180 ILE A O 1
ATOM 1444 N N . LEU A 1 181 ? -0.358 -20.453 -4.508 1 98.94 181 LEU A N 1
ATOM 1445 C CA . LEU A 1 181 ? 0.578 -20.203 -5.598 1 98.94 181 LEU A CA 1
ATOM 1446 C C . LEU A 1 181 ? 1.819 -19.469 -5.09 1 98.94 181 LEU A C 1
ATOM 1448 O O . LEU A 1 181 ? 1.756 -18.75 -4.098 1 98.94 181 LEU A O 1
ATOM 1452 N N . GLY A 1 182 ? 2.943 -19.656 -5.773 1 98.88 182 GLY A N 1
ATOM 1453 C CA . GLY A 1 182 ? 4.168 -18.922 -5.492 1 98.88 182 GLY A CA 1
ATOM 1454 C C . GLY A 1 182 ? 5.422 -19.75 -5.691 1 98.88 182 GLY A C 1
ATOM 1455 O O . GLY A 1 182 ? 5.355 -20.875 -6.211 1 98.88 182 GLY A O 1
ATOM 1456 N N . ASP A 1 183 ? 6.531 -19.094 -5.391 1 98.88 183 ASP A N 1
ATOM 1457 C CA . ASP A 1 183 ? 7.812 -19.797 -5.371 1 98.88 183 ASP A CA 1
ATOM 1458 C C . ASP A 1 183 ? 7.918 -20.719 -4.156 1 98.88 183 ASP A C 1
ATOM 1460 O O . ASP A 1 183 ? 8.32 -20.281 -3.074 1 98.88 183 ASP A O 1
ATOM 1464 N N . MET A 1 184 ? 7.656 -21.969 -4.434 1 98.88 184 MET A N 1
ATOM 1465 C CA . MET A 1 184 ? 7.672 -22.953 -3.352 1 98.88 184 MET A CA 1
ATOM 1466 C C . MET A 1 184 ? 9.023 -23.672 -3.281 1 98.88 184 MET A C 1
ATOM 1468 O O . MET A 1 184 ? 9.273 -24.453 -2.361 1 98.88 184 MET A O 1
ATOM 1472 N N . ASN A 1 185 ? 9.844 -23.406 -4.238 1 98.5 185 ASN A N 1
ATOM 1473 C CA . ASN A 1 185 ? 11.102 -24.141 -4.359 1 98.5 185 ASN A CA 1
ATOM 1474 C C . ASN A 1 185 ? 10.875 -25.656 -4.363 1 98.5 185 ASN A C 1
ATOM 1476 O O . ASN A 1 185 ? 11.688 -26.406 -3.814 1 98.5 185 ASN A O 1
ATOM 1480 N N . ALA A 1 186 ? 9.773 -26.047 -4.844 1 98.19 186 ALA A N 1
ATOM 1481 C CA . ALA A 1 186 ? 9.367 -27.438 -4.723 1 98.19 186 ALA A CA 1
ATOM 1482 C C . ALA A 1 186 ? 9.758 -28.234 -5.969 1 98.19 186 ALA A C 1
ATOM 1484 O O . ALA A 1 186 ? 8.898 -28.766 -6.664 1 98.19 186 ALA A O 1
ATOM 1485 N N . GLY A 1 187 ? 10.953 -28.391 -6.207 1 97.06 187 GLY A N 1
ATOM 1486 C CA . GLY A 1 187 ? 11.484 -29.141 -7.332 1 97.06 187 GLY A CA 1
ATOM 1487 C C . GLY A 1 187 ? 12.977 -29.391 -7.234 1 97.06 187 GLY A C 1
ATOM 1488 O O . GLY A 1 187 ? 13.648 -28.812 -6.379 1 97.06 187 GLY A O 1
ATOM 1489 N N . CYS A 1 188 ? 13.43 -30.297 -8.07 1 96.44 188 CYS A N 1
ATOM 1490 C CA . CYS A 1 188 ? 14.844 -30.625 -8.211 1 96.44 188 CYS A CA 1
ATOM 1491 C C . CYS A 1 188 ? 15.453 -30.969 -6.859 1 96.44 188 CYS A C 1
ATOM 1493 O O . CYS A 1 188 ? 14.922 -31.812 -6.129 1 96.44 188 CYS A O 1
ATOM 1495 N N . SER A 1 189 ? 16.625 -30.328 -6.461 1 95.25 189 SER A N 1
ATOM 1496 C CA . SER A 1 189 ? 17.375 -30.734 -5.273 1 95.25 189 SER A CA 1
ATOM 1497 C C . SER A 1 189 ? 16.688 -30.266 -4 1 95.25 189 SER A C 1
ATOM 1499 O O . SER A 1 189 ? 16.891 -30.844 -2.928 1 95.25 189 SER A O 1
ATOM 1501 N N . TYR A 1 190 ? 15.805 -29.312 -4.121 1 97.38 190 TYR A N 1
ATOM 1502 C CA . TYR A 1 190 ? 15.148 -28.781 -2.926 1 97.38 190 TYR A CA 1
ATOM 1503 C C . TYR A 1 190 ? 14.031 -29.703 -2.463 1 97.38 190 TYR A C 1
ATOM 1505 O O . TYR A 1 190 ? 13.703 -29.75 -1.275 1 97.38 190 TYR A O 1
ATOM 1513 N N . LEU A 1 191 ? 13.406 -30.375 -3.412 1 97.88 191 LEU A N 1
ATOM 1514 C CA . LEU A 1 191 ? 12.352 -31.359 -3.15 1 97.88 191 LEU A CA 1
ATOM 1515 C C . LEU A 1 191 ? 12.391 -32.469 -4.184 1 97.88 191 LEU A C 1
ATOM 1517 O O . LEU A 1 191 ? 11.789 -32.344 -5.254 1 97.88 191 LEU A O 1
ATOM 1521 N N . SER A 1 192 ? 12.938 -33.594 -3.799 1 95.81 192 SER A N 1
ATOM 1522 C CA . SER A 1 192 ? 13.023 -34.719 -4.715 1 95.81 192 SER A CA 1
ATOM 1523 C C . SER A 1 192 ? 11.648 -35.281 -5.035 1 95.81 192 SER A C 1
ATOM 1525 O O . SER A 1 192 ? 10.688 -35.062 -4.289 1 95.81 192 SER A O 1
ATOM 1527 N N . LYS A 1 193 ? 11.625 -36.031 -6.195 1 94.81 193 LYS A N 1
ATOM 1528 C CA . LYS A 1 193 ? 10.367 -36.625 -6.598 1 94.81 193 LYS A CA 1
ATOM 1529 C C . LYS A 1 193 ? 9.859 -37.594 -5.527 1 94.81 193 LYS A C 1
ATOM 1531 O O . LYS A 1 193 ? 8.664 -37.656 -5.262 1 94.81 193 LYS A O 1
ATOM 1536 N N . SER A 1 194 ? 10.734 -38.344 -4.957 1 96.25 194 SER A N 1
ATOM 1537 C CA . SER A 1 194 ? 10.367 -39.312 -3.924 1 96.25 194 SER A CA 1
ATOM 1538 C C . SER A 1 194 ? 9.812 -38.594 -2.688 1 96.25 194 SER A C 1
ATOM 1540 O O . SER A 1 194 ? 8.82 -39.031 -2.111 1 96.25 194 SER A O 1
ATOM 1542 N N . LYS A 1 195 ? 10.43 -37.531 -2.266 1 97.06 195 LYS A N 1
ATOM 1543 C CA . LYS A 1 195 ? 9.953 -36.781 -1.11 1 97.06 195 LYS A CA 1
ATOM 1544 C C . LYS A 1 195 ? 8.617 -36.094 -1.413 1 97.06 195 LYS A C 1
ATOM 1546 O O . LYS A 1 195 ? 7.742 -36.031 -0.548 1 97.06 195 LYS A O 1
ATOM 1551 N N . LYS A 1 196 ? 8.547 -35.562 -2.58 1 98.12 196 LYS A N 1
ATOM 1552 C CA . LYS A 1 196 ? 7.305 -34.906 -2.988 1 98.12 196 LYS A CA 1
ATOM 1553 C C . LYS A 1 196 ? 6.113 -35.844 -2.867 1 98.12 196 LYS A C 1
ATOM 1555 O O . LYS A 1 196 ? 5.027 -35.438 -2.449 1 98.12 196 LYS A O 1
ATOM 1560 N N . LYS A 1 197 ? 6.309 -37.125 -3.186 1 97.31 197 LYS A N 1
ATOM 1561 C CA . LYS A 1 197 ? 5.25 -38.125 -3.137 1 97.31 197 LYS A CA 1
ATOM 1562 C C . LYS A 1 197 ? 4.746 -38.312 -1.71 1 97.31 197 LYS A C 1
ATOM 1564 O O . LYS A 1 197 ? 3.607 -38.75 -1.501 1 97.31 197 LYS A O 1
ATOM 1569 N N . THR A 1 198 ? 5.582 -37.938 -0.74 1 98.31 198 THR A N 1
ATOM 1570 C CA . THR A 1 198 ? 5.23 -38.188 0.653 1 98.31 198 THR A CA 1
ATOM 1571 C C . THR A 1 198 ? 4.559 -36.969 1.272 1 98.31 198 THR A C 1
ATOM 1573 O O . THR A 1 198 ? 4.051 -37.031 2.393 1 98.31 198 THR A O 1
ATOM 1576 N N . LEU A 1 199 ? 4.523 -35.906 0.614 1 98.69 199 LEU A N 1
ATOM 1577 C CA . LEU A 1 199 ? 3.855 -34.719 1.119 1 98.69 199 LEU A CA 1
ATOM 1578 C C . LEU A 1 199 ? 2.363 -34.969 1.309 1 98.69 199 LEU A C 1
ATOM 1580 O O . LEU A 1 199 ? 1.732 -35.625 0.485 1 98.69 199 LEU A O 1
ATOM 1584 N N . LYS A 1 200 ? 1.802 -34.312 2.371 1 98.75 200 LYS A N 1
ATOM 1585 C CA . LYS A 1 200 ? 0.36 -34.375 2.59 1 98.75 200 LYS A CA 1
ATOM 1586 C C . LYS A 1 200 ? -0.406 -33.812 1.402 1 98.75 200 LYS A C 1
ATOM 1588 O O . LYS A 1 200 ? -1.446 -34.344 1.011 1 98.75 200 LYS A O 1
ATOM 1593 N N . PHE A 1 201 ? 0.109 -32.719 0.759 1 98.56 201 PHE A N 1
ATOM 1594 C CA . PHE A 1 201 ? -0.523 -32.125 -0.413 1 98.56 201 PHE A CA 1
ATOM 1595 C C . PHE A 1 201 ? -0.615 -33.125 -1.55 1 98.56 201 PHE A C 1
ATOM 1597 O O . PHE A 1 201 ? -1.553 -33.094 -2.35 1 98.56 201 PHE A O 1
ATOM 1604 N N . THR A 1 202 ? 0.418 -34 -1.684 1 98.25 202 THR A N 1
ATOM 1605 C CA . THR A 1 202 ? 0.451 -34.969 -2.768 1 98.25 202 THR A CA 1
ATOM 1606 C C . THR A 1 202 ? -0.446 -36.156 -2.451 1 98.25 202 THR A C 1
ATOM 1608 O O . T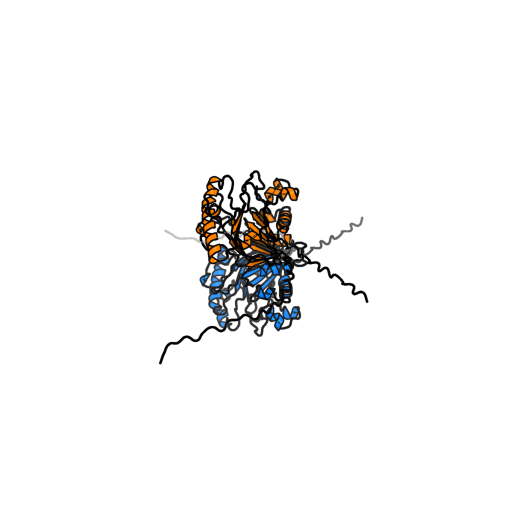HR A 1 202 ? -1.1 -36.688 -3.342 1 98.25 202 THR A O 1
ATOM 1611 N N . GLN A 1 203 ? -0.526 -36.531 -1.257 1 98.5 203 GLN A N 1
ATOM 1612 C CA . GLN A 1 203 ? -1.283 -37.688 -0.841 1 98.5 203 GLN A CA 1
ATOM 1613 C C . GLN A 1 203 ? -2.777 -37.406 -0.766 1 98.5 203 GLN A C 1
ATOM 1615 O O . GLN A 1 203 ? -3.609 -38.281 -0.965 1 98.5 203 GLN A O 1
ATOM 1620 N N . ASP A 1 204 ? -3.139 -36.188 -0.409 1 98.56 204 ASP A N 1
ATOM 1621 C CA . ASP A 1 204 ? -4.535 -35.781 -0.32 1 98.56 204 ASP A CA 1
ATOM 1622 C C . ASP A 1 204 ? -5.09 -35.406 -1.696 1 98.56 204 ASP A C 1
ATOM 1624 O O . ASP A 1 204 ? -4.828 -34.344 -2.215 1 98.56 204 ASP A O 1
ATOM 1628 N N . THR A 1 205 ? -5.969 -36.188 -2.225 1 97.56 205 THR A N 1
ATOM 1629 C CA . THR A 1 205 ? -6.445 -36.094 -3.6 1 97.56 205 THR A CA 1
ATOM 1630 C C . THR A 1 205 ? -7.418 -34.938 -3.754 1 97.56 205 THR A C 1
ATOM 1632 O O . THR A 1 205 ? -7.82 -34.594 -4.871 1 97.56 205 THR A O 1
ATOM 1635 N N . SER A 1 206 ? -7.766 -34.312 -2.646 1 98.06 206 SER A N 1
ATOM 1636 C CA . SER A 1 206 ? -8.617 -33.125 -2.738 1 98.06 206 SER A CA 1
ATOM 1637 C C . SER A 1 206 ? -7.836 -31.906 -3.232 1 98.06 206 SER A C 1
ATOM 1639 O O . SER A 1 206 ? -8.43 -30.891 -3.592 1 98.06 206 SER A O 1
ATOM 1641 N N . TYR A 1 207 ? -6.535 -32.062 -3.174 1 98.56 207 TYR A N 1
ATOM 1642 C CA . TYR A 1 207 ? -5.668 -31.016 -3.725 1 98.56 207 TYR A CA 1
ATOM 1643 C C . TYR A 1 207 ? -5.102 -31.438 -5.074 1 98.56 207 TYR A C 1
ATOM 1645 O O . TYR A 1 207 ? -4.766 -32.625 -5.273 1 98.56 207 TYR A O 1
ATOM 1653 N N . THR A 1 208 ? -5.051 -30.531 -6.023 1 98.19 208 THR A N 1
ATOM 1654 C CA . THR A 1 208 ? -4.496 -30.797 -7.348 1 98.19 208 THR A CA 1
ATOM 1655 C C . THR A 1 208 ? -3.301 -29.891 -7.625 1 98.19 208 THR A C 1
ATOM 1657 O O . THR A 1 208 ? -3.412 -28.656 -7.535 1 98.19 208 THR A O 1
ATOM 1660 N N . TRP A 1 209 ? -2.17 -30.484 -7.887 1 98.12 209 TRP A N 1
ATOM 1661 C CA . TRP A 1 209 ? -1.012 -29.75 -8.383 1 98.12 209 TRP A CA 1
ATOM 1662 C C . TRP A 1 209 ? -1.185 -29.391 -9.852 1 98.12 209 TRP A C 1
ATOM 1664 O O . TRP A 1 209 ? -1.31 -30.266 -10.703 1 98.12 209 TRP A O 1
ATOM 1674 N N . LEU A 1 210 ? -1.124 -28.125 -10.141 1 98.44 210 LEU A N 1
ATOM 1675 C CA . LEU A 1 210 ? -1.479 -27.703 -11.492 1 98.44 210 LEU A CA 1
ATOM 1676 C C . LEU A 1 210 ? -0.233 -27.547 -12.359 1 98.44 210 LEU A C 1
ATOM 1678 O O . LEU A 1 210 ? -0.324 -27.531 -13.586 1 98.44 210 LEU A O 1
ATOM 1682 N N . VAL A 1 211 ? 0.911 -27.375 -11.719 1 98.25 211 VAL A N 1
ATOM 1683 C CA . VAL A 1 211 ? 2.154 -27.219 -12.461 1 98.25 211 VAL A CA 1
ATOM 1684 C C . VAL A 1 211 ? 2.818 -28.578 -12.664 1 98.25 211 VAL A C 1
ATOM 1686 O O . VAL A 1 211 ? 3.123 -29.281 -11.695 1 98.25 211 VAL A O 1
ATOM 1689 N N . ASN A 1 212 ? 3.031 -28.906 -13.906 1 95 212 ASN A N 1
ATOM 1690 C CA . ASN A 1 212 ? 3.754 -30.125 -14.234 1 95 212 ASN A CA 1
ATOM 1691 C C . ASN A 1 212 ? 5.18 -30.109 -13.688 1 95 212 ASN A C 1
ATOM 1693 O O . ASN A 1 212 ? 5.852 -29.078 -13.742 1 95 212 ASN A O 1
ATOM 1697 N N . ASP A 1 213 ? 5.637 -31.266 -13.25 1 95.94 213 ASP A N 1
ATOM 1698 C CA . ASP A 1 213 ? 6.969 -31.359 -12.656 1 95.94 213 ASP A CA 1
ATOM 1699 C C . ASP A 1 213 ? 8.055 -31.031 -13.68 1 95.94 213 ASP A C 1
ATOM 1701 O O . ASP A 1 213 ? 9.18 -30.688 -13.312 1 95.94 213 ASP A O 1
ATOM 1705 N N . ASN A 1 214 ? 7.719 -31.141 -14.93 1 95.25 214 ASN A N 1
ATOM 1706 C CA . ASN A 1 214 ? 8.711 -30.922 -15.977 1 95.25 214 ASN A CA 1
ATOM 1707 C C . ASN A 1 214 ? 8.68 -29.484 -16.484 1 95.25 214 ASN A C 1
ATOM 1709 O O . ASN A 1 214 ? 9.453 -29.109 -17.375 1 95.25 214 ASN A O 1
ATOM 1713 N N . LEU A 1 215 ? 7.793 -28.656 -15.953 1 97.38 215 LEU A N 1
ATOM 1714 C CA . LEU A 1 215 ? 7.73 -27.266 -16.375 1 97.38 215 LEU A CA 1
ATOM 1715 C C . LEU A 1 215 ? 8.867 -26.453 -15.766 1 97.38 215 LEU A C 1
ATOM 1717 O O . LEU A 1 215 ? 8.898 -26.25 -14.555 1 97.38 215 LEU A O 1
ATOM 1721 N N . ASP A 1 216 ? 9.758 -25.984 -16.625 1 98.12 216 ASP A N 1
ATOM 1722 C CA . ASP A 1 216 ? 10.836 -25.125 -16.156 1 98.12 216 ASP A CA 1
ATOM 1723 C C . ASP A 1 216 ? 10.32 -23.734 -15.836 1 98.12 216 ASP A C 1
ATOM 1725 O O . ASP A 1 216 ? 9.812 -23.016 -16.703 1 98.12 216 ASP A O 1
ATOM 1729 N N . THR A 1 217 ? 10.469 -23.328 -14.555 1 98.56 217 THR A N 1
ATOM 1730 C CA . THR A 1 217 ? 10 -22.016 -14.141 1 98.56 217 THR A CA 1
ATOM 1731 C C . THR A 1 217 ? 11.172 -21.094 -13.836 1 98.56 217 THR A C 1
ATOM 1733 O O . THR A 1 217 ? 11.008 -20.062 -13.172 1 98.56 217 THR A O 1
ATOM 1736 N N . THR A 1 218 ? 12.391 -21.391 -14.312 1 98.06 218 THR A N 1
ATOM 1737 C CA . THR A 1 218 ? 13.602 -20.641 -14.008 1 98.06 218 THR A CA 1
ATOM 1738 C C . THR A 1 218 ? 14.219 -20.062 -15.273 1 98.06 218 THR A C 1
ATOM 1740 O O . THR A 1 218 ? 14.203 -20.703 -16.328 1 98.06 218 THR A O 1
ATOM 1743 N N . VAL A 1 219 ? 14.758 -18.859 -15.25 1 96.88 219 VAL A N 1
ATOM 1744 C CA . VAL A 1 219 ? 15.359 -18.172 -16.391 1 96.88 219 VAL A CA 1
ATOM 1745 C C . VAL A 1 219 ? 16.828 -18.578 -16.531 1 96.88 219 VAL A C 1
ATOM 1747 O O . VAL A 1 219 ? 17.359 -18.641 -17.641 1 96.88 219 VAL A O 1
ATOM 1750 N N . GLY A 1 220 ? 17.547 -18.969 -15.461 1 92 220 GLY A N 1
ATOM 1751 C CA . GLY A 1 220 ? 18.953 -19.312 -15.484 1 92 220 GLY A CA 1
ATOM 1752 C C . GLY A 1 220 ? 19.219 -20.703 -16.047 1 92 220 GLY A C 1
ATOM 1753 O O . GLY A 1 220 ? 18.547 -21.125 -16.984 1 92 220 GLY A O 1
ATOM 1754 N N . LYS A 1 221 ? 20.188 -21.219 -15.617 1 88.56 221 LYS A N 1
ATOM 1755 C CA . LYS A 1 221 ? 20.688 -22.469 -16.172 1 88.56 221 LYS A CA 1
ATOM 1756 C C . LYS A 1 221 ? 19.906 -23.656 -15.617 1 88.56 221 LYS A C 1
ATOM 1758 O O . LYS A 1 221 ? 19.969 -24.766 -16.172 1 88.56 221 LYS A O 1
ATOM 1763 N N . THR A 1 222 ? 19.141 -23.406 -14.695 1 89.06 222 THR A N 1
ATOM 1764 C CA . THR A 1 222 ? 18.391 -24.5 -14.086 1 89.06 222 THR A CA 1
ATOM 1765 C C . THR A 1 222 ? 17.094 -24.75 -14.844 1 89.06 222 THR A C 1
ATOM 1767 O O . THR A 1 222 ? 16.562 -23.859 -15.508 1 89.06 222 THR A O 1
ATOM 1770 N N . ASP A 1 223 ? 16.672 -25.969 -14.836 1 94.94 223 ASP A N 1
ATOM 1771 C CA . ASP A 1 223 ? 15.383 -26.406 -15.344 1 94.94 223 ASP A CA 1
ATOM 1772 C C . ASP A 1 223 ? 14.562 -27.094 -14.25 1 94.94 223 ASP A C 1
ATOM 1774 O O . ASP A 1 223 ? 14.562 -28.328 -14.141 1 94.94 223 ASP A O 1
ATOM 1778 N N . CYS A 1 224 ? 13.953 -26.328 -13.438 1 97.38 224 CYS A N 1
ATOM 1779 C CA . CYS A 1 224 ? 13.258 -26.812 -12.25 1 97.38 224 CYS A CA 1
ATOM 1780 C C . CYS A 1 224 ? 11.883 -26.188 -12.125 1 97.38 224 CYS A C 1
ATOM 1782 O O . CYS A 1 224 ? 11.711 -25 -12.383 1 97.38 224 CYS A O 1
ATOM 1784 N N . ALA A 1 225 ? 10.93 -26.969 -11.789 1 98.19 225 ALA A N 1
ATOM 1785 C CA . ALA A 1 225 ? 9.594 -26.469 -11.469 1 98.19 225 ALA A CA 1
ATOM 1786 C C . ALA A 1 225 ? 9.516 -25.984 -10.023 1 98.19 225 ALA A C 1
ATOM 1788 O O . ALA A 1 225 ? 8.805 -26.578 -9.203 1 98.19 225 ALA A O 1
ATOM 1789 N N . TYR A 1 226 ? 10.141 -24.891 -9.719 1 98.56 226 TYR A N 1
ATOM 1790 C CA . TYR A 1 226 ? 10.18 -24.359 -8.352 1 98.56 226 TYR A CA 1
ATOM 1791 C C . TYR A 1 226 ? 8.844 -23.734 -7.98 1 98.56 226 TYR A C 1
ATOM 1793 O O . TYR A 1 226 ? 8.383 -23.859 -6.848 1 98.56 226 TYR A O 1
ATOM 1801 N N . ASP A 1 227 ? 8.289 -23.016 -8.938 1 98.88 227 ASP A N 1
ATOM 1802 C CA . ASP A 1 227 ? 7.008 -22.359 -8.727 1 98.88 227 ASP A CA 1
ATOM 1803 C C . ASP A 1 227 ? 5.852 -23.328 -8.922 1 98.88 227 ASP A C 1
ATOM 1805 O O . ASP A 1 227 ? 5.82 -24.078 -9.906 1 98.88 227 ASP A O 1
ATOM 1809 N N . ARG A 1 228 ? 4.938 -23.328 -7.945 1 98.81 228 ARG A N 1
ATOM 1810 C CA . ARG A 1 228 ? 3.826 -24.266 -8.023 1 98.81 228 ARG A CA 1
ATOM 1811 C C . ARG A 1 228 ? 2.488 -23.547 -7.898 1 98.81 228 ARG A C 1
ATOM 1813 O O . ARG A 1 228 ? 2.43 -22.406 -7.441 1 98.81 228 ARG A O 1
ATOM 1820 N N . LEU A 1 229 ? 1.476 -24.172 -8.414 1 98.88 229 LEU A N 1
ATOM 1821 C CA . LEU A 1 229 ? 0.057 -23.891 -8.234 1 98.88 229 LEU A CA 1
ATOM 1822 C C . LEU A 1 229 ? -0.689 -25.109 -7.723 1 98.88 229 LEU A C 1
ATOM 1824 O O . LEU A 1 229 ? -0.607 -26.188 -8.32 1 98.88 229 LEU A O 1
ATOM 1828 N N . ILE A 1 230 ? -1.319 -24.953 -6.59 1 98.88 230 ILE A N 1
ATOM 1829 C CA . ILE A 1 230 ? -2.105 -26.031 -6.004 1 98.88 230 ILE A CA 1
ATOM 1830 C C . ILE A 1 230 ? -3.533 -25.547 -5.75 1 98.88 230 ILE A C 1
ATOM 1832 O O . ILE A 1 230 ? -3.742 -24.484 -5.172 1 98.88 230 ILE A O 1
ATOM 1836 N N . VAL A 1 231 ? -4.508 -26.328 -6.203 1 98.81 231 VAL A N 1
ATOM 1837 C CA . VAL A 1 231 ? -5.891 -25.875 -6.102 1 98.81 231 VAL A CA 1
ATOM 1838 C C . VAL A 1 231 ? -6.703 -26.875 -5.281 1 98.81 231 VAL A C 1
ATOM 1840 O O . VAL A 1 231 ? -6.422 -28.062 -5.297 1 98.81 231 VAL A O 1
ATOM 1843 N N . HIS A 1 232 ? -7.586 -26.375 -4.496 1 98.75 232 HIS A N 1
ATOM 1844 C CA . HIS A 1 232 ? -8.625 -27.125 -3.779 1 98.75 232 HIS A CA 1
ATOM 1845 C C . HIS A 1 232 ? -10.008 -26.594 -4.113 1 98.75 232 HIS A C 1
ATOM 1847 O O . HIS A 1 232 ? -10.188 -25.375 -4.305 1 98.75 232 HIS A O 1
ATOM 1853 N N . GLY A 1 233 ? -10.992 -27.438 -4.133 1 98.38 233 GLY A N 1
ATOM 1854 C CA . GLY A 1 233 ? -12.375 -27.062 -4.402 1 98.38 233 GLY A CA 1
ATOM 1855 C C . GLY A 1 233 ? -12.797 -27.344 -5.832 1 98.38 233 GLY A C 1
ATOM 1856 O O . GLY A 1 233 ? -12.25 -26.766 -6.773 1 98.38 233 GLY A O 1
ATOM 1857 N N . GLU A 1 234 ? -13.797 -28.141 -6.008 1 96.62 234 GLU A N 1
ATOM 1858 C CA . GLU A 1 234 ? -14.242 -28.609 -7.32 1 96.62 234 GLU A CA 1
ATOM 1859 C C . GLU A 1 234 ? -14.789 -27.453 -8.156 1 96.62 234 GLU A C 1
ATOM 1861 O O . GLU A 1 234 ? -14.539 -27.375 -9.359 1 96.62 234 GLU A O 1
ATOM 1866 N N . LYS A 1 235 ? -15.555 -26.594 -7.504 1 96.31 235 LYS A N 1
ATOM 1867 C CA . LYS A 1 235 ? -16.141 -25.469 -8.219 1 96.31 235 LYS A CA 1
ATOM 1868 C C . LYS A 1 235 ? -15.047 -24.562 -8.812 1 96.31 235 LYS A C 1
ATOM 1870 O O . LYS A 1 235 ? -15.148 -24.125 -9.961 1 96.31 235 LYS A O 1
ATOM 1875 N N . LEU A 1 236 ? -14 -24.297 -8.008 1 97.75 236 LEU A N 1
ATOM 1876 C CA . LEU A 1 236 ? -12.898 -23.469 -8.484 1 97.75 236 LEU A CA 1
ATOM 1877 C C . LEU A 1 236 ? -12.086 -24.203 -9.547 1 97.75 236 LEU A C 1
ATOM 1879 O O . LEU A 1 236 ? -11.742 -23.625 -10.578 1 97.75 236 LEU A O 1
ATOM 1883 N N . ARG A 1 237 ? -11.859 -25.422 -9.344 1 97.12 237 ARG A N 1
ATOM 1884 C CA . ARG A 1 237 ? -11.062 -26.234 -10.266 1 97.12 237 ARG A CA 1
ATOM 1885 C C . ARG A 1 237 ? -11.695 -26.266 -11.656 1 97.12 237 ARG A C 1
ATOM 1887 O O . ARG A 1 237 ? -10.992 -26.188 -12.664 1 97.12 237 ARG A O 1
ATOM 1894 N N . LYS A 1 238 ? -12.953 -26.297 -11.703 1 95.19 238 LYS A N 1
ATOM 1895 C CA . LYS A 1 238 ? -13.68 -26.391 -12.969 1 95.19 238 LYS A CA 1
ATOM 1896 C C . LYS A 1 238 ? -13.555 -25.109 -13.781 1 95.19 238 LYS A C 1
ATOM 1898 O O . LYS A 1 238 ? -13.766 -25.109 -14.992 1 95.19 238 LYS A O 1
ATOM 1903 N N . THR A 1 239 ? -13.258 -24.016 -13.078 1 96.19 239 THR A N 1
ATOM 1904 C CA . THR A 1 239 ? -13.141 -22.75 -13.781 1 96.19 239 THR A CA 1
ATOM 1905 C C . THR A 1 239 ? -11.734 -22.578 -14.344 1 96.19 239 THR A C 1
ATOM 1907 O O . THR A 1 239 ? -11.484 -21.672 -15.148 1 96.19 239 THR A O 1
ATOM 1910 N N . LEU A 1 240 ? -10.781 -23.406 -13.914 1 96.81 240 LEU A N 1
ATOM 1911 C CA . LEU A 1 240 ? -9.414 -23.328 -14.414 1 96.81 240 LEU A CA 1
ATOM 1912 C C . LEU A 1 240 ? -9.273 -24.094 -15.727 1 96.81 240 LEU A C 1
ATOM 1914 O O . LEU A 1 240 ? -9.633 -25.266 -15.812 1 96.81 240 LEU A O 1
ATOM 1918 N N . VAL A 1 241 ? -8.844 -23.406 -16.75 1 94 241 VAL A N 1
ATOM 1919 C CA . VAL A 1 241 ? -8.742 -24 -18.078 1 94 241 VAL A CA 1
ATOM 1920 C C . VAL A 1 241 ? -7.684 -25.109 -18.078 1 94 241 VAL A C 1
ATOM 1922 O O . VAL A 1 241 ? -6.535 -24.859 -17.688 1 94 241 VAL A O 1
ATOM 1925 N N . ARG A 1 242 ? -8.047 -26.203 -18.562 1 88 242 ARG A N 1
ATOM 1926 C CA . ARG A 1 242 ? -7.16 -27.359 -18.609 1 88 242 ARG A CA 1
ATOM 1927 C C . ARG A 1 242 ? -5.93 -27.078 -19.469 1 88 242 ARG A C 1
ATOM 1929 O O . ARG A 1 242 ? -6.043 -26.484 -20.547 1 88 242 ARG A O 1
ATOM 1936 N N . ASN A 1 243 ? -4.809 -27.391 -19.016 1 91.06 243 ASN A N 1
ATOM 1937 C CA . ASN A 1 243 ? -3.529 -27.328 -19.703 1 91.06 243 ASN A CA 1
ATOM 1938 C C . ASN A 1 243 ? -3.146 -25.875 -20.031 1 91.06 243 ASN A C 1
ATOM 1940 O O . ASN A 1 243 ? -2.449 -25.625 -21 1 91.06 243 ASN A O 1
ATOM 1944 N N . SER A 1 244 ? -3.73 -24.969 -19.266 1 94.31 244 SER A N 1
ATOM 1945 C CA . SER A 1 244 ? -3.432 -23.578 -19.531 1 94.31 244 SER A CA 1
ATOM 1946 C C . SER A 1 244 ? -2.221 -23.094 -18.734 1 94.31 244 SER A C 1
ATOM 1948 O O . SER A 1 244 ? -1.694 -22.016 -18.984 1 94.31 244 SER A O 1
ATOM 1950 N N . VAL A 1 245 ? -1.73 -23.875 -17.812 1 98.12 245 VAL A N 1
ATOM 1951 C CA . VAL A 1 245 ? -0.609 -23.484 -16.969 1 98.12 245 VAL A CA 1
ATOM 1952 C C . VAL A 1 245 ? 0.676 -23.453 -17.797 1 98.12 245 VAL A C 1
ATOM 1954 O O . VAL A 1 245 ? 1.02 -24.453 -18.453 1 98.12 245 VAL A O 1
ATOM 1957 N N . LYS A 1 246 ? 1.336 -22.312 -17.766 1 97.62 246 LYS A N 1
ATOM 1958 C CA . LYS A 1 246 ? 2.584 -22.141 -18.5 1 97.62 246 LYS A CA 1
ATOM 1959 C C . LYS A 1 246 ? 3.523 -21.188 -17.766 1 97.62 246 LYS A C 1
ATOM 1961 O O . LYS A 1 246 ? 3.082 -20.391 -16.922 1 97.62 246 LYS A O 1
ATOM 1966 N N . ALA A 1 247 ? 4.785 -21.422 -18.031 1 98.56 247 ALA A N 1
ATOM 1967 C CA . ALA A 1 247 ? 5.766 -20.391 -17.688 1 98.56 247 ALA A CA 1
ATOM 1968 C C . ALA A 1 247 ? 5.957 -19.406 -18.828 1 98.56 247 ALA A C 1
ATOM 1970 O O . ALA A 1 247 ? 6.324 -19.797 -19.938 1 98.56 247 ALA A O 1
ATOM 1971 N N . TYR A 1 248 ? 5.621 -18.141 -18.641 1 98.69 248 TYR A N 1
ATOM 1972 C CA . TYR A 1 248 ? 5.773 -17.141 -19.688 1 98.69 248 TYR A CA 1
ATOM 1973 C C . TYR A 1 248 ? 7.242 -16.812 -19.922 1 98.69 248 TYR A C 1
ATOM 1975 O O . TYR A 1 248 ? 7.871 -16.141 -19.109 1 98.69 248 TYR A O 1
ATOM 1983 N N . ARG A 1 249 ? 7.738 -17.234 -21.031 1 98.25 249 ARG A N 1
ATOM 1984 C CA . ARG A 1 249 ? 9.141 -17.031 -21.359 1 98.25 249 ARG A CA 1
ATOM 1985 C C . ARG A 1 249 ? 9.375 -15.633 -21.938 1 98.25 249 ARG A C 1
ATOM 1987 O O . ARG A 1 249 ? 9.672 -15.484 -23.125 1 98.25 249 ARG A O 1
ATOM 1994 N N . TYR A 1 250 ? 9.406 -14.625 -21.062 1 98.56 250 TYR A N 1
ATOM 1995 C CA . TYR A 1 250 ? 9.461 -13.227 -21.484 1 98.56 250 TYR A CA 1
ATOM 1996 C C . TYR A 1 250 ? 10.766 -12.922 -22.203 1 98.56 250 TYR A C 1
ATOM 1998 O O . TYR A 1 250 ? 10.82 -12.055 -23.078 1 98.56 250 TYR A O 1
ATOM 2006 N N . PRO A 1 251 ? 11.945 -13.555 -21.859 1 98.12 251 PRO A N 1
ATOM 2007 C CA . PRO A 1 251 ? 13.148 -13.242 -22.641 1 98.12 251 PRO A CA 1
ATOM 2008 C C . PRO A 1 251 ? 12.992 -13.539 -24.125 1 98.12 251 PRO A C 1
ATOM 2010 O O . PRO A 1 251 ? 13.438 -12.758 -24.969 1 98.12 251 PRO A O 1
ATOM 2013 N N . GLU A 1 252 ? 12.406 -14.664 -24.422 1 97.81 252 GLU A N 1
ATOM 2014 C CA . GLU A 1 252 ? 12.148 -15.016 -25.828 1 97.81 252 GLU A CA 1
ATOM 2015 C C . GLU A 1 252 ? 11.102 -14.102 -26.438 1 97.81 252 GLU A C 1
ATOM 2017 O O . GLU A 1 252 ? 11.289 -13.594 -27.547 1 97.81 252 GLU A O 1
ATOM 2022 N N . ALA A 1 253 ? 10.031 -13.875 -25.703 1 97.94 253 ALA A N 1
ATOM 2023 C CA . ALA A 1 253 ? 8.914 -13.086 -26.219 1 97.94 253 ALA A CA 1
ATOM 2024 C C . ALA A 1 253 ? 9.336 -11.648 -26.5 1 97.94 253 ALA A C 1
ATOM 2026 O O . ALA A 1 253 ? 8.836 -11.016 -27.422 1 97.94 253 ALA A O 1
ATOM 2027 N N . MET A 1 254 ? 10.258 -11.18 -25.734 1 98.06 254 MET A N 1
ATOM 2028 C CA . MET A 1 254 ? 10.633 -9.773 -25.828 1 98.06 254 MET A CA 1
ATOM 2029 C C . MET A 1 254 ? 12.031 -9.625 -26.422 1 98.06 254 MET A C 1
ATOM 2031 O O . MET A 1 254 ? 12.586 -8.523 -26.438 1 98.06 254 MET A O 1
ATOM 2035 N N . HIS A 1 255 ? 12.625 -10.703 -26.844 1 97.81 255 HIS A N 1
ATOM 2036 C CA . HIS A 1 255 ? 13.93 -10.734 -27.5 1 97.81 255 HIS A CA 1
ATOM 2037 C C . HIS A 1 255 ? 15 -10.109 -26.625 1 97.81 255 HIS A C 1
ATOM 2039 O O . HIS A 1 255 ? 15.758 -9.242 -27.062 1 97.81 255 HIS A O 1
ATOM 2045 N N . LEU A 1 256 ? 15.016 -10.562 -25.391 1 98.19 256 LEU A N 1
ATOM 2046 C CA . LEU A 1 256 ? 16.016 -10.078 -24.453 1 98.19 256 LEU A CA 1
ATOM 2047 C C . LEU A 1 256 ? 17.234 -10.992 -24.438 1 98.19 256 LEU A C 1
ATOM 2049 O O . LEU A 1 256 ? 17.109 -12.211 -24.578 1 98.19 256 LEU A O 1
ATOM 2053 N N . ASP A 1 257 ? 18.406 -10.383 -24.188 1 97.19 257 ASP A N 1
ATOM 2054 C CA . ASP A 1 257 ? 19.578 -11.219 -23.938 1 97.19 257 ASP A CA 1
ATOM 2055 C C . ASP A 1 257 ? 19.547 -11.797 -22.516 1 97.19 257 ASP A C 1
ATOM 2057 O O . ASP A 1 257 ? 18.766 -11.352 -21.688 1 97.19 257 ASP A O 1
ATOM 2061 N N . GLN A 1 258 ? 20.359 -12.781 -22.297 1 96.12 258 GLN A N 1
ATOM 2062 C CA . GLN A 1 258 ? 20.344 -13.523 -21.047 1 96.12 258 GLN A CA 1
ATOM 2063 C C . GLN A 1 258 ? 20.672 -12.625 -19.859 1 96.12 258 GLN A C 1
ATOM 2065 O O . GLN A 1 258 ? 20.109 -12.766 -18.781 1 96.12 258 GLN A O 1
ATOM 2070 N N . LYS A 1 259 ? 21.609 -11.789 -20.062 1 96.94 259 LYS A N 1
ATOM 2071 C CA . LYS A 1 259 ? 22.031 -10.875 -19 1 96.94 259 LYS A CA 1
ATOM 2072 C C . LYS A 1 259 ? 20.875 -9.984 -18.547 1 96.94 259 LYS A C 1
ATOM 2074 O O . LYS A 1 259 ? 20.609 -9.867 -17.344 1 96.94 259 LYS A O 1
ATOM 2079 N N . THR A 1 260 ? 20.188 -9.406 -19.484 1 97.88 260 THR A N 1
ATOM 2080 C CA . THR A 1 260 ? 19.047 -8.555 -19.188 1 97.88 260 THR A CA 1
ATOM 2081 C C . THR A 1 260 ? 17.922 -9.359 -18.547 1 97.88 260 THR A C 1
ATOM 2083 O O . THR A 1 260 ? 17.281 -8.898 -17.594 1 97.88 260 THR A O 1
ATOM 2086 N N . ALA A 1 261 ? 17.703 -10.516 -19.062 1 98.25 261 ALA A N 1
ATOM 2087 C CA . ALA A 1 261 ? 16.641 -11.375 -18.531 1 98.25 261 ALA A CA 1
ATOM 2088 C C . ALA A 1 261 ? 16.875 -11.672 -17.047 1 98.25 261 ALA A C 1
ATOM 2090 O O . ALA A 1 261 ? 15.938 -11.625 -16.25 1 98.25 261 ALA A O 1
ATOM 2091 N N . LEU A 1 262 ? 18.125 -11.891 -16.703 1 98 262 LEU A N 1
ATOM 2092 C CA . LEU A 1 262 ? 18.453 -12.25 -15.328 1 98 262 LEU A CA 1
ATOM 2093 C C . LEU A 1 262 ? 18.391 -11.023 -14.422 1 98 262 LEU A C 1
ATOM 2095 O O . LEU A 1 262 ? 18.25 -11.156 -13.203 1 98 262 LEU A O 1
ATOM 2099 N N . GLU A 1 263 ? 18.5 -9.867 -15 1 98 263 GLU A N 1
ATOM 2100 C CA . GLU A 1 263 ? 18.281 -8.648 -14.227 1 98 263 GLU A CA 1
ATOM 2101 C C . GLU A 1 263 ? 16.812 -8.438 -13.898 1 98 263 GLU A C 1
ATOM 2103 O O . GLU A 1 263 ? 16.469 -7.82 -12.891 1 98 263 GLU A O 1
ATOM 2108 N N . VAL A 1 264 ? 15.961 -8.945 -14.781 1 98.5 264 VAL A N 1
ATOM 2109 C CA . VAL A 1 264 ? 14.523 -8.875 -14.547 1 98.5 264 VAL A CA 1
ATOM 2110 C C . VAL A 1 264 ? 14.133 -9.836 -13.43 1 98.5 264 VAL A C 1
ATOM 2112 O O . VAL A 1 264 ? 13.578 -9.422 -12.406 1 98.5 264 VAL A O 1
ATOM 2115 N N . SER A 1 265 ? 14.398 -11.062 -13.578 1 98.69 265 SER A N 1
ATOM 2116 C CA . SER A 1 265 ? 14.148 -12.086 -12.57 1 98.69 265 SER A CA 1
ATOM 2117 C C . SER A 1 265 ? 14.773 -13.422 -12.969 1 98.69 265 SER A C 1
ATOM 2119 O O . SER A 1 265 ? 14.891 -13.727 -14.156 1 98.69 265 SER A O 1
ATOM 2121 N N . ASP A 1 266 ? 15.102 -14.195 -12.016 1 98.5 266 ASP A N 1
ATOM 2122 C CA . ASP A 1 266 ? 15.578 -15.547 -12.289 1 98.5 266 ASP A CA 1
ATOM 2123 C C . ASP A 1 266 ? 14.422 -16.547 -12.344 1 98.5 266 ASP A C 1
ATOM 2125 O O . ASP A 1 266 ? 14.641 -17.75 -12.461 1 98.5 266 ASP A O 1
ATOM 2129 N N . HIS A 1 267 ? 13.227 -16.094 -12.234 1 98.81 267 HIS A N 1
ATOM 2130 C CA . HIS A 1 267 ? 12.023 -16.922 -12.398 1 98.81 267 HIS A CA 1
ATOM 2131 C C . HIS A 1 267 ? 11.164 -16.406 -13.547 1 98.81 267 HIS A C 1
ATOM 2133 O O . HIS A 1 267 ? 11.164 -15.203 -13.844 1 98.81 267 HIS A O 1
ATOM 2139 N N . TYR A 1 268 ? 10.438 -17.281 -14.172 1 98.81 268 TYR A N 1
ATOM 2140 C CA . TYR A 1 268 ? 9.359 -16.922 -15.078 1 98.81 268 TYR A CA 1
ATOM 2141 C C . TYR A 1 268 ? 8.047 -16.734 -14.32 1 98.81 268 TYR A C 1
ATOM 2143 O O . TYR A 1 268 ? 7.789 -17.438 -13.344 1 98.81 268 TYR A O 1
ATOM 2151 N N . PRO A 1 269 ? 7.191 -15.773 -14.781 1 98.88 269 PRO A N 1
ATOM 2152 C CA . PRO A 1 269 ? 5.809 -15.852 -14.305 1 98.88 269 PRO A CA 1
ATOM 2153 C C . PRO A 1 269 ? 5.129 -17.172 -14.672 1 98.88 269 PRO A C 1
ATOM 2155 O O . PRO A 1 269 ? 5.254 -17.641 -15.805 1 98.88 269 PRO A O 1
ATOM 2158 N N . VAL A 1 270 ? 4.52 -17.766 -13.727 1 98.88 270 VAL A N 1
ATOM 2159 C CA . VAL A 1 270 ? 3.699 -18.938 -13.992 1 98.88 270 VAL A CA 1
ATOM 2160 C C . VAL A 1 270 ? 2.234 -18.531 -14.117 1 98.88 270 VAL A C 1
ATOM 2162 O O . VAL A 1 270 ? 1.661 -17.969 -13.188 1 98.88 270 VAL A O 1
ATOM 2165 N N . GLU A 1 271 ? 1.657 -18.797 -15.258 1 98.62 271 GLU A N 1
ATOM 2166 C CA . GLU A 1 271 ? 0.345 -18.234 -15.562 1 98.62 271 GLU A CA 1
ATOM 2167 C C . GLU A 1 271 ? -0.716 -19.328 -15.664 1 98.62 271 GLU A C 1
ATOM 2169 O O . GLU A 1 271 ? -0.395 -20.484 -15.93 1 98.62 271 GLU A O 1
ATOM 2174 N N . ILE A 1 272 ? -1.943 -18.969 -15.445 1 98.44 272 ILE A N 1
ATOM 2175 C CA . ILE A 1 272 ? -3.09 -19.875 -15.547 1 98.44 272 ILE A CA 1
ATOM 2176 C C . ILE A 1 272 ? -4.312 -19.094 -16.016 1 98.44 272 ILE A C 1
ATOM 2178 O O . ILE A 1 272 ? -4.504 -17.938 -15.641 1 98.44 272 ILE A O 1
ATOM 2182 N N . GLU A 1 273 ? -5.102 -19.719 -16.812 1 97.5 273 GLU A N 1
ATOM 2183 C CA . GLU A 1 273 ? -6.332 -19.125 -17.328 1 97.5 273 GLU A CA 1
ATOM 2184 C C . GLU A 1 273 ? -7.551 -19.609 -16.547 1 97.5 273 GLU A C 1
ATOM 2186 O O . GLU A 1 273 ? -7.629 -20.797 -16.188 1 97.5 273 GLU A O 1
ATOM 2191 N N . MET A 1 274 ? -8.445 -18.688 -16.281 1 96.69 274 MET A N 1
ATOM 2192 C CA . MET A 1 274 ? -9.703 -18.984 -15.602 1 96.69 274 MET A CA 1
ATOM 2193 C C . MET A 1 274 ? -10.891 -18.547 -16.453 1 96.69 274 MET A C 1
ATOM 2195 O O . MET A 1 274 ? -10.891 -17.453 -17.016 1 96.69 274 MET A O 1
ATOM 2199 N N . LYS A 1 275 ? -11.914 -19.359 -16.641 1 92.38 275 LYS A N 1
ATOM 2200 C CA . LYS A 1 275 ? -13.094 -19.031 -17.438 1 92.38 275 LYS A CA 1
ATOM 2201 C C . LYS A 1 275 ? -14.367 -19.5 -16.734 1 92.38 275 LYS A C 1
ATOM 2203 O O . LYS A 1 275 ? -14.336 -20.438 -15.938 1 92.38 275 LYS A O 1
ATOM 2208 N N . SER A 1 276 ? -15.445 -18.656 -17 1 82.62 276 SER A N 1
ATOM 2209 C CA . SER A 1 276 ? -16.734 -19.031 -16.438 1 82.62 276 SER A CA 1
ATOM 2210 C C . SER A 1 276 ? -17.172 -20.406 -16.891 1 82.62 276 SER A C 1
ATOM 2212 O O . SER A 1 276 ? -16.938 -20.797 -18.047 1 82.62 276 SER A O 1
ATOM 2214 N N . SER A 1 277 ? -17.562 -21.188 -16.016 1 65.44 277 SER A N 1
ATOM 2215 C CA . SER A 1 277 ? -18.062 -22.5 -16.375 1 65.44 277 SER A CA 1
ATOM 2216 C C . SER A 1 277 ? -19.344 -22.391 -17.203 1 65.44 277 SER A C 1
ATOM 2218 O O . SER A 1 277 ? -20.281 -21.688 -16.828 1 65.44 277 SER A O 1
ATOM 2220 N N . SER A 1 278 ? -19.359 -22.031 -18.453 1 53.94 278 SER A N 1
ATOM 2221 C CA . SER A 1 278 ? -20.609 -22.062 -19.203 1 53.94 278 SER A CA 1
ATOM 2222 C C . SER A 1 278 ? -21.562 -23.125 -18.641 1 53.94 278 SER A C 1
ATOM 2224 O O . SER A 1 278 ? -21.156 -24.25 -18.391 1 53.94 278 SER A O 1
ATOM 2226 N N . GLY A 1 279 ? -22.547 -22.766 -17.891 1 44.06 279 GLY A N 1
ATOM 2227 C CA . GLY A 1 279 ? -23.641 -23.719 -17.688 1 44.06 279 GLY A CA 1
ATOM 2228 C C . GLY A 1 279 ? -23.906 -24.578 -18.906 1 44.06 279 GLY A C 1
ATOM 2229 O O . GLY A 1 279 ? -23.781 -24.109 -20.047 1 44.06 279 GLY A O 1
ATOM 2230 N N . ASN A 1 280 ? -23.719 -25.891 -18.875 1 37.56 280 ASN A N 1
ATOM 2231 C CA . ASN A 1 280 ? -24.422 -26.766 -19.828 1 37.56 280 ASN A CA 1
ATOM 2232 C C . ASN A 1 280 ? -25.781 -26.203 -20.203 1 37.56 280 ASN A C 1
ATOM 2234 O O . ASN A 1 280 ? -26.656 -26.031 -19.344 1 37.56 280 ASN A O 1
ATOM 2238 N N . GLN A 1 281 ? -25.953 -25.234 -21.109 1 35.97 281 GLN A N 1
ATOM 2239 C CA . GLN A 1 281 ? -27.328 -25.109 -21.547 1 35.97 281 GLN A CA 1
ATOM 2240 C C . GLN A 1 281 ? -28.016 -26.469 -21.578 1 35.97 281 GLN A C 1
ATOM 2242 O O . GLN A 1 281 ? -27.469 -27.453 -22.094 1 35.97 281 GLN A O 1
ATOM 2247 N N . PRO A 1 282 ? -28.953 -26.734 -20.641 1 35.09 282 PRO A N 1
ATOM 2248 C CA . PRO A 1 282 ? -29.672 -27.984 -20.859 1 35.09 282 PRO A CA 1
ATOM 2249 C C . PRO A 1 282 ? -30.047 -28.219 -22.312 1 35.09 282 PRO A C 1
ATOM 2251 O O . PRO A 1 282 ? -30.516 -27.297 -22.984 1 35.09 282 PRO A O 1
ATOM 2254 N N . ARG A 1 283 ? -29.266 -29.016 -22.984 1 32.88 283 ARG A N 1
ATOM 2255 C CA . ARG A 1 283 ? -29.859 -29.453 -24.25 1 32.88 283 ARG A CA 1
ATOM 2256 C C . ARG A 1 283 ? -31.359 -29.609 -24.141 1 32.88 283 ARG A C 1
ATOM 2258 O O . ARG A 1 283 ? -31.859 -30.266 -23.219 1 32.88 283 ARG A O 1
ATOM 2265 N N . LEU A 1 284 ? -32.156 -28.625 -24.469 1 32.19 284 LEU A N 1
ATOM 2266 C CA . LEU A 1 284 ? -33.594 -28.844 -24.641 1 32.19 284 LEU A CA 1
ATOM 2267 C C . LEU A 1 284 ? -33.844 -30.234 -25.219 1 32.19 284 LEU A C 1
ATOM 2269 O O . LEU A 1 284 ? -33.469 -30.5 -26.359 1 32.19 284 LEU A O 1
ATOM 2273 N N . GLY A 1 285 ? -33.656 -31.281 -24.359 1 27.05 285 GLY A N 1
ATOM 2274 C CA . GLY A 1 285 ? -34.094 -32.594 -24.781 1 27.05 285 GLY A CA 1
ATOM 2275 C C . GLY A 1 285 ? -35.438 -32.562 -25.469 1 27.05 285 GLY A C 1
ATOM 2276 O O . GLY A 1 285 ? -36.406 -31.953 -24.953 1 27.05 285 GLY A O 1
ATOM 2277 N N . ASN A 1 286 ? -35.406 -32.5 -26.828 1 29.22 286 ASN A N 1
ATOM 2278 C CA . ASN A 1 286 ? -36.625 -32.781 -27.562 1 29.22 286 ASN A CA 1
ATOM 2279 C C . ASN A 1 286 ? -37.438 -33.906 -26.922 1 29.22 286 ASN A C 1
ATOM 2281 O O . ASN A 1 286 ? -37.062 -35.062 -27.031 1 29.22 286 ASN A O 1
ATOM 2285 N N . SER A 1 287 ? -37.75 -33.656 -25.656 1 26.36 287 SER A N 1
ATOM 2286 C CA . SER A 1 287 ? -38.625 -34.656 -25.094 1 26.36 287 SER A CA 1
ATOM 2287 C C . SER A 1 287 ? -39.781 -34.969 -26.047 1 26.36 287 SER A C 1
ATOM 2289 O O . SER A 1 287 ? -40.562 -34.094 -26.375 1 26.36 287 SER A O 1
ATOM 2291 N N . ASN A 1 288 ? -39.469 -35.812 -27.047 1 25.11 288 ASN A N 1
ATOM 2292 C CA . ASN A 1 288 ? -40.531 -36.5 -27.781 1 25.11 288 ASN A CA 1
ATOM 2293 C C . ASN A 1 288 ? -41.656 -36.938 -26.859 1 25.11 288 ASN A C 1
ATOM 2295 O O . ASN A 1 288 ? -41.406 -37.688 -25.891 1 25.11 288 ASN A O 1
ATOM 2299 N N . VAL A 1 289 ? -42.594 -36.094 -26.641 1 25.8 289 VAL A N 1
ATOM 2300 C CA . VAL A 1 289 ? -43.875 -36.438 -26 1 25.8 289 VAL A CA 1
ATOM 2301 C C . VAL A 1 289 ? -44.312 -37.844 -26.438 1 25.8 289 VAL A C 1
ATOM 2303 O O . VAL A 1 289 ? -44.625 -38.062 -27.609 1 25.8 289 VAL A O 1
ATOM 2306 N N . LYS A 1 290 ? -43.375 -38.812 -26.062 1 23.05 290 LYS A N 1
ATOM 2307 C CA . LYS A 1 290 ? -43.844 -40.156 -26.391 1 23.05 290 LYS A CA 1
ATOM 2308 C C . LYS A 1 290 ? -45.312 -40.312 -25.984 1 23.05 290 LYS A C 1
ATOM 2310 O O . LYS A 1 290 ? -45.719 -40 -24.859 1 23.05 290 LYS A O 1
ATOM 2315 N N . GLY A 1 291 ? -46.25 -40.438 -26.938 1 22.92 291 GLY A N 1
ATOM 2316 C CA . GLY A 1 291 ? -47.656 -40.781 -26.984 1 22.92 291 GLY A CA 1
ATOM 2317 C C . GLY A 1 291 ? -48 -42 -26.141 1 22.92 291 GLY A C 1
ATOM 2318 O O . GLY A 1 291 ? -47.75 -43.125 -26.562 1 22.92 291 GLY A O 1
ATOM 2319 N N . THR A 1 292 ? -47.344 -42.062 -24.938 1 23.53 292 THR A N 1
ATOM 2320 C CA . THR A 1 292 ? -47.5 -43.312 -24.203 1 23.53 292 THR A CA 1
ATOM 2321 C C . THR A 1 292 ? -49 -43.688 -24.125 1 23.53 292 THR A C 1
ATOM 2323 O O . THR A 1 292 ? -49.812 -42.875 -23.734 1 23.53 292 THR A O 1
ATOM 2326 N N . GLU A 1 293 ? -49.312 -44.656 -24.969 1 20.75 293 GLU A N 1
ATOM 2327 C CA . GLU A 1 293 ? -50.531 -45.469 -25.172 1 20.75 293 GLU A CA 1
ATOM 2328 C C . GLU A 1 293 ? -51.062 -46 -23.828 1 20.75 293 GLU A C 1
ATOM 2330 O O . GLU A 1 293 ? -50.281 -46.281 -22.922 1 20.75 293 GLU A O 1
ATOM 2335 N N . GLU A 1 294 ? -52.344 -45.812 -23.562 1 21.98 294 GLU A N 1
ATOM 2336 C CA . GLU A 1 294 ? -53.281 -46.031 -22.484 1 21.98 294 GLU A CA 1
ATOM 2337 C C . GLU A 1 294 ? -53.312 -47.5 -22.094 1 21.98 294 GLU A C 1
ATOM 2339 O O . GLU A 1 294 ? -54.156 -47.906 -21.266 1 21.98 294 GLU A O 1
ATOM 2344 N N . PRO A 1 295 ? -52.094 -48.156 -22.094 1 21.52 295 PRO A N 1
ATOM 2345 C CA . PRO A 1 295 ? -52.438 -49.594 -22.141 1 21.52 295 PRO A CA 1
ATOM 2346 C C . PRO A 1 295 ? -53.406 -50 -21.047 1 21.52 295 PRO A C 1
ATOM 2348 O O . PRO A 1 295 ? -53.5 -49.344 -20.016 1 21.52 295 PRO A O 1
ATOM 2351 N N . GLY A 1 296 ? -54.25 -51.031 -21.406 1 19.56 296 GLY A N 1
ATOM 2352 C CA . GLY A 1 296 ? -55.438 -51.812 -21.078 1 19.56 296 GLY A CA 1
ATOM 2353 C C . GLY A 1 296 ? -55.312 -52.562 -19.766 1 19.56 296 GLY A C 1
ATOM 2354 O O . GLY A 1 296 ? -54.219 -52.938 -19.359 1 19.56 296 GLY A O 1
ATOM 2355 N N . ASN A 1 297 ? -56.281 -52.438 -18.891 1 20.39 297 ASN A N 1
ATOM 2356 C CA . ASN A 1 297 ? -56.688 -52.656 -17.516 1 20.39 297 ASN A CA 1
ATOM 2357 C C . ASN A 1 297 ? -56.531 -54.125 -17.109 1 20.39 297 ASN A C 1
ATOM 2359 O O . ASN A 1 297 ? -56.906 -54.5 -15.992 1 20.39 297 ASN A O 1
ATOM 2363 N N . ASN A 1 298 ? -56.094 -55.062 -18.016 1 18.02 298 ASN A N 1
ATOM 2364 C CA . ASN A 1 298 ? -56.906 -56.25 -17.828 1 18.02 298 ASN A CA 1
ATOM 2365 C C . ASN A 1 298 ? -56.5 -57.031 -16.578 1 18.02 298 ASN A C 1
ATOM 2367 O O . ASN A 1 298 ? -56.875 -58.219 -16.422 1 18.02 298 ASN A O 1
ATOM 2371 N N . CYS A 1 299 ? -55.531 -56.562 -15.758 1 19.56 299 CYS A N 1
ATOM 2372 C CA . CYS A 1 299 ? -55.031 -57.688 -14.984 1 19.56 299 CYS A CA 1
ATOM 2373 C C . CYS A 1 299 ? -56.125 -58.344 -14.18 1 19.56 299 CYS A C 1
ATOM 2375 O O . CYS A 1 299 ? -56.906 -57.688 -13.516 1 19.56 299 CYS A O 1
ATOM 2377 N N . GLU A 1 300 ? -56.219 -59.75 -14.414 1 18.45 300 GLU A N 1
ATOM 2378 C CA . GLU A 1 300 ? -57.094 -60.875 -14.094 1 18.45 300 GLU A CA 1
ATOM 2379 C C . GLU A 1 300 ? -57.156 -61.125 -12.586 1 18.45 300 GLU A C 1
ATOM 2381 O O . GLU A 1 300 ? -56.188 -60.844 -11.867 1 18.45 300 GLU A O 1
ATOM 2386 N N . PRO A 1 301 ? -58.375 -61.531 -12.141 1 19.48 301 PRO A N 1
ATOM 2387 C CA . PRO A 1 301 ? -59 -61.656 -10.82 1 19.48 301 PRO A CA 1
ATOM 2388 C C . PRO A 1 301 ? -58.406 -62.75 -9.969 1 19.48 301 PRO A C 1
ATOM 2390 O O . PRO A 1 301 ? -58.906 -63.031 -8.867 1 19.48 301 PRO A O 1
ATOM 2393 N N . VAL A 1 302 ? -57.125 -63.125 -10.211 1 17.7 302 VAL A N 1
ATOM 2394 C CA . VAL A 1 302 ? -56.938 -64.5 -9.812 1 17.7 302 VAL A CA 1
ATOM 2395 C C . VAL A 1 302 ? -57.375 -64.75 -8.375 1 17.7 302 VAL A C 1
ATOM 2397 O O . VAL A 1 302 ? -57.344 -63.781 -7.566 1 17.7 302 VAL A O 1
ATOM 2400 N N . GLY A 1 303 ? -57.719 -66.062 -8.172 1 16.72 303 GLY A N 1
ATOM 2401 C CA . GLY A 1 303 ? -58.5 -67 -7.375 1 16.72 303 GLY A CA 1
ATOM 2402 C C . GLY A 1 303 ? -57.938 -67.188 -5.973 1 16.72 303 GLY A C 1
ATOM 2403 O O . GLY A 1 303 ? -56.75 -67.062 -5.746 1 16.72 303 GLY A O 1
ATOM 2404 N N . LYS A 1 304 ? -58.875 -67.125 -5.008 1 19.17 304 LYS A N 1
ATOM 2405 C CA . LYS A 1 304 ? -58.875 -67.188 -3.551 1 19.17 304 LYS A CA 1
ATOM 2406 C C . LYS A 1 304 ? -58.375 -68.562 -3.039 1 19.17 304 LYS A C 1
ATOM 2408 O O . LYS A 1 304 ? -58.531 -68.875 -1.851 1 19.17 304 LYS A O 1
ATOM 2413 N N . PRO A 1 305 ? -57.438 -69.25 -3.684 1 16.14 305 PRO A N 1
ATOM 2414 C CA . PRO A 1 305 ? -57.688 -70.625 -3.25 1 16.14 305 PRO A CA 1
ATOM 2415 C C . PRO A 1 305 ? -57.781 -70.75 -1.732 1 16.14 305 PRO A C 1
ATOM 2417 O O . PRO A 1 305 ? -57.312 -69.875 -1.001 1 16.14 305 PRO A O 1
ATOM 2420 N N . GLN A 1 306 ? -57.969 -72.312 -1.208 1 16.23 306 GLN A N 1
ATOM 2421 C CA . GLN A 1 306 ? -58.625 -73.25 -0.344 1 16.23 306 GLN A CA 1
ATOM 2422 C C . GLN A 1 306 ? -57.875 -73.375 0.986 1 16.23 306 GLN A C 1
ATOM 2424 O O . GLN A 1 306 ? -58.5 -73.438 2.047 1 16.23 306 GLN A O 1
ATOM 2429 N N . THR A 1 307 ? -56.781 -74.25 1.17 1 15.79 307 THR A N 1
ATOM 2430 C CA . THR A 1 307 ? -56.969 -75.5 1.9 1 15.79 307 THR A CA 1
ATOM 2431 C C . THR A 1 307 ? -56.875 -75.312 3.404 1 15.79 307 THR A C 1
ATOM 2433 O O . THR A 1 307 ? -57.688 -75.812 4.172 1 15.79 307 THR A O 1
ATOM 2436 N N . ALA A 1 308 ? -55.719 -75.812 4.125 1 17.59 308 ALA A N 1
ATOM 2437 C CA . ALA A 1 308 ? -55.75 -76.938 5.074 1 17.59 308 ALA A CA 1
ATOM 2438 C C . ALA A 1 308 ? -56.625 -76.625 6.285 1 17.59 308 ALA A C 1
ATOM 2440 O O . ALA A 1 308 ? -56.812 -75.438 6.613 1 17.59 308 ALA A O 1
ATOM 2441 N N . SER A 1 309 ? -57.094 -77.812 7.172 1 17.36 309 SER A N 1
ATOM 2442 C CA . SER A 1 309 ? -57.688 -78.688 8.188 1 17.36 309 SER A CA 1
ATOM 2443 C C . SER A 1 309 ? -57.344 -78.188 9.594 1 17.36 309 SER A C 1
ATOM 2445 O O . SER A 1 309 ? -58.25 -78 10.422 1 17.36 309 SER A O 1
ATOM 2447 N N . SER A 1 310 ? -56.625 -79.312 10.461 1 18 310 SER A N 1
ATOM 2448 C CA . SER A 1 310 ? -57 -80.062 11.641 1 18 310 SER A CA 1
ATOM 2449 C C . SER A 1 310 ? -56.781 -79.25 12.922 1 18 310 SER A C 1
ATOM 2451 O O . SER A 1 310 ? -57.688 -79.188 13.758 1 18 310 SER A O 1
ATOM 2453 N N . LEU A 1 311 ? -55.75 -79.875 13.812 1 19.02 311 LEU A N 1
ATOM 2454 C CA . LEU A 1 311 ? -56 -80.562 15.094 1 19.02 311 LEU A CA 1
ATOM 2455 C C . LEU A 1 311 ? -56.406 -79.5 16.141 1 19.02 311 LEU A C 1
ATOM 2457 O O . LEU A 1 311 ? -56.188 -78.312 15.992 1 19.02 311 LEU A O 1
ATOM 2461 N N . PRO A 1 312 ? -56.312 -80.188 17.594 1 22.42 312 PRO A N 1
ATOM 2462 C CA . PRO A 1 312 ? -56.875 -80.438 18.922 1 22.42 312 PRO A CA 1
ATOM 2463 C C . PRO A 1 312 ? -56.781 -79.188 19.844 1 22.42 312 PRO A C 1
ATOM 2465 O O . PRO A 1 312 ? -57.75 -78.812 20.484 1 22.42 312 PRO A O 1
ATOM 2468 N N . ARG A 1 313 ? -55.531 -79.375 20.938 1 19.38 313 ARG A N 1
ATOM 2469 C CA . ARG A 1 313 ? -56 -78.75 22.172 1 19.38 313 ARG A CA 1
ATOM 2470 C C . ARG A 1 313 ? -56.375 -77.312 21.922 1 19.38 313 ARG A C 1
ATOM 2472 O O . ARG A 1 313 ? -55.688 -76.625 21.141 1 19.38 313 ARG A O 1
ATOM 2479 N N . MET B 1 1 ? 40.656 49.781 -33.094 1 34.81 1 MET B N 1
ATOM 2480 C CA . MET B 1 1 ? 39.875 48.594 -32.781 1 34.81 1 MET B CA 1
ATOM 2481 C C . MET B 1 1 ? 39.281 48.688 -31.391 1 34.81 1 MET B C 1
ATOM 2483 O O . MET B 1 1 ? 40 48.719 -30.391 1 34.81 1 MET B O 1
ATOM 2487 N N . LYS B 1 2 ? 38.062 49.406 -31.297 1 45.5 2 LYS B N 1
ATOM 2488 C CA . LYS B 1 2 ? 37.281 49.656 -30.094 1 45.5 2 LYS B CA 1
ATOM 2489 C C . LYS B 1 2 ? 36.812 48.344 -29.484 1 45.5 2 LYS B C 1
ATOM 2491 O O . LYS B 1 2 ? 36.188 47.531 -30.156 1 45.5 2 LYS B O 1
ATOM 2496 N N . LEU B 1 3 ? 37.438 47.875 -28.453 1 42.72 3 LEU B N 1
ATOM 2497 C CA . LEU B 1 3 ? 37.094 46.719 -27.656 1 42.72 3 LEU B CA 1
ATOM 2498 C C . LEU B 1 3 ? 35.656 46.875 -27.094 1 42.72 3 LEU B C 1
ATOM 2500 O O . LEU B 1 3 ? 35.375 47.812 -26.344 1 42.72 3 LEU B O 1
ATOM 2504 N N . VAL B 1 4 ? 34.656 46.5 -27.859 1 50.06 4 VAL B N 1
ATOM 2505 C CA . VAL B 1 4 ? 33.312 46.406 -27.312 1 50.06 4 VAL B CA 1
ATOM 2506 C C . VAL B 1 4 ? 33.281 45.375 -26.188 1 50.06 4 VAL B C 1
ATOM 2508 O O . VAL B 1 4 ? 33.625 44.219 -26.391 1 50.06 4 VAL B O 1
ATOM 2511 N N . SER B 1 5 ? 33.406 45.812 -24.969 1 50.81 5 SER B N 1
ATOM 2512 C CA . SER B 1 5 ? 33.156 44.938 -23.812 1 50.81 5 SER B CA 1
ATOM 2513 C C . SER B 1 5 ? 31.75 44.406 -23.812 1 50.81 5 SER B C 1
ATOM 2515 O O . SER B 1 5 ? 30.781 45.156 -23.766 1 50.81 5 SER B O 1
ATOM 2517 N N . VAL B 1 6 ? 31.547 43.25 -24.391 1 51.72 6 VAL B N 1
ATOM 2518 C CA . VAL B 1 6 ? 30.281 42.531 -24.219 1 51.72 6 VAL B CA 1
ATOM 2519 C C . VAL B 1 6 ? 30.047 42.25 -22.75 1 51.72 6 VAL B C 1
ATOM 2521 O O . VAL B 1 6 ? 30.828 41.531 -22.109 1 51.72 6 VAL B O 1
ATOM 2524 N N . LEU B 1 7 ? 29.281 43.094 -22.109 1 48.09 7 LEU B N 1
ATOM 2525 C CA . LEU B 1 7 ? 28.766 42.781 -20.781 1 48.09 7 LEU B CA 1
ATOM 2526 C C . LEU B 1 7 ? 27.891 41.531 -20.812 1 48.09 7 LEU B C 1
ATOM 2528 O O . LEU B 1 7 ? 26.828 41.531 -21.438 1 48.09 7 LEU B O 1
ATOM 2532 N N . VAL B 1 8 ? 28.484 40.375 -20.672 1 48.34 8 VAL B N 1
ATOM 2533 C CA . VAL B 1 8 ? 27.688 39.188 -20.438 1 48.34 8 VAL B CA 1
ATOM 2534 C C . VAL B 1 8 ? 26.891 39.344 -19.141 1 48.34 8 VAL B C 1
ATOM 2536 O O . VAL B 1 8 ? 27.453 39.406 -18.062 1 48.34 8 VAL B O 1
ATOM 2539 N N . VAL B 1 9 ? 25.688 39.875 -19.234 1 45.06 9 VAL B N 1
ATOM 2540 C CA . VAL B 1 9 ? 24.766 39.781 -18.109 1 45.06 9 VAL B CA 1
ATOM 2541 C C . VAL B 1 9 ? 24.5 38.312 -17.781 1 45.06 9 VAL B C 1
ATOM 2543 O O . VAL B 1 9 ? 23.938 37.594 -18.609 1 45.06 9 VAL B O 1
ATOM 2546 N N . SER B 1 10 ? 25.281 37.719 -16.953 1 44.31 10 SER B N 1
ATOM 2547 C CA . SER B 1 10 ? 24.875 36.469 -16.375 1 44.31 10 SER B CA 1
ATOM 2548 C C . SER B 1 10 ? 23.484 36.531 -15.766 1 44.31 10 SER B C 1
ATOM 2550 O O . SER B 1 10 ? 23.281 37.25 -14.781 1 44.31 10 SER B O 1
ATOM 2552 N N . ILE B 1 11 ? 22.516 36.344 -16.531 1 40.69 11 ILE B N 1
ATOM 2553 C CA . ILE B 1 11 ? 21.203 36.125 -15.914 1 40.69 11 ILE B CA 1
ATOM 2554 C C . ILE B 1 11 ? 21.312 35.062 -14.828 1 40.69 11 ILE B C 1
ATOM 2556 O O . ILE B 1 11 ? 21.594 33.906 -15.125 1 40.69 11 ILE B O 1
ATOM 2560 N N . LEU B 1 12 ? 21.688 35.438 -13.672 1 40.62 12 LEU B N 1
ATOM 2561 C CA . LEU B 1 12 ? 21.438 34.562 -12.539 1 40.62 12 LEU B CA 1
ATOM 2562 C C . LEU B 1 12 ? 20.016 34.031 -12.57 1 40.62 12 LEU B C 1
ATOM 2564 O O . LEU B 1 12 ? 19.062 34.781 -12.383 1 40.62 12 LEU B O 1
ATOM 2568 N N . LEU B 1 13 ? 19.766 33.188 -13.461 1 41.34 13 LEU B N 1
ATOM 2569 C CA . LEU B 1 13 ? 18.516 32.438 -13.305 1 41.34 13 LEU B CA 1
ATOM 2570 C C . LEU B 1 13 ? 18.281 32.062 -11.844 1 41.34 13 LEU B C 1
ATOM 2572 O O . LEU B 1 13 ? 18.984 31.219 -11.289 1 41.34 13 LEU B O 1
ATOM 2576 N N . PHE B 1 14 ? 17.938 33.031 -11.086 1 41.66 14 PHE B N 1
ATOM 2577 C CA . PHE B 1 14 ? 17.359 32.688 -9.789 1 41.66 14 PHE B CA 1
ATOM 2578 C C . PHE B 1 14 ? 16.406 31.516 -9.922 1 41.66 14 PHE B C 1
ATOM 2580 O O . PHE B 1 14 ? 15.352 31.641 -10.555 1 41.66 14 PHE B O 1
ATOM 2587 N N . GLU B 1 15 ? 16.875 30.391 -10.133 1 43.97 15 GLU B N 1
ATOM 2588 C CA . GLU B 1 15 ? 15.969 29.25 -9.969 1 43.97 15 GLU B CA 1
ATOM 2589 C C . GLU B 1 15 ? 15 29.484 -8.812 1 43.97 15 GLU B C 1
ATOM 2591 O O . GLU B 1 15 ? 15.43 29.703 -7.676 1 43.97 15 GLU B O 1
ATOM 2596 N N . PHE B 1 16 ? 14.016 30.219 -8.961 1 45.56 16 PHE B N 1
ATOM 2597 C CA . PHE B 1 16 ? 12.93 30.312 -8 1 45.56 16 PHE B CA 1
ATOM 2598 C C . PHE B 1 16 ? 12.797 29.016 -7.211 1 45.56 16 PHE B C 1
ATOM 2600 O O . PHE B 1 16 ? 12.812 27.922 -7.793 1 45.56 16 PHE B O 1
ATOM 2607 N N . SER B 1 17 ? 13.312 28.969 -6.102 1 55.81 17 SER B N 1
ATOM 2608 C CA . SER B 1 17 ? 13.289 27.891 -5.113 1 55.81 17 SER B CA 1
ATOM 2609 C C . SER B 1 17 ? 11.922 27.219 -5.059 1 55.81 17 SER B C 1
ATOM 2611 O O . SER B 1 17 ? 10.914 27.875 -4.785 1 55.81 17 SER B O 1
ATOM 2613 N N . ARG B 1 18 ? 11.727 26.281 -5.797 1 62 18 ARG B N 1
ATOM 2614 C CA . ARG B 1 18 ? 10.461 25.562 -5.902 1 62 18 ARG B CA 1
ATOM 2615 C C . ARG B 1 18 ? 9.953 25.141 -4.527 1 62 18 ARG B C 1
ATOM 2617 O O . ARG B 1 18 ? 10.664 24.469 -3.779 1 62 18 ARG B O 1
ATOM 2624 N N . ALA B 1 19 ? 8.82 25.859 -4.004 1 84.88 19 ALA B N 1
ATOM 2625 C CA . ALA B 1 19 ? 8.102 25.594 -2.756 1 84.88 19 ALA B CA 1
ATOM 2626 C C . ALA B 1 19 ? 7.289 24.312 -2.848 1 84.88 19 ALA B C 1
ATOM 2628 O O . ALA B 1 19 ? 6.762 23.969 -3.91 1 84.88 19 ALA B O 1
ATOM 2629 N N . TYR B 1 20 ? 7.586 23.422 -1.877 1 96.75 20 TYR B N 1
ATOM 2630 C CA . TYR B 1 20 ? 6.68 22.297 -1.72 1 96.75 20 TYR B CA 1
ATOM 2631 C C . TYR B 1 20 ? 5.395 22.719 -1.016 1 96.75 20 TYR B C 1
ATOM 2633 O O . TYR B 1 20 ? 5.426 23.547 -0.101 1 96.75 20 TYR B O 1
ATOM 2641 N N . LEU B 1 21 ? 4.297 22.266 -1.496 1 98.19 21 LEU B N 1
ATOM 2642 C CA . LEU B 1 21 ? 3.035 22.406 -0.775 1 98.19 21 LEU B CA 1
ATOM 2643 C C . LEU B 1 21 ? 2.602 21.062 -0.182 1 98.19 21 LEU B C 1
ATOM 2645 O O . LEU B 1 21 ? 2.357 20.109 -0.917 1 98.19 21 LEU B O 1
ATOM 2649 N N . MET B 1 22 ? 2.531 21.016 1.157 1 98.62 22 MET B N 1
ATOM 2650 C CA . MET B 1 22 ? 2.145 19.812 1.885 1 98.62 22 MET B CA 1
ATOM 2651 C C . MET B 1 22 ? 0.818 20.016 2.609 1 98.62 22 MET B C 1
ATOM 2653 O O . MET B 1 22 ? 0.37 21.141 2.783 1 98.62 22 MET B O 1
ATOM 2657 N N . SER B 1 23 ? 0.191 18.891 3.012 1 98.88 23 SER B N 1
ATOM 2658 C CA . SER B 1 23 ? -1.041 19.031 3.779 1 98.88 23 SER B CA 1
ATOM 2659 C C . SER B 1 23 ? -1.294 17.812 4.66 1 98.88 23 SER B C 1
ATOM 2661 O O . SER B 1 23 ? -0.65 16.781 4.492 1 98.88 23 SER B O 1
ATOM 2663 N N . SER B 1 24 ? -2.08 18 5.645 1 98.94 24 SER B N 1
ATOM 2664 C CA . SER B 1 24 ? -2.742 16.953 6.41 1 98.94 24 SER B CA 1
ATOM 2665 C C . SER B 1 24 ? -4.254 17 6.227 1 98.94 24 SER B C 1
ATOM 2667 O O . SER B 1 24 ? -4.852 18.078 6.273 1 98.94 24 SER B O 1
ATOM 2669 N N . PHE B 1 25 ? -4.855 15.859 5.996 1 98.94 25 PHE B N 1
ATOM 2670 C CA . PHE B 1 25 ? -6.273 15.844 5.66 1 98.94 25 PHE B CA 1
ATOM 2671 C C . PHE B 1 25 ? -6.965 14.633 6.277 1 98.94 25 PHE B C 1
ATOM 2673 O O . PHE B 1 25 ? -6.734 13.5 5.855 1 98.94 25 PHE B O 1
ATOM 2680 N N . ASN B 1 26 ? -7.762 14.859 7.297 1 98.88 26 ASN B N 1
ATOM 2681 C CA . ASN B 1 26 ? -8.727 13.844 7.688 1 98.88 26 ASN B CA 1
ATOM 2682 C C . ASN B 1 26 ? -9.836 13.688 6.645 1 98.88 26 ASN B C 1
ATOM 2684 O O . ASN B 1 26 ? -10.75 14.508 6.578 1 98.88 26 ASN B O 1
ATOM 2688 N N . ILE B 1 27 ? -9.719 12.656 5.895 1 98.12 27 ILE B N 1
ATOM 2689 C CA . ILE B 1 27 ? -10.555 12.484 4.715 1 98.12 27 ILE B CA 1
ATOM 2690 C C . ILE B 1 27 ? -11.898 11.875 5.117 1 98.12 27 ILE B C 1
ATOM 2692 O O . ILE B 1 27 ? -12.797 11.734 4.285 1 98.12 27 ILE B O 1
ATOM 2696 N N . GLN B 1 28 ? -12.086 11.586 6.363 1 97.75 28 GLN B N 1
ATOM 2697 C CA . GLN B 1 28 ? -13.305 11.125 7.023 1 97.75 28 GLN B CA 1
ATOM 2698 C C . GLN B 1 28 ? -13.789 9.812 6.43 1 97.75 28 GLN B C 1
ATOM 2700 O O . GLN B 1 28 ? -14.438 9.797 5.379 1 97.75 28 GLN B O 1
ATOM 2705 N N . VAL B 1 29 ? -13.656 8.758 7.098 1 95.94 29 VAL B N 1
ATOM 2706 C CA . VAL B 1 29 ? -14.172 7.422 6.805 1 95.94 29 VAL B CA 1
ATOM 2707 C C . VAL B 1 29 ? -13.984 7.109 5.324 1 95.94 29 VAL B C 1
ATOM 2709 O O . VAL B 1 29 ? -14.953 6.867 4.605 1 95.94 29 VAL B O 1
ATOM 2712 N N . PHE B 1 30 ? -12.805 7.066 4.887 1 97.56 30 PHE B N 1
ATOM 2713 C CA . PHE B 1 30 ? -12.461 6.844 3.486 1 97.56 30 PHE B CA 1
ATOM 2714 C C . PHE B 1 30 ? -12.32 5.352 3.195 1 97.56 30 PHE B C 1
ATOM 2716 O O . PHE B 1 30 ? -11.477 4.676 3.779 1 97.56 30 PHE B O 1
ATOM 2723 N N . GLY B 1 31 ? -13.156 4.848 2.33 1 94.88 31 GLY B N 1
ATOM 2724 C CA . GLY B 1 31 ? -13.164 3.457 1.905 1 94.88 31 GLY B CA 1
ATOM 2725 C C . GLY B 1 31 ? -14.055 3.207 0.702 1 94.88 31 GLY B C 1
ATOM 2726 O O . GLY B 1 31 ? -14.242 4.094 -0.134 1 94.88 31 GLY B O 1
ATOM 2727 N N . ASP B 1 32 ? -14.586 2.031 0.607 1 91.5 32 ASP B N 1
ATOM 2728 C CA . ASP B 1 32 ? -15.336 1.592 -0.565 1 91.5 32 ASP B CA 1
ATOM 2729 C C . ASP B 1 32 ? -16.625 2.4 -0.729 1 91.5 32 ASP B C 1
ATOM 2731 O O . ASP B 1 32 ? -16.984 2.777 -1.845 1 91.5 32 ASP B O 1
ATOM 2735 N N . LYS B 1 33 ? -17.297 2.568 0.36 1 94.31 33 LYS B N 1
ATOM 2736 C CA . LYS B 1 33 ? -18.562 3.287 0.297 1 94.31 33 LYS B CA 1
ATOM 2737 C C . LYS B 1 33 ? -18.375 4.691 -0.266 1 94.31 33 LYS B C 1
ATOM 2739 O O . LYS B 1 33 ? -19.125 5.125 -1.141 1 94.31 33 LYS B O 1
ATOM 2744 N N . LYS B 1 34 ? -17.406 5.402 0.217 1 96.25 34 LYS B N 1
ATOM 2745 C CA . LYS B 1 34 ? -17.141 6.746 -0.282 1 96.25 34 LYS B CA 1
ATOM 2746 C C . LYS B 1 34 ? -16.688 6.711 -1.74 1 96.25 34 LYS B C 1
ATOM 2748 O O . LYS B 1 34 ? -17.125 7.535 -2.549 1 96.25 34 LYS B O 1
ATOM 2753 N N . MET B 1 35 ? -15.898 5.766 -2.119 1 94.19 35 MET B N 1
ATOM 2754 C CA . MET B 1 35 ? -15.375 5.629 -3.473 1 94.19 35 MET B CA 1
ATOM 2755 C C . MET B 1 35 ? -16.484 5.254 -4.453 1 94.19 35 MET B C 1
ATOM 2757 O O . MET B 1 35 ? -16.344 5.473 -5.656 1 94.19 35 MET B O 1
ATOM 2761 N N . SER B 1 36 ? -17.5 4.727 -3.936 1 93.44 36 SER B N 1
ATOM 2762 C CA . SER B 1 36 ? -18.594 4.277 -4.793 1 93.44 36 SER B CA 1
ATOM 2763 C C . SER B 1 36 ? -19.531 5.426 -5.125 1 93.44 36 SER B C 1
ATOM 2765 O O . SER B 1 36 ? -20.359 5.312 -6.031 1 93.44 36 SER B O 1
ATOM 2767 N N . LYS B 1 37 ? -19.422 6.488 -4.312 1 95.56 37 LYS B N 1
ATOM 2768 C CA . LYS B 1 37 ? -20.219 7.672 -4.637 1 95.56 37 LYS B CA 1
ATOM 2769 C C . LYS B 1 37 ? -19.641 8.406 -5.84 1 95.56 37 LYS B C 1
ATOM 2771 O O . LYS B 1 37 ? -18.656 9.141 -5.703 1 95.56 37 LYS B O 1
ATOM 2776 N N . LYS B 1 38 ? -20.25 8.367 -6.965 1 93.56 38 LYS B N 1
ATOM 2777 C CA . LYS B 1 38 ? -19.719 8.766 -8.266 1 93.56 38 LYS B CA 1
ATOM 2778 C C . LYS B 1 38 ? -19.188 10.203 -8.227 1 93.56 38 LYS B C 1
ATOM 2780 O O . LYS B 1 38 ? -18.203 10.523 -8.906 1 93.56 38 LYS B O 1
ATOM 2785 N N . HIS B 1 39 ? -19.781 11.047 -7.445 1 95.88 39 HIS B N 1
ATOM 2786 C CA . HIS B 1 39 ? -19.438 12.461 -7.492 1 95.88 39 HIS B CA 1
ATOM 2787 C C . HIS B 1 39 ? -18.344 12.797 -6.484 1 95.88 39 HIS B C 1
ATOM 2789 O O . HIS B 1 39 ? -17.75 13.883 -6.535 1 95.88 39 HIS B O 1
ATOM 2795 N N . ILE B 1 40 ? -17.922 11.891 -5.613 1 97.75 40 ILE B N 1
ATOM 2796 C CA . ILE B 1 40 ? -17.031 12.227 -4.504 1 97.75 40 ILE B CA 1
ATOM 2797 C C . ILE B 1 40 ? -15.578 11.984 -4.914 1 97.75 40 ILE B C 1
ATOM 2799 O O . ILE B 1 40 ? -14.719 12.836 -4.703 1 97.75 40 ILE B O 1
ATOM 2803 N N . PRO B 1 41 ? -15.25 10.875 -5.586 1 96.38 41 PRO B N 1
ATOM 2804 C CA . PRO B 1 41 ? -13.844 10.586 -5.875 1 96.38 41 PRO B CA 1
ATOM 2805 C C . PRO B 1 41 ? -13.195 11.656 -6.762 1 96.38 41 PRO B C 1
ATOM 2807 O O . PRO B 1 41 ? -12.07 12.078 -6.5 1 96.38 41 PRO B O 1
ATOM 2810 N N . PRO B 1 42 ? -13.891 12.211 -7.754 1 96.25 42 PRO B N 1
ATOM 2811 C CA . PRO B 1 42 ? -13.258 13.273 -8.539 1 96.25 42 PRO B CA 1
ATOM 2812 C C . PRO B 1 42 ? -12.961 14.516 -7.703 1 96.25 42 PRO B C 1
ATOM 2814 O O . PRO B 1 42 ? -11.961 15.203 -7.945 1 96.25 42 PRO B O 1
ATOM 2817 N N . ILE B 1 43 ? -13.797 14.812 -6.781 1 98.25 43 ILE B N 1
ATOM 2818 C CA . ILE B 1 43 ? -13.578 15.953 -5.902 1 98.25 43 ILE B CA 1
ATOM 2819 C C . ILE B 1 43 ? -12.352 15.703 -5.031 1 98.25 43 ILE B C 1
ATOM 2821 O O . ILE B 1 43 ? -11.477 16.578 -4.918 1 98.25 43 ILE B O 1
ATOM 2825 N N . LEU B 1 44 ? -12.266 14.516 -4.449 1 98.31 44 LEU B N 1
ATOM 2826 C CA . LEU B 1 44 ? -11.109 14.148 -3.646 1 98.31 44 LEU B CA 1
ATOM 2827 C C . LEU B 1 44 ? -9.828 14.227 -4.473 1 98.31 44 LEU B C 1
ATOM 2829 O O . LEU B 1 44 ? -8.812 14.734 -4 1 98.31 44 LEU B O 1
ATOM 2833 N N . ALA B 1 45 ? -9.883 13.711 -5.68 1 96.88 45 ALA B N 1
ATOM 2834 C CA . ALA B 1 45 ? -8.719 13.742 -6.559 1 96.88 45 ALA B CA 1
ATOM 2835 C C . ALA B 1 45 ? -8.266 15.18 -6.82 1 96.88 45 ALA B C 1
ATOM 2837 O O . ALA B 1 45 ? -7.07 15.469 -6.816 1 96.88 45 ALA B O 1
ATOM 2838 N N . LYS B 1 46 ? -9.188 16.016 -7.055 1 97.25 46 LYS B N 1
ATOM 2839 C CA . LYS B 1 46 ? -8.875 17.422 -7.309 1 97.25 46 LYS B CA 1
ATOM 2840 C C . LYS B 1 46 ? -8.234 18.078 -6.082 1 97.25 46 LYS B C 1
ATOM 2842 O O . LYS B 1 46 ? -7.262 18.812 -6.203 1 97.25 46 LYS B O 1
ATOM 2847 N N . ILE B 1 47 ? -8.789 17.844 -4.918 1 98.5 47 ILE B N 1
ATOM 2848 C CA . ILE B 1 47 ? -8.242 18.391 -3.686 1 98.5 47 ILE B CA 1
ATOM 2849 C C . ILE B 1 47 ? -6.805 17.906 -3.498 1 98.5 47 ILE B C 1
ATOM 2851 O O . ILE B 1 47 ? -5.895 18.719 -3.301 1 98.5 47 ILE B O 1
ATOM 2855 N N . LEU B 1 48 ? -6.617 16.625 -3.643 1 98.25 48 LEU B N 1
ATOM 2856 C CA . LEU B 1 48 ? -5.348 16 -3.297 1 98.25 48 LEU B CA 1
ATOM 2857 C C . LEU B 1 48 ? -4.281 16.312 -4.34 1 98.25 48 LEU B C 1
ATOM 2859 O O . LEU B 1 48 ? -3.088 16.344 -4.023 1 98.25 48 LEU B O 1
ATOM 2863 N N . SER B 1 49 ? -4.629 16.641 -5.523 1 96.31 49 SER B N 1
ATOM 2864 C CA . SER B 1 49 ? -3.688 16.969 -6.59 1 96.31 49 SER B CA 1
ATOM 2865 C C . SER B 1 49 ? -3.07 18.359 -6.375 1 96.31 49 SER B C 1
ATOM 2867 O O . SER B 1 49 ? -2.119 18.719 -7.066 1 96.31 49 SER B O 1
ATOM 2869 N N . ARG B 1 50 ? -3.539 19.078 -5.453 1 97.12 50 ARG B N 1
ATOM 2870 C CA . ARG B 1 50 ? -2.994 20.391 -5.121 1 97.12 50 ARG B CA 1
ATOM 2871 C C . ARG B 1 50 ? -1.643 20.25 -4.426 1 97.12 50 ARG B C 1
ATOM 2873 O O . ARG B 1 50 ? -0.843 21.188 -4.43 1 97.12 50 ARG B O 1
ATOM 2880 N N . TYR B 1 51 ? -1.398 19.156 -3.865 1 98.19 51 TYR B N 1
ATOM 2881 C CA . TYR B 1 51 ? -0.289 19.047 -2.924 1 98.19 51 TYR B CA 1
ATOM 2882 C C . TYR B 1 51 ? 0.822 18.172 -3.482 1 98.19 51 TYR B C 1
ATOM 2884 O O . TYR B 1 51 ? 0.559 17.234 -4.246 1 98.19 51 TYR B O 1
ATOM 2892 N N . ASP B 1 52 ? 2.012 18.469 -3.055 1 97.81 52 ASP B N 1
ATOM 2893 C CA . ASP B 1 52 ? 3.148 17.609 -3.381 1 97.81 52 ASP B CA 1
ATOM 2894 C C . ASP B 1 52 ? 3.201 16.391 -2.463 1 97.81 52 ASP B C 1
ATOM 2896 O O . ASP B 1 52 ? 3.707 15.336 -2.852 1 97.81 52 ASP B O 1
ATOM 2900 N N . LEU B 1 53 ? 2.738 16.547 -1.294 1 98.5 53 LEU B N 1
ATOM 2901 C CA . LEU B 1 53 ? 2.648 15.508 -0.283 1 98.5 53 LEU B CA 1
ATOM 2902 C C . LEU B 1 53 ? 1.488 15.766 0.671 1 98.5 53 LEU B C 1
ATOM 2904 O O . LEU B 1 53 ? 1.353 16.875 1.2 1 98.5 53 LEU B O 1
ATOM 2908 N N . THR B 1 54 ? 0.629 14.773 0.812 1 98.88 54 THR B N 1
ATOM 2909 C CA . THR B 1 54 ? -0.469 14.883 1.766 1 98.88 54 THR B CA 1
ATOM 2910 C C . THR B 1 54 ? -0.5 13.68 2.695 1 98.88 54 THR B C 1
ATOM 2912 O O . THR B 1 54 ? -0.437 12.531 2.24 1 98.88 54 THR B O 1
ATOM 2915 N N . CYS B 1 55 ? -0.534 13.938 3.984 1 98.88 55 CYS B N 1
ATOM 2916 C CA . CYS B 1 55 ? -0.801 12.906 4.984 1 98.88 55 CYS B CA 1
ATOM 2917 C C . CYS B 1 55 ? -2.297 12.766 5.234 1 98.88 55 CYS B C 1
ATOM 2919 O O . CYS B 1 55 ? -2.992 13.766 5.449 1 98.88 55 CYS B O 1
ATOM 2921 N N . ILE B 1 56 ? -2.77 11.539 5.219 1 98.62 56 ILE B N 1
ATOM 2922 C CA . ILE B 1 56 ? -4.203 11.281 5.273 1 98.62 56 ILE B CA 1
ATOM 2923 C C . ILE B 1 56 ? -4.539 10.492 6.539 1 98.62 56 ILE B C 1
ATOM 2925 O O . ILE B 1 56 ? -3.777 9.609 6.949 1 98.62 56 ILE B O 1
ATOM 2929 N N . GLN B 1 57 ? -5.664 10.859 7.188 1 98.5 57 GLN B N 1
ATOM 2930 C CA . GLN B 1 57 ? -6.242 10.094 8.281 1 98.5 57 GLN B CA 1
ATOM 2931 C C . GLN B 1 57 ? -7.582 9.484 7.879 1 98.5 57 GLN B C 1
ATOM 2933 O O . GLN B 1 57 ? -8.195 9.922 6.906 1 98.5 57 GLN B O 1
ATOM 2938 N N . GLU B 1 58 ? -8.047 8.477 8.57 1 97.94 58 GLU B N 1
ATOM 2939 C CA . GLU B 1 58 ? -9.359 7.836 8.539 1 97.94 58 GLU B CA 1
ATOM 2940 C C . GLU B 1 58 ? -9.57 7.066 7.234 1 97.94 58 GLU B C 1
ATOM 2942 O O . GLU B 1 58 ? -10.648 7.117 6.645 1 97.94 58 GLU B O 1
ATOM 2947 N N . ILE B 1 59 ? -8.5 6.434 6.824 1 96.88 59 ILE B N 1
ATOM 2948 C CA . ILE B 1 59 ? -8.703 5.387 5.832 1 96.88 59 ILE B CA 1
ATOM 2949 C C . ILE B 1 59 ? -9.344 4.172 6.492 1 96.88 59 ILE B C 1
ATOM 2951 O O . ILE B 1 59 ? -8.789 3.596 7.43 1 96.88 59 ILE B O 1
ATOM 2955 N N . ARG B 1 60 ? -10.508 3.893 6.09 1 94.06 60 ARG B N 1
ATOM 2956 C CA . ARG B 1 60 ? -11.258 2.746 6.598 1 94.06 60 ARG B CA 1
ATOM 2957 C C . ARG B 1 60 ? -11.688 1.828 5.457 1 94.06 60 ARG B C 1
ATOM 2959 O O . ARG B 1 60 ? -12.828 1.897 4.992 1 94.06 60 ARG B O 1
ATOM 2966 N N . ASP B 1 61 ? -10.781 1.054 5.031 1 87.38 61 ASP B N 1
ATOM 2967 C CA . ASP B 1 61 ? -10.984 0.212 3.857 1 87.38 61 ASP B CA 1
ATOM 2968 C C . ASP B 1 61 ? -10.578 -1.231 4.137 1 87.38 61 ASP B C 1
ATOM 2970 O O . ASP B 1 61 ? -9.391 -1.529 4.281 1 87.38 61 ASP B O 1
ATOM 2974 N N . SER B 1 62 ? -11.539 -2.092 4.117 1 77.62 62 SER B N 1
ATOM 2975 C CA . SER B 1 62 ? -11.289 -3.469 4.531 1 77.62 62 SER B CA 1
ATOM 2976 C C . SER B 1 62 ? -10.438 -4.211 3.504 1 77.62 62 SER B C 1
ATOM 2978 O O . SER B 1 62 ? -9.633 -5.07 3.861 1 77.62 62 SER B O 1
ATOM 2980 N N . ASP B 1 63 ? -10.648 -3.828 2.213 1 78.81 63 ASP B N 1
ATOM 2981 C CA . ASP B 1 63 ? -9.898 -4.574 1.205 1 78.81 63 ASP B CA 1
ATOM 2982 C C . ASP B 1 63 ? -8.656 -3.803 0.763 1 78.81 63 ASP B C 1
ATOM 2984 O O . ASP B 1 63 ? -7.84 -4.32 0.002 1 78.81 63 ASP B O 1
ATOM 2988 N N . GLY B 1 64 ? -8.508 -2.625 1.167 1 85.69 64 GLY B N 1
ATOM 2989 C CA . GLY B 1 64 ? -7.25 -1.895 1.104 1 85.69 64 GLY B CA 1
ATOM 2990 C C . GLY B 1 64 ? -6.969 -1.31 -0.268 1 85.69 64 GLY B C 1
ATOM 2991 O O . GLY B 1 64 ? -5.859 -0.847 -0.535 1 85.69 64 GLY B O 1
ATOM 2992 N N . ASP B 1 65 ? -7.957 -1.302 -1.15 1 90 65 ASP B N 1
ATOM 2993 C CA . ASP B 1 65 ? -7.613 -0.893 -2.508 1 90 65 ASP B CA 1
ATOM 2994 C C . ASP B 1 65 ? -8.125 0.512 -2.809 1 90 65 ASP B C 1
ATOM 2996 O O . ASP B 1 65 ? -7.832 1.075 -3.863 1 90 65 ASP B O 1
ATOM 3000 N N . SER B 1 66 ? -8.914 1.104 -1.875 1 93.75 66 SER B N 1
ATOM 3001 C CA . SER B 1 66 ? -9.5 2.42 -2.113 1 93.75 66 SER B CA 1
ATOM 3002 C C . SER B 1 66 ? -8.414 3.471 -2.344 1 93.75 66 SER B C 1
ATOM 3004 O O . SER B 1 66 ? -8.562 4.336 -3.211 1 93.75 66 SER B O 1
ATOM 3006 N N . LEU B 1 67 ? -7.352 3.414 -1.553 1 95.19 67 LEU B N 1
ATOM 3007 C CA . LEU B 1 67 ? -6.285 4.395 -1.722 1 95.19 67 LEU B CA 1
ATOM 3008 C C . LEU B 1 67 ? -5.656 4.277 -3.105 1 95.19 67 LEU B C 1
ATOM 3010 O O . LEU B 1 67 ? -5.402 5.289 -3.766 1 95.19 67 LEU B O 1
ATOM 3014 N N . GLY B 1 68 ? -5.363 3.074 -3.531 1 93.12 68 GLY B N 1
ATOM 3015 C CA . GLY B 1 68 ? -4.824 2.867 -4.863 1 93.12 68 GLY B CA 1
ATOM 3016 C C . GLY B 1 68 ? -5.734 3.383 -5.965 1 93.12 68 GLY B C 1
ATOM 3017 O O . GLY B 1 68 ? -5.273 4.008 -6.918 1 93.12 68 GLY B O 1
ATOM 3018 N N . LYS B 1 69 ? -7.012 3.107 -5.879 1 93.44 69 LYS B N 1
ATOM 3019 C CA . LYS B 1 69 ? -7.988 3.604 -6.844 1 93.44 69 LYS B CA 1
ATOM 3020 C C . LYS B 1 69 ? -7.996 5.129 -6.887 1 93.44 69 LYS B C 1
ATOM 3022 O O . LYS B 1 69 ? -8.078 5.727 -7.961 1 93.44 69 LYS B O 1
ATOM 3027 N N . LEU B 1 70 ? -7.973 5.695 -5.734 1 95.62 70 LEU B N 1
ATOM 3028 C CA . LEU B 1 70 ? -7.949 7.152 -5.66 1 95.62 70 LEU B CA 1
ATOM 3029 C C . LEU B 1 70 ? -6.691 7.707 -6.32 1 95.62 70 LEU B C 1
ATOM 3031 O O . LEU B 1 70 ? -6.758 8.695 -7.059 1 95.62 70 LEU B O 1
ATOM 3035 N N . VAL B 1 71 ? -5.543 7.109 -6.035 1 95.25 71 VAL B N 1
ATOM 3036 C CA . VAL B 1 71 ? -4.285 7.547 -6.629 1 95.25 71 VAL B CA 1
ATOM 3037 C C . VAL B 1 71 ? -4.355 7.422 -8.148 1 95.25 71 VAL B C 1
ATOM 3039 O O . VAL B 1 71 ? -3.867 8.289 -8.875 1 95.25 71 VAL B O 1
ATOM 3042 N N . ASN B 1 72 ? -4.945 6.344 -8.672 1 92.56 72 ASN B N 1
ATOM 3043 C CA . ASN B 1 72 ? -5.16 6.199 -10.109 1 92.56 72 ASN B CA 1
ATOM 3044 C C . ASN B 1 72 ? -5.957 7.371 -10.68 1 92.56 72 ASN B C 1
ATOM 3046 O O . ASN B 1 72 ? -5.641 7.883 -11.75 1 92.56 72 ASN B O 1
ATOM 3050 N N . LEU B 1 73 ? -6.949 7.711 -9.969 1 92.38 73 LEU B N 1
ATOM 3051 C CA . LEU B 1 73 ? -7.781 8.828 -10.406 1 92.38 73 LEU B CA 1
ATOM 3052 C C . LEU B 1 73 ? -6.984 10.125 -10.422 1 92.38 73 LEU B C 1
ATOM 3054 O O . LEU B 1 73 ? -7.105 10.93 -11.352 1 92.38 73 LEU B O 1
ATOM 3058 N N . ILE B 1 74 ? -6.211 10.336 -9.367 1 94.88 74 ILE B N 1
ATOM 3059 C CA . ILE B 1 74 ? -5.359 11.523 -9.289 1 94.88 74 ILE B CA 1
ATOM 3060 C C . ILE B 1 74 ? -4.418 11.562 -10.492 1 94.88 74 ILE B C 1
ATOM 3062 O O . ILE B 1 74 ? -4.184 12.625 -11.07 1 94.88 74 ILE B O 1
ATOM 3066 N N . ASN B 1 75 ? -3.926 10.445 -10.812 1 92.44 75 ASN B N 1
ATOM 3067 C CA . ASN B 1 75 ? -2.916 10.359 -11.867 1 92.44 75 ASN B CA 1
ATOM 3068 C C . ASN B 1 75 ? -3.549 10.352 -13.25 1 92.44 75 ASN B C 1
ATOM 3070 O O . ASN B 1 75 ? -2.842 10.359 -14.266 1 92.44 75 ASN B O 1
ATOM 3074 N N . SER B 1 76 ? -4.84 10.328 -13.211 1 84.06 76 SER B N 1
ATOM 3075 C CA . SER B 1 76 ? -5.516 10.312 -14.508 1 84.06 76 SER B CA 1
ATOM 3076 C C . SER B 1 76 ? -5.148 11.539 -15.336 1 84.06 76 SER B C 1
ATOM 3078 O O . SER B 1 76 ? -5.273 12.672 -14.867 1 84.06 76 SER B O 1
ATOM 3080 N N . GLY B 1 77 ? -4.59 11.406 -16.406 1 74.19 77 GLY B N 1
ATOM 3081 C CA . GLY B 1 77 ? -4.219 12.5 -17.297 1 74.19 77 GLY B CA 1
ATOM 3082 C C . GLY B 1 77 ? -2.795 12.977 -17.109 1 74.19 77 GLY B C 1
ATOM 3083 O O . GLY B 1 77 ? -2.367 13.945 -17.719 1 74.19 77 GLY B O 1
ATOM 3084 N N . ARG B 1 78 ? -2.191 12.422 -16.141 1 77.12 78 ARG B N 1
ATOM 3085 C CA . ARG B 1 78 ? -0.792 12.758 -15.906 1 77.12 78 ARG B CA 1
ATOM 3086 C C . ARG B 1 78 ? 0.133 11.742 -16.562 1 77.12 78 ARG B C 1
ATOM 3088 O O . ARG B 1 78 ? -0.311 10.672 -16.969 1 77.12 78 ARG B O 1
ATOM 3095 N N . ASN B 1 79 ? 1.308 12.289 -16.828 1 68.88 79 ASN B N 1
ATOM 3096 C CA . ASN B 1 79 ? 2.328 11.305 -17.188 1 68.88 79 ASN B CA 1
ATOM 3097 C C . ASN B 1 79 ? 2.578 10.328 -16.047 1 68.88 79 ASN B C 1
ATOM 3099 O O . ASN B 1 79 ? 3.109 10.703 -14.992 1 68.88 79 ASN B O 1
ATOM 3103 N N . ASN B 1 80 ? 2.24 9.203 -16.203 1 64.56 80 ASN B N 1
ATOM 3104 C CA . ASN B 1 80 ? 2.186 8.188 -15.156 1 64.56 80 ASN B CA 1
ATOM 3105 C C . ASN B 1 80 ? 3.57 7.902 -14.578 1 64.56 80 ASN B C 1
ATOM 3107 O O . ASN B 1 80 ? 3.699 7.582 -13.398 1 64.56 80 ASN B O 1
ATOM 3111 N N . GLN B 1 81 ? 4.52 8.078 -15.32 1 68.12 81 GLN B N 1
ATOM 3112 C CA . GLN B 1 81 ? 5.859 7.793 -14.812 1 68.12 81 GLN B CA 1
ATOM 3113 C C . GLN B 1 81 ? 6.238 8.75 -13.688 1 68.12 81 GLN B C 1
ATOM 3115 O O . GLN B 1 81 ? 7.09 8.43 -12.852 1 68.12 81 GLN B O 1
ATOM 3120 N N . GLU B 1 82 ? 5.516 9.75 -13.641 1 79.94 82 GLU B N 1
ATOM 3121 C CA . GLU B 1 82 ? 5.828 10.781 -12.656 1 79.94 82 GLU B CA 1
ATOM 3122 C C . GLU B 1 82 ? 4.633 11.055 -11.742 1 79.94 82 GLU B C 1
ATOM 3124 O O . GLU B 1 82 ? 4.559 12.109 -11.109 1 79.94 82 GLU B O 1
ATOM 3129 N N . GLY B 1 83 ? 3.809 10.094 -11.719 1 90.12 83 GLY B N 1
ATOM 3130 C CA . GLY B 1 83 ? 2.574 10.336 -10.992 1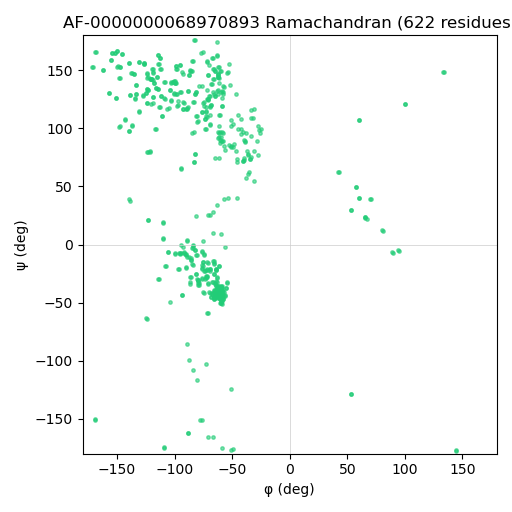 90.12 83 GLY B CA 1
ATOM 3131 C C . GLY B 1 83 ? 2.713 10.109 -9.492 1 90.12 83 GLY B C 1
ATOM 3132 O O . GLY B 1 83 ? 3.779 9.727 -9.016 1 90.12 83 GLY B O 1
ATOM 3133 N N . TYR B 1 84 ? 1.669 10.391 -8.797 1 95.62 84 TYR B N 1
ATOM 3134 C CA . TYR B 1 84 ? 1.596 10.227 -7.348 1 95.62 84 TYR B CA 1
ATOM 3135 C C . TYR B 1 84 ? 1.71 8.758 -6.961 1 95.62 84 TYR B C 1
ATOM 3137 O O . TYR B 1 84 ? 1.333 7.871 -7.73 1 95.62 84 TYR B O 1
ATOM 3145 N N . VAL B 1 85 ? 2.262 8.586 -5.805 1 94.31 85 VAL B N 1
ATOM 3146 C CA . VAL B 1 85 ? 2.25 7.285 -5.141 1 94.31 85 VAL B CA 1
ATOM 3147 C C . VAL B 1 85 ? 1.54 7.402 -3.793 1 94.31 85 VAL B C 1
ATOM 3149 O O . VAL B 1 85 ? 1.614 8.445 -3.133 1 94.31 85 VAL B O 1
ATOM 3152 N N . GLY B 1 86 ? 0.788 6.328 -3.48 1 95.25 86 GLY B N 1
ATOM 3153 C CA . GLY B 1 86 ? 0.122 6.262 -2.189 1 95.25 86 GLY B CA 1
ATOM 3154 C C . GLY B 1 86 ? 0.616 5.117 -1.322 1 95.25 86 GLY B C 1
ATOM 3155 O O . GLY B 1 86 ? 0.803 4 -1.807 1 95.25 86 GLY B O 1
ATOM 3156 N N . LEU B 1 87 ? 0.86 5.43 -0.075 1 93.44 87 LEU B N 1
ATOM 3157 C CA . LEU B 1 87 ? 1.25 4.438 0.92 1 93.44 87 LEU B CA 1
ATOM 3158 C C . LEU B 1 87 ? 0.302 4.465 2.113 1 93.44 87 LEU B C 1
ATOM 3160 O O . LEU B 1 87 ? -0.109 5.539 2.562 1 93.44 87 LEU B O 1
ATOM 3164 N N . ALA B 1 88 ? -0.107 3.289 2.525 1 92.94 88 ALA B N 1
ATOM 3165 C CA . ALA B 1 88 ? -0.944 3.184 3.717 1 92.94 88 ALA B CA 1
ATOM 3166 C C . ALA B 1 88 ? -0.22 2.43 4.828 1 92.94 88 ALA B C 1
ATOM 3168 O O . ALA B 1 88 ? 0.561 1.514 4.562 1 92.94 88 ALA B O 1
ATOM 3169 N N . GLY B 1 89 ? -0.468 2.871 6.051 1 90.81 89 GLY B N 1
ATOM 3170 C CA . GLY B 1 89 ? 0.108 2.189 7.199 1 90.81 89 GLY B CA 1
ATOM 3171 C C . GLY B 1 89 ? -0.756 1.054 7.715 1 90.81 89 GLY B C 1
ATOM 3172 O O . GLY B 1 89 ? -1.621 0.55 6.992 1 90.81 89 GLY B O 1
ATOM 3173 N N . GLU B 1 90 ? -0.485 0.662 8.93 1 87 90 GLU B N 1
ATOM 3174 C CA . GLU B 1 90 ? -1.18 -0.424 9.617 1 87 90 GLU B CA 1
ATOM 3175 C C . GLU B 1 90 ? -2.604 -0.02 9.984 1 87 90 GLU B C 1
ATOM 3177 O O . GLU B 1 90 ? -2.873 1.155 10.242 1 87 90 GLU B O 1
ATOM 3182 N N . ARG B 1 91 ? -3.463 -1.029 9.93 1 87.56 91 ARG B N 1
ATOM 3183 C CA . ARG B 1 91 ? -4.793 -0.796 10.477 1 87.56 91 ARG B CA 1
ATOM 3184 C C . ARG B 1 91 ? -4.742 -0.676 12 1 87.56 91 ARG B C 1
ATOM 3186 O O . ARG B 1 91 ? -4.238 -1.57 12.68 1 87.56 91 ARG B O 1
ATOM 3193 N N . LEU B 1 92 ? -5.328 0.429 12.469 1 91.06 92 LEU B N 1
ATOM 3194 C CA . LEU B 1 92 ? -5.184 0.739 13.891 1 91.06 92 LEU B CA 1
ATOM 3195 C C . LEU B 1 92 ? -6.543 0.952 14.539 1 91.06 92 LEU B C 1
ATOM 3197 O O . LEU B 1 92 ? -7.496 1.371 13.883 1 91.06 92 LEU B O 1
ATOM 3201 N N . GLY B 1 93 ? -6.566 0.736 15.844 1 88.88 93 GLY B N 1
ATOM 3202 C CA . GLY B 1 93 ? -7.762 0.925 16.656 1 88.88 93 GLY B CA 1
ATOM 3203 C C . GLY B 1 93 ? -8.039 -0.233 17.594 1 88.88 93 GLY B C 1
ATOM 3204 O O . GLY B 1 93 ? -7.734 -1.384 17.281 1 88.88 93 GLY B O 1
ATOM 3205 N N . ARG B 1 94 ? -8.602 0.068 18.688 1 85 94 ARG B N 1
ATOM 3206 C CA . ARG B 1 94 ? -8.852 -0.932 19.719 1 85 94 ARG B CA 1
ATOM 3207 C C . ARG B 1 94 ? -10.219 -1.579 19.531 1 85 94 ARG B C 1
ATOM 3209 O O . ARG B 1 94 ? -10.555 -2.541 20.234 1 85 94 ARG B O 1
ATOM 3216 N N . THR B 1 95 ? -11 -1.043 18.625 1 82.94 95 THR B N 1
ATOM 3217 C CA . THR B 1 95 ? -12.32 -1.576 18.312 1 82.94 95 THR B CA 1
ATOM 3218 C C . THR B 1 95 ? -12.328 -2.242 16.938 1 82.94 95 THR B C 1
ATOM 3220 O O . THR B 1 95 ? -11.281 -2.391 16.312 1 82.94 95 THR B O 1
ATOM 3223 N N . SER B 1 96 ? -13.523 -2.654 16.547 1 79.5 96 SER B N 1
ATOM 3224 C CA . SER B 1 96 ? -13.664 -3.318 15.258 1 79.5 96 SER B CA 1
ATOM 3225 C C . SER B 1 96 ? -13.492 -2.334 14.109 1 79.5 96 SER B C 1
ATOM 3227 O O . SER B 1 96 ? -13.125 -2.725 13 1 79.5 96 SER B O 1
ATOM 3229 N N . SER B 1 97 ? -13.82 -1.141 14.406 1 81 97 SER B N 1
ATOM 3230 C CA . SER B 1 97 ? -13.641 -0.116 13.383 1 81 97 SER B CA 1
ATOM 3231 C C . SER B 1 97 ? -12.211 0.405 13.367 1 81 97 SER B C 1
ATOM 3233 O O . SER B 1 97 ? -11.852 1.279 14.156 1 81 97 SER B O 1
ATOM 3235 N N . LYS B 1 98 ? -11.43 -0.163 12.461 1 89 98 LYS B N 1
ATOM 3236 C CA . LYS B 1 98 ? -10.023 0.213 12.398 1 89 98 LYS B CA 1
ATOM 3237 C C . LYS B 1 98 ? -9.781 1.237 11.289 1 89 98 LYS B C 1
ATOM 3239 O O . LYS B 1 98 ? -10.555 1.326 10.336 1 89 98 LYS B O 1
ATOM 3244 N N . GLU B 1 99 ? -8.805 2.037 11.5 1 94.25 99 GLU B N 1
ATOM 3245 C CA . GLU B 1 99 ? -8.461 3.033 10.492 1 94.25 99 GLU B CA 1
ATOM 3246 C C . GLU B 1 99 ? -6.965 3.016 10.195 1 94.25 99 GLU B C 1
ATOM 3248 O O . GLU B 1 99 ? -6.176 2.471 10.969 1 94.25 99 GLU B O 1
ATOM 3253 N N . GLN B 1 100 ? -6.574 3.477 9.047 1 95.56 100 GLN B N 1
ATOM 3254 C CA . GLN B 1 100 ? -5.18 3.605 8.633 1 95.56 100 GLN B CA 1
ATOM 3255 C C . GLN B 1 100 ? -4.82 5.062 8.359 1 95.56 100 GLN B C 1
ATOM 3257 O O . GLN B 1 100 ? -5.691 5.867 8.008 1 95.56 100 GLN B O 1
ATOM 3262 N N . TYR B 1 101 ? -3.582 5.363 8.625 1 97.56 101 TYR B N 1
ATOM 3263 C CA . TYR B 1 101 ? -2.971 6.555 8.055 1 97.56 101 TYR B CA 1
ATOM 3264 C C . TYR B 1 101 ? -2.428 6.27 6.656 1 97.56 101 TYR B C 1
ATOM 3266 O O . TYR B 1 101 ? -2.197 5.113 6.297 1 97.56 101 TYR B O 1
ATOM 3274 N N . GLY B 1 102 ? -2.271 7.312 5.902 1 97.25 102 GLY B N 1
ATOM 3275 C CA . GLY B 1 102 ? -1.636 7.188 4.602 1 97.25 102 GLY B CA 1
ATOM 3276 C C . GLY B 1 102 ? -0.891 8.438 4.18 1 97.25 102 GLY B C 1
ATOM 3277 O O . GLY B 1 102 ? -0.999 9.484 4.832 1 97.25 102 GLY B O 1
ATOM 3278 N N . VAL B 1 103 ? -0.084 8.273 3.156 1 98.12 103 VAL B N 1
ATOM 3279 C CA . VAL B 1 103 ? 0.611 9.391 2.527 1 98.12 103 VAL B CA 1
ATOM 3280 C C . VAL B 1 103 ? 0.484 9.289 1.01 1 98.12 103 VAL B C 1
ATOM 3282 O O . VAL B 1 103 ? 0.631 8.211 0.437 1 98.12 103 VAL B O 1
ATOM 3285 N N . ILE B 1 104 ? 0.09 10.336 0.422 1 98.25 104 ILE B N 1
ATOM 3286 C CA . ILE B 1 104 ? 0.113 10.492 -1.028 1 98.25 104 ILE B CA 1
ATOM 3287 C C . ILE B 1 104 ? 1.148 11.547 -1.417 1 98.25 104 ILE B C 1
ATOM 3289 O O . ILE B 1 104 ? 1.136 12.664 -0.892 1 98.25 104 ILE B O 1
ATOM 3293 N N . TYR B 1 105 ? 2.066 11.203 -2.346 1 97.62 105 TYR B N 1
ATOM 3294 C CA . TYR B 1 105 ? 3.143 12.148 -2.619 1 97.62 105 TYR B CA 1
ATOM 3295 C C . TYR B 1 105 ? 3.689 11.961 -4.027 1 97.62 105 TYR B C 1
ATOM 3297 O O . TYR B 1 105 ? 3.389 10.961 -4.688 1 97.62 105 TYR B O 1
ATOM 3305 N N . LEU B 1 106 ? 4.422 12.945 -4.449 1 95.5 106 LEU B N 1
ATOM 3306 C CA . LEU B 1 106 ? 5.137 12.883 -5.719 1 95.5 106 LEU B CA 1
ATOM 3307 C C . LEU B 1 106 ? 6.559 12.367 -5.516 1 95.5 106 LEU B C 1
ATOM 3309 O O . LEU B 1 106 ? 7.383 13.039 -4.895 1 95.5 106 LEU B O 1
ATOM 3313 N N . PRO B 1 107 ? 6.879 11.242 -6.09 1 92.19 107 PRO B N 1
ATOM 3314 C CA . PRO B 1 107 ? 8.211 10.672 -5.906 1 92.19 107 PRO B CA 1
ATOM 3315 C C . PRO B 1 107 ? 9.312 11.523 -6.531 1 92.19 107 PRO B C 1
ATOM 3317 O O . PRO B 1 107 ? 10.477 11.414 -6.145 1 92.19 107 PRO B O 1
ATOM 3320 N N . LYS B 1 108 ? 9.039 12.32 -7.523 1 91.31 108 LYS B N 1
ATOM 3321 C CA . LYS B 1 108 ? 10.031 13.211 -8.117 1 91.31 108 LYS B CA 1
ATOM 3322 C C . LYS B 1 108 ? 10.461 14.297 -7.141 1 91.31 108 LYS B C 1
ATOM 3324 O O . LYS B 1 108 ? 11.5 14.922 -7.316 1 91.31 108 LYS B O 1
ATOM 3329 N N . LYS B 1 109 ? 9.688 14.438 -6.062 1 94.88 109 LYS B N 1
ATOM 3330 C CA . LYS B 1 109 ? 9.945 15.539 -5.137 1 94.88 109 LYS B CA 1
ATOM 3331 C C . LYS B 1 109 ? 10.406 15.016 -3.779 1 94.88 109 LYS B C 1
ATOM 3333 O O . LYS B 1 109 ? 11.148 15.695 -3.07 1 94.88 109 LYS B O 1
ATOM 3338 N N . PHE B 1 110 ? 9.945 13.812 -3.432 1 95.44 110 PHE B N 1
ATOM 3339 C CA . PHE B 1 110 ? 10.273 13.266 -2.119 1 95.44 110 PHE B CA 1
ATOM 3340 C C . PHE B 1 110 ? 10.68 11.805 -2.225 1 95.44 110 PHE B C 1
ATOM 3342 O O . PHE B 1 110 ? 10.156 11.062 -3.061 1 95.44 110 PHE B O 1
ATOM 3349 N N . THR B 1 111 ? 11.578 11.422 -1.372 1 92.12 111 THR B N 1
ATOM 3350 C CA . THR B 1 111 ? 11.781 10.023 -1.029 1 92.12 111 THR B CA 1
ATOM 3351 C C . THR B 1 111 ? 11.289 9.734 0.39 1 92.12 111 THR B C 1
ATOM 3353 O O . THR B 1 111 ? 11.641 10.461 1.326 1 92.12 111 THR B O 1
ATOM 3356 N N . LEU B 1 112 ? 10.438 8.789 0.502 1 94.62 112 LEU B N 1
ATOM 3357 C CA . LEU B 1 112 ? 9.961 8.375 1.816 1 94.62 112 LEU B CA 1
ATOM 3358 C C . LEU B 1 112 ? 10.531 7.016 2.201 1 94.62 112 LEU B C 1
ATOM 3360 O O . LEU B 1 112 ? 10.688 6.141 1.349 1 94.62 112 LEU B O 1
ATOM 3364 N N . SER B 1 113 ? 10.883 6.934 3.449 1 89.31 113 SER B N 1
ATOM 3365 C CA . SER B 1 113 ? 11.359 5.648 3.949 1 89.31 113 SER B CA 1
ATOM 3366 C C . SER B 1 113 ? 10.945 5.43 5.398 1 89.31 113 SER B C 1
ATOM 3368 O O . SER B 1 113 ? 10.438 6.344 6.051 1 89.31 113 SER B O 1
ATOM 3370 N N . ASN B 1 114 ? 11.016 4.219 5.852 1 87.94 114 ASN B N 1
ATOM 3371 C CA . ASN B 1 114 ? 10.781 3.832 7.238 1 87.94 114 ASN B CA 1
ATOM 3372 C C . ASN B 1 114 ? 9.367 4.191 7.691 1 87.94 114 ASN B C 1
ATOM 3374 O O . ASN B 1 114 ? 9.188 4.805 8.742 1 87.94 114 ASN B O 1
ATOM 3378 N N . LEU B 1 115 ? 8.398 3.971 6.758 1 91.81 115 LEU B N 1
ATOM 3379 C CA . LEU B 1 115 ? 7 4.141 7.145 1 91.81 115 LEU B CA 1
ATOM 3380 C C . LEU B 1 115 ? 6.566 3.051 8.117 1 91.81 115 LEU B C 1
ATOM 3382 O O . LEU B 1 115 ? 6.586 1.866 7.777 1 91.81 115 LEU B O 1
ATOM 3386 N N . ARG B 1 116 ? 6.16 3.451 9.359 1 89.44 116 ARG B N 1
ATOM 3387 C CA . ARG B 1 116 ? 5.797 2.471 10.375 1 89.44 116 ARG B CA 1
ATOM 3388 C C . ARG B 1 116 ? 4.973 3.113 11.484 1 89.44 116 ARG B C 1
ATOM 3390 O O . ARG B 1 116 ? 5.109 4.309 11.75 1 89.44 116 ARG B O 1
ATOM 3397 N N . THR B 1 117 ? 4.125 2.262 12.031 1 93.88 117 THR B N 1
ATOM 3398 C CA . THR B 1 117 ? 3.582 2.674 13.32 1 93.88 117 THR B CA 1
ATOM 3399 C C . THR B 1 117 ? 4.684 2.758 14.375 1 93.88 117 THR B C 1
ATOM 3401 O O . THR B 1 117 ? 5.492 1.837 14.508 1 93.88 117 THR B O 1
ATOM 3404 N N . TYR B 1 118 ? 4.746 3.855 15.008 1 95.56 118 TYR B N 1
ATOM 3405 C CA . TYR B 1 118 ? 5.816 4.012 15.984 1 95.56 118 TYR B CA 1
ATOM 3406 C C . TYR B 1 118 ? 5.762 2.912 17.047 1 95.56 118 TYR B C 1
ATOM 3408 O O . TYR B 1 118 ? 4.699 2.627 17.594 1 95.56 118 TYR B O 1
ATOM 3416 N N . PRO B 1 119 ? 6.898 2.342 17.375 1 91.5 119 PRO B N 1
ATOM 3417 C CA . PRO B 1 119 ? 6.883 1.079 18.109 1 91.5 119 PRO B CA 1
ATOM 3418 C C . PRO B 1 119 ? 6.672 1.281 19.609 1 91.5 119 PRO B C 1
ATOM 3420 O O . PRO B 1 119 ? 6.199 0.373 20.297 1 91.5 119 PRO B O 1
ATOM 3423 N N . ASN B 1 120 ? 7.023 2.412 20.109 1 91.69 120 ASN B N 1
ATOM 3424 C CA . ASN B 1 120 ? 6.938 2.645 21.547 1 91.69 120 ASN B CA 1
ATOM 3425 C C . ASN B 1 120 ? 5.676 3.414 21.922 1 91.69 120 ASN B C 1
ATOM 3427 O O . ASN B 1 120 ? 5.102 4.113 21.094 1 91.69 120 ASN B O 1
ATOM 3431 N N . HIS B 1 121 ? 5.203 3.225 23.188 1 93.94 121 HIS B N 1
ATOM 3432 C CA . HIS B 1 121 ? 4.086 3.943 23.781 1 93.94 121 HIS B CA 1
ATOM 3433 C C . HIS B 1 121 ? 2.777 3.615 23.062 1 93.94 121 HIS B C 1
ATOM 3435 O O . HIS B 1 121 ? 1.845 4.422 23.062 1 93.94 121 HIS B O 1
ATOM 3441 N N . ARG B 1 122 ? 2.682 2.531 22.422 1 93.06 122 ARG B N 1
ATOM 3442 C CA . ARG B 1 122 ? 1.527 2.193 21.594 1 93.06 122 ARG B CA 1
ATOM 3443 C C . ARG B 1 122 ? 0.257 2.109 22.422 1 93.06 122 ARG B C 1
ATOM 3445 O O . ARG B 1 122 ? -0.813 2.535 21.984 1 93.06 122 ARG B O 1
ATOM 3452 N N . SER B 1 123 ? 0.335 1.633 23.656 1 94.94 123 SER B N 1
ATOM 3453 C CA . SER B 1 123 ? -0.826 1.4 24.5 1 94.94 123 SER B CA 1
ATOM 3454 C C . SER B 1 123 ? -1.436 2.717 24.969 1 94.94 123 SER B C 1
ATOM 3456 O O . SER B 1 123 ? -2.561 2.738 25.484 1 94.94 123 SER B O 1
ATOM 3458 N N . GLU B 1 124 ? -0.745 3.748 24.844 1 97.25 124 GLU B N 1
ATOM 3459 C CA . GLU B 1 124 ? -1.2 5.047 25.328 1 97.25 124 GLU B CA 1
ATOM 3460 C C . GLU B 1 124 ? -2.094 5.738 24.312 1 97.25 124 GLU B C 1
ATOM 3462 O O . GLU B 1 124 ? -2.645 6.809 24.578 1 97.25 124 GLU B O 1
ATOM 3467 N N . PHE B 1 125 ? -2.258 5.125 23.188 1 97.62 125 PHE B N 1
ATOM 3468 C CA . PHE B 1 125 ? -3.041 5.715 22.094 1 97.62 125 PHE B CA 1
ATOM 3469 C C . PHE B 1 125 ? -4.168 4.781 21.672 1 97.62 125 PHE B C 1
ATOM 3471 O O . PHE B 1 125 ? -4.012 3.561 21.688 1 97.62 125 PHE B O 1
ATOM 3478 N N . GLU B 1 126 ? -5.336 5.398 21.312 1 96.69 126 GLU B N 1
ATOM 3479 C CA . GLU B 1 126 ? -6.312 4.633 20.547 1 96.69 126 GLU B CA 1
ATOM 3480 C C . GLU B 1 126 ? -5.75 4.23 19.188 1 96.69 126 GLU B C 1
ATOM 3482 O O . GLU B 1 126 ? -6.004 3.119 18.719 1 96.69 126 GLU B O 1
ATOM 3487 N N . ARG B 1 127 ? -4.988 5.125 18.594 1 97.25 127 ARG B N 1
ATOM 3488 C CA . ARG B 1 127 ? -4.277 4.957 17.328 1 97.25 127 ARG B CA 1
ATOM 3489 C C . ARG B 1 127 ? -2.861 5.516 17.422 1 97.25 127 ARG B C 1
ATOM 3491 O O . ARG B 1 127 ? -2.658 6.727 17.281 1 97.25 127 ARG B O 1
ATOM 3498 N N . PRO B 1 128 ? -1.886 4.648 17.578 1 97.94 128 PRO B N 1
ATOM 3499 C CA . PRO B 1 128 ? -0.513 5.145 17.703 1 97.94 128 PRO B CA 1
ATOM 3500 C C . PRO B 1 128 ? -0.043 5.906 16.469 1 97.94 128 PRO B C 1
ATOM 3502 O O . PRO B 1 128 ? -0.497 5.625 15.352 1 97.94 128 PRO B O 1
ATOM 3505 N N . PRO B 1 129 ? 0.88 6.84 16.625 1 98.5 129 PRO B N 1
ATOM 3506 C CA . PRO B 1 129 ? 1.385 7.645 15.516 1 98.5 129 PRO B CA 1
ATOM 3507 C C . PRO B 1 129 ? 2.078 6.801 14.445 1 98.5 129 PRO B C 1
ATOM 3509 O O . PRO B 1 129 ? 2.691 5.777 14.766 1 98.5 129 PRO B O 1
ATOM 3512 N N . MET B 1 130 ? 1.966 7.215 13.219 1 97.88 130 MET B N 1
ATOM 3513 C CA . MET B 1 130 ? 2.768 6.656 12.133 1 97.88 130 MET B CA 1
ATOM 3514 C C . MET B 1 130 ? 3.965 7.555 11.828 1 97.88 130 MET B C 1
ATOM 3516 O O . MET B 1 130 ? 3.816 8.766 11.688 1 97.88 130 MET B O 1
ATOM 3520 N N . GLN B 1 131 ? 5.094 6.953 11.789 1 97.62 131 GLN B N 1
ATOM 3521 C CA . GLN B 1 131 ? 6.328 7.664 11.484 1 97.62 131 GLN B CA 1
ATOM 3522 C C . GLN B 1 131 ? 6.754 7.441 10.039 1 97.62 131 GLN B C 1
ATOM 3524 O O . GLN B 1 131 ? 6.629 6.336 9.508 1 97.62 131 GLN B O 1
ATOM 3529 N N . VAL B 1 132 ? 7.238 8.516 9.398 1 96.69 132 VAL B N 1
ATOM 3530 C CA . VAL B 1 132 ? 7.781 8.445 8.047 1 96.69 132 VAL B CA 1
ATOM 3531 C C . VAL B 1 132 ? 9.039 9.305 7.953 1 96.69 132 VAL B C 1
ATOM 3533 O O . VAL B 1 132 ? 9.047 10.453 8.406 1 96.69 132 VAL B O 1
ATOM 3536 N N . HIS B 1 133 ? 10.102 8.727 7.449 1 96.56 133 HIS B N 1
ATOM 3537 C CA . HIS B 1 133 ? 11.281 9.516 7.117 1 96.56 133 HIS B CA 1
ATOM 3538 C C . HIS B 1 133 ? 11.141 10.172 5.75 1 96.56 133 HIS B C 1
ATOM 3540 O O . HIS B 1 133 ? 10.875 9.492 4.754 1 96.56 133 HIS B O 1
ATOM 3546 N N . VAL B 1 134 ? 11.383 11.469 5.703 1 97.69 134 VAL B N 1
ATOM 3547 C CA . VAL B 1 134 ? 11.164 12.219 4.469 1 97.69 134 VAL B CA 1
ATOM 3548 C C . VAL B 1 134 ? 12.484 12.828 4.004 1 97.69 134 VAL B C 1
ATOM 3550 O O . VAL B 1 134 ? 13.148 13.547 4.762 1 97.69 134 VAL B O 1
ATOM 3553 N N . LYS B 1 135 ? 12.805 12.57 2.797 1 95.56 135 LYS B N 1
ATOM 3554 C CA . LYS B 1 135 ? 13.945 13.195 2.129 1 95.56 135 LYS B CA 1
ATOM 3555 C C . LYS B 1 135 ? 13.484 14.047 0.945 1 95.56 135 LYS B C 1
ATOM 3557 O O . LYS B 1 135 ? 13.25 13.523 -0.146 1 95.56 135 LYS B O 1
ATOM 3562 N N . PRO B 1 136 ? 13.398 15.359 1.175 1 95.94 136 PRO B N 1
ATOM 3563 C CA . PRO B 1 136 ? 13.102 16.234 0.042 1 95.94 136 PRO B CA 1
ATOM 3564 C C . PRO B 1 136 ? 14.219 16.266 -0.997 1 95.94 136 PRO B C 1
ATOM 3566 O O . PRO B 1 136 ? 15.398 16.25 -0.639 1 95.94 136 PRO B O 1
ATOM 3569 N N . LYS B 1 137 ? 13.844 16.328 -2.25 1 92.06 137 LYS B N 1
ATOM 3570 C CA . LYS B 1 137 ? 14.844 16.297 -3.311 1 92.06 137 LYS B CA 1
ATOM 3571 C C . LYS B 1 137 ? 15.32 17.703 -3.672 1 92.06 137 LYS B C 1
ATOM 3573 O O . LYS B 1 137 ? 16.375 17.859 -4.289 1 92.06 137 LYS B O 1
ATOM 3578 N N . ALA B 1 138 ? 14.539 18.672 -3.326 1 91.12 138 ALA B N 1
ATOM 3579 C CA . ALA B 1 138 ? 14.992 20.062 -3.502 1 91.12 138 ALA B CA 1
ATOM 3580 C C . ALA B 1 138 ? 16.156 20.375 -2.562 1 91.12 138 ALA B C 1
ATOM 3582 O O . ALA B 1 138 ? 16.156 19.969 -1.4 1 91.12 138 ALA B O 1
ATOM 3583 N N . PRO B 1 139 ? 17.109 21.062 -3.076 1 90.19 139 PRO B N 1
ATOM 3584 C CA . PRO B 1 139 ? 18.234 21.422 -2.209 1 90.19 139 PRO B CA 1
ATOM 3585 C C . PRO B 1 139 ? 17.828 22.391 -1.094 1 90.19 139 PRO B C 1
ATOM 3587 O O . PRO B 1 139 ? 16.875 23.156 -1.249 1 90.19 139 PRO B O 1
ATOM 3590 N N . GLY B 1 140 ? 18.5 22.344 0.006 1 91.88 140 GLY B N 1
ATOM 3591 C CA . GLY B 1 140 ? 18.344 23.312 1.077 1 91.88 140 GLY B CA 1
ATOM 3592 C C . GLY B 1 140 ? 17.266 22.922 2.076 1 91.88 140 GLY B C 1
ATOM 3593 O O . GLY B 1 140 ? 17.062 23.609 3.08 1 91.88 140 GLY B O 1
ATOM 3594 N N . ILE B 1 141 ? 16.547 21.922 1.836 1 95.06 141 ILE B N 1
ATOM 3595 C CA . ILE B 1 141 ? 15.57 21.406 2.793 1 95.06 141 ILE B CA 1
ATOM 3596 C C . ILE B 1 141 ? 16.125 20.156 3.465 1 95.06 141 ILE B C 1
ATOM 3598 O O . ILE B 1 141 ? 16.484 19.188 2.787 1 95.06 141 ILE B O 1
ATOM 3602 N N . PRO B 1 142 ? 16.188 20.141 4.754 1 97.12 142 PRO B N 1
ATOM 3603 C CA . PRO B 1 142 ? 16.734 18.969 5.43 1 97.12 142 PRO B CA 1
ATOM 3604 C C . PRO B 1 142 ? 15.797 17.766 5.375 1 97.12 142 PRO B C 1
ATOM 3606 O O . PRO B 1 142 ? 14.586 17.922 5.215 1 97.12 142 PRO B O 1
ATOM 3609 N N . ASN B 1 143 ? 16.406 16.594 5.531 1 97.56 143 ASN B N 1
ATOM 3610 C CA . ASN B 1 143 ? 15.555 15.445 5.844 1 97.56 143 ASN B CA 1
ATOM 3611 C C . ASN B 1 143 ? 14.789 15.656 7.148 1 97.56 143 ASN B C 1
ATOM 3613 O O . ASN B 1 143 ? 15.281 16.328 8.062 1 97.56 143 ASN B O 1
ATOM 3617 N N . PHE B 1 144 ? 13.672 15.094 7.211 1 98.62 144 PHE B N 1
ATOM 3618 C CA . PHE B 1 144 ? 12.906 15.25 8.438 1 98.62 144 PHE B CA 1
ATOM 3619 C C . PHE B 1 144 ? 11.992 14.047 8.664 1 98.62 144 PHE B C 1
ATOM 3621 O O . PHE B 1 144 ? 11.836 13.203 7.781 1 98.62 144 PHE B O 1
ATOM 3628 N N . GLU B 1 145 ? 11.492 13.922 9.883 1 98.75 145 GLU B N 1
ATOM 3629 C CA . GLU B 1 145 ? 10.523 12.898 10.258 1 98.75 145 GLU B CA 1
ATOM 3630 C C . GLU B 1 145 ? 9.102 13.469 10.281 1 98.75 145 GLU B C 1
ATOM 3632 O O . GLU B 1 145 ? 8.898 14.617 10.68 1 98.75 145 GLU B O 1
ATOM 3637 N N . LEU B 1 146 ? 8.195 12.656 9.82 1 98.69 146 LEU B N 1
ATOM 3638 C CA . LEU B 1 146 ? 6.777 12.914 10.023 1 98.69 146 LEU B CA 1
ATOM 3639 C C . LEU B 1 146 ? 6.203 12.008 11.102 1 98.69 146 LEU B C 1
ATOM 3641 O O . LEU B 1 146 ? 6.535 10.82 11.156 1 98.69 146 LEU B O 1
ATOM 3645 N N . LEU B 1 147 ? 5.488 12.586 11.969 1 98.88 147 LEU B N 1
ATOM 3646 C CA . LEU B 1 147 ? 4.543 11.844 12.797 1 98.88 147 LEU B CA 1
ATOM 3647 C C . LEU B 1 147 ? 3.105 12.188 12.422 1 98.88 147 LEU B C 1
ATOM 3649 O O . LEU B 1 147 ? 2.656 13.32 12.633 1 98.88 147 LEU B O 1
ATOM 3653 N N . ILE B 1 148 ? 2.422 11.258 11.836 1 98.88 148 ILE B N 1
ATOM 3654 C CA . ILE B 1 148 ? 1.028 11.414 11.438 1 98.88 148 ILE B CA 1
ATOM 3655 C C . ILE B 1 148 ? 0.113 10.852 12.523 1 98.88 148 ILE B C 1
ATOM 3657 O O . ILE B 1 148 ? 0.294 9.719 12.977 1 98.88 148 ILE B O 1
ATOM 3661 N N . VAL B 1 149 ? -0.939 11.664 12.938 1 98.88 149 VAL B N 1
ATOM 3662 C CA . VAL B 1 149 ? -1.693 11.242 14.117 1 98.88 149 VAL B CA 1
ATOM 3663 C C . VAL B 1 149 ? -3.182 11.5 13.891 1 98.88 149 VAL B C 1
ATOM 3665 O O . VAL B 1 149 ? -3.557 12.336 13.07 1 98.88 149 VAL B O 1
ATOM 3668 N N . HIS B 1 150 ? -3.977 10.812 14.547 1 98.75 150 HIS B N 1
ATOM 3669 C CA . HIS B 1 150 ? -5.402 11.008 14.789 1 98.75 150 HIS B CA 1
ATOM 3670 C C . HIS B 1 150 ? -5.77 10.68 16.234 1 98.75 150 HIS B C 1
ATOM 3672 O O . HIS B 1 150 ? -6 9.516 16.562 1 98.75 150 HIS B O 1
ATOM 3678 N N . LEU B 1 151 ? -5.863 11.734 17.062 1 98.56 151 LEU B N 1
ATOM 3679 C CA . LEU B 1 151 ? -6.004 11.531 18.5 1 98.56 151 LEU B CA 1
ATOM 3680 C C . LEU B 1 151 ? -7.469 11.328 18.891 1 98.56 151 LEU B C 1
ATOM 3682 O O . LEU B 1 151 ? -8.359 11.891 18.25 1 98.56 151 LEU B O 1
ATOM 3686 N N . ASP B 1 152 ? -7.668 10.578 19.891 1 97.38 152 ASP B N 1
ATOM 3687 C CA . ASP B 1 152 ? -8.992 10.289 20.438 1 97.38 152 ASP B CA 1
ATOM 3688 C C . ASP B 1 152 ? -9.609 11.531 21.078 1 97.38 152 ASP B C 1
ATOM 3690 O O . ASP B 1 152 ? -9.07 12.07 22.047 1 97.38 152 ASP B O 1
ATOM 3694 N N . PRO B 1 153 ? -10.758 11.969 20.578 1 97.12 153 PRO B N 1
ATOM 3695 C CA . PRO B 1 153 ? -11.367 13.18 21.125 1 97.12 153 PRO B CA 1
ATOM 3696 C C . PRO B 1 153 ? -11.719 13.039 22.609 1 97.12 153 PRO B C 1
ATOM 3698 O O . PRO B 1 153 ? -11.867 14.047 23.312 1 97.12 153 PRO B O 1
ATOM 3701 N N . GLN B 1 154 ? -11.805 11.805 23.094 1 96.56 154 GLN B N 1
ATOM 3702 C CA . GLN B 1 154 ? -12.148 11.578 24.5 1 96.56 154 GLN B CA 1
ATOM 3703 C C . GLN B 1 154 ? -10.914 11.625 25.391 1 96.56 154 GLN B C 1
ATOM 3705 O O . GLN B 1 154 ? -11.023 11.695 26.609 1 96.56 154 GLN B O 1
ATOM 3710 N N . LYS B 1 155 ? -9.75 11.609 24.75 1 97.94 155 LYS B N 1
ATOM 3711 C CA . LYS B 1 155 ? -8.516 11.523 25.531 1 97.94 155 LYS B CA 1
ATOM 3712 C C . LYS B 1 155 ? -7.438 12.438 24.953 1 97.94 155 LYS B C 1
ATOM 3714 O O . LYS B 1 155 ? -6.27 12.047 24.875 1 97.94 155 LYS B O 1
ATOM 3719 N N . VAL B 1 156 ? -7.785 13.562 24.531 1 98.62 156 VAL B N 1
ATOM 3720 C CA . VAL B 1 156 ? -6.887 14.438 23.797 1 98.62 156 VAL B CA 1
ATOM 3721 C C . VAL B 1 156 ? -5.684 14.797 24.672 1 98.62 156 VAL B C 1
ATOM 3723 O O . VAL B 1 156 ? -4.535 14.688 24.234 1 98.62 156 VAL B O 1
ATOM 3726 N N . PHE B 1 157 ? -5.922 15.234 25.859 1 98.5 157 PHE B N 1
ATOM 3727 C CA . PHE B 1 157 ? -4.832 15.672 26.734 1 98.5 157 PHE B CA 1
ATOM 3728 C C . PHE B 1 157 ? -3.842 14.539 26.969 1 98.5 157 PHE B C 1
ATOM 3730 O O . PHE B 1 157 ? -2.633 14.719 26.797 1 98.5 157 PHE B O 1
ATOM 3737 N N . GLU B 1 158 ? -4.352 13.359 27.375 1 98.56 158 GLU B N 1
ATOM 3738 C CA . GLU B 1 158 ? -3.512 12.203 27.656 1 98.56 158 GLU B CA 1
ATOM 3739 C C . GLU B 1 158 ? -2.707 11.789 26.422 1 98.56 158 GLU B C 1
ATOM 3741 O O . GLU B 1 158 ? -1.507 11.516 26.531 1 98.56 158 GLU B O 1
ATOM 3746 N N . GLU B 1 159 ? -3.334 11.797 25.281 1 98.75 159 GLU B N 1
ATOM 3747 C CA . GLU B 1 159 ? -2.645 11.352 24.078 1 98.75 159 GLU B CA 1
ATOM 3748 C C . GLU B 1 159 ? -1.664 12.406 23.578 1 98.75 159 GLU B C 1
ATOM 3750 O O . GLU B 1 159 ? -0.623 12.07 23.016 1 98.75 159 GLU B O 1
ATOM 3755 N N . MET B 1 160 ? -1.962 13.656 23.844 1 98.88 160 MET B N 1
ATOM 3756 C CA . MET B 1 160 ? -0.993 14.703 23.516 1 98.88 160 MET B CA 1
ATOM 3757 C C . MET B 1 160 ? 0.261 14.562 24.375 1 98.88 160 MET B C 1
ATOM 3759 O O . MET B 1 160 ? 1.376 14.758 23.891 1 98.88 160 MET B O 1
ATOM 3763 N N . GLU B 1 161 ? 0.073 14.234 25.641 1 98.88 161 GLU B N 1
ATOM 3764 C CA . GLU B 1 161 ? 1.224 14.016 26.5 1 98.88 161 GLU B CA 1
ATOM 3765 C C . GLU B 1 161 ? 2.045 12.82 26.047 1 98.88 161 GLU B C 1
ATOM 3767 O O . GLU B 1 161 ? 3.277 12.859 26.047 1 98.88 161 GLU B O 1
ATOM 3772 N N . ALA B 1 162 ? 1.352 11.773 25.672 1 98.81 162 ALA B N 1
ATOM 3773 C CA . ALA B 1 162 ? 2.039 10.602 25.141 1 98.81 162 ALA B CA 1
ATOM 3774 C C . ALA B 1 162 ? 2.768 10.938 23.844 1 98.81 162 ALA B C 1
ATOM 3776 O O . ALA B 1 162 ? 3.877 10.453 23.609 1 98.81 162 ALA B O 1
ATOM 3777 N N . LEU B 1 163 ? 2.137 11.695 23 1 98.94 163 LEU B N 1
ATOM 3778 C CA . LEU B 1 163 ? 2.727 12.109 21.734 1 98.94 163 LEU B CA 1
ATOM 3779 C C . LEU B 1 163 ? 4.016 12.891 21.969 1 98.94 163 LEU B C 1
ATOM 3781 O O . LEU B 1 163 ? 4.965 12.781 21.188 1 98.94 163 LEU B O 1
ATOM 3785 N N . TYR B 1 164 ? 4.016 13.703 23.016 1 98.88 164 TYR B N 1
ATOM 3786 C CA . TYR B 1 164 ? 5.234 14.43 23.375 1 98.88 164 TYR B CA 1
ATOM 3787 C C . TYR B 1 164 ? 6.375 13.461 23.656 1 98.88 164 TYR B C 1
ATOM 3789 O O . TYR B 1 164 ? 7.512 13.688 23.25 1 98.88 164 TYR B O 1
ATOM 3797 N N . GLU B 1 165 ? 6.098 12.406 24.359 1 98.81 165 GLU B N 1
ATOM 3798 C CA . GLU B 1 165 ? 7.117 11.406 24.672 1 98.81 165 GLU B CA 1
ATOM 3799 C C . GLU B 1 165 ? 7.637 10.742 23.391 1 98.81 165 GLU B C 1
ATOM 3801 O O . GLU B 1 165 ? 8.844 10.523 23.25 1 98.81 165 GLU B O 1
ATOM 3806 N N . VAL B 1 166 ? 6.734 10.422 22.516 1 98.81 166 VAL B N 1
ATOM 3807 C CA . VAL B 1 166 ? 7.129 9.867 21.219 1 98.81 166 VAL B CA 1
ATOM 3808 C C . VAL B 1 166 ? 8.016 10.852 20.484 1 98.81 166 VAL B C 1
ATOM 3810 O O . VAL B 1 166 ? 9.07 10.484 19.953 1 98.81 166 VAL B O 1
ATOM 3813 N N . ALA B 1 167 ? 7.586 12.086 20.469 1 98.88 167 ALA B N 1
ATOM 3814 C CA . ALA B 1 167 ? 8.336 13.133 19.781 1 98.88 167 ALA B CA 1
ATOM 3815 C C . ALA B 1 167 ? 9.734 13.281 20.375 1 98.88 167 ALA B C 1
ATOM 3817 O O . ALA B 1 167 ? 10.719 13.414 19.641 1 98.88 167 ALA B O 1
ATOM 3818 N N . GLN B 1 168 ? 9.836 13.211 21.656 1 98.69 168 GLN B N 1
ATOM 3819 C CA . GLN B 1 168 ? 11.125 13.312 22.328 1 98.69 168 GLN B CA 1
ATOM 3820 C C . GLN B 1 168 ? 12.055 12.172 21.906 1 98.69 168 GLN B C 1
ATOM 3822 O O . GLN B 1 168 ? 13.242 12.391 21.672 1 98.69 168 GLN B O 1
ATOM 3827 N N . GLU B 1 169 ? 11.477 11.047 21.844 1 98.62 169 GLU B N 1
ATOM 3828 C CA . GLU B 1 169 ? 12.289 9.914 21.406 1 98.62 169 GLU B CA 1
ATOM 3829 C C . GLU B 1 169 ? 12.766 10.102 19.969 1 98.62 169 GLU B C 1
ATOM 3831 O O . GLU B 1 169 ? 13.93 9.828 19.656 1 98.62 169 GLU B O 1
ATOM 3836 N N . VAL B 1 170 ? 11.922 10.57 19.125 1 98.62 170 VAL B N 1
ATOM 3837 C CA . VAL B 1 170 ? 12.258 10.742 17.719 1 98.62 170 VAL B CA 1
ATOM 3838 C C . VAL B 1 170 ? 13.352 11.805 17.578 1 98.62 170 VAL B C 1
ATOM 3840 O O . VAL B 1 170 ? 14.359 11.578 16.891 1 98.62 170 VAL B O 1
ATOM 3843 N N . VAL B 1 171 ? 13.195 12.922 18.266 1 98.5 171 VAL B N 1
ATOM 3844 C CA . VAL B 1 171 ? 14.109 14.047 18.078 1 98.5 171 VAL B CA 1
ATOM 3845 C C . VAL B 1 171 ? 15.453 13.727 18.719 1 98.5 171 VAL B C 1
ATOM 3847 O O . VAL B 1 171 ? 16.5 14.18 18.234 1 98.5 171 VAL B O 1
ATOM 3850 N N . THR B 1 172 ? 15.477 12.891 19.75 1 98.06 172 THR B N 1
ATOM 3851 C CA . THR B 1 172 ? 16.719 12.578 20.438 1 98.06 172 THR B CA 1
ATOM 3852 C C . THR B 1 172 ? 17.453 11.422 19.766 1 98.06 172 THR B C 1
ATOM 3854 O O . THR B 1 172 ? 18.672 11.414 19.688 1 98.06 172 THR B O 1
ATOM 3857 N N . LYS B 1 173 ? 16.703 10.508 19.203 1 97.38 173 LYS B N 1
ATOM 3858 C CA . LYS B 1 173 ? 17.328 9.266 18.766 1 97.38 173 LYS B CA 1
ATOM 3859 C C . LYS B 1 173 ? 17.406 9.195 17.25 1 97.38 173 LYS B C 1
ATOM 3861 O O . LYS B 1 173 ? 18.203 8.438 16.688 1 97.38 173 LYS B O 1
ATOM 3866 N N . ILE B 1 174 ? 16.641 9.961 16.578 1 96.69 174 ILE B N 1
ATOM 3867 C CA . ILE B 1 174 ? 16.5 9.711 15.141 1 96.69 174 ILE B CA 1
ATOM 3868 C C . ILE B 1 174 ? 16.859 10.977 14.359 1 96.69 174 ILE B C 1
ATOM 3870 O O . ILE B 1 174 ? 17.828 10.992 13.602 1 96.69 174 ILE B O 1
ATOM 3874 N N . ASN B 1 175 ? 16.094 12.016 14.539 1 97.56 175 ASN B N 1
ATOM 3875 C CA . ASN B 1 175 ? 16.25 13.242 13.758 1 97.56 175 ASN B CA 1
ATOM 3876 C C . ASN B 1 175 ? 15.664 14.445 14.492 1 97.56 175 ASN B C 1
ATOM 3878 O O . ASN B 1 175 ? 14.492 14.438 14.875 1 97.56 175 ASN B O 1
ATOM 3882 N N . ASP B 1 176 ? 16.438 15.492 14.57 1 98.25 176 ASP B N 1
ATOM 3883 C CA . ASP B 1 176 ? 15.992 16.719 15.242 1 98.25 176 ASP B CA 1
ATOM 3884 C C . ASP B 1 176 ? 14.852 17.375 14.469 1 98.25 176 ASP B C 1
ATOM 3886 O O . ASP B 1 176 ? 14.031 18.094 15.055 1 98.25 176 ASP B O 1
ATOM 3890 N N . ASN B 1 177 ? 14.859 17.234 13.156 1 98.75 177 ASN B N 1
ATOM 3891 C CA . ASN B 1 177 ? 13.844 17.812 12.289 1 98.75 177 ASN B CA 1
ATOM 3892 C C . ASN B 1 177 ? 12.578 16.969 12.258 1 98.75 177 ASN B C 1
ATOM 3894 O O . ASN B 1 177 ? 12.539 15.93 11.594 1 98.75 177 ASN B O 1
ATOM 3898 N N . LEU B 1 178 ? 11.539 17.484 12.945 1 98.88 178 LEU B N 1
ATOM 3899 C CA . LEU B 1 178 ? 10.305 16.719 13.117 1 98.88 178 LEU B CA 1
ATOM 3900 C C . LEU B 1 178 ? 9.086 17.578 12.836 1 98.88 178 LEU B C 1
ATOM 3902 O O . LEU B 1 178 ? 9 18.719 13.312 1 98.88 178 LEU B O 1
ATOM 3906 N N . LEU B 1 179 ? 8.266 17.125 11.969 1 98.88 179 LEU B N 1
ATOM 3907 C CA . LEU B 1 179 ? 6.949 17.719 11.75 1 98.88 179 LEU B CA 1
ATOM 3908 C C . LEU B 1 179 ? 5.844 16.75 12.172 1 98.88 179 LEU B C 1
ATOM 3910 O O . LEU B 1 179 ? 5.758 15.633 11.656 1 98.88 179 LEU B O 1
ATOM 3914 N N . ILE B 1 180 ? 5.047 17.125 13.141 1 98.94 180 ILE B N 1
ATOM 3915 C CA . ILE B 1 180 ? 3.891 16.375 13.609 1 98.94 180 ILE B CA 1
ATOM 3916 C C . ILE B 1 180 ? 2.613 16.969 13.031 1 98.94 180 ILE B C 1
ATOM 3918 O O . ILE B 1 180 ? 2.416 18.188 13.078 1 98.94 180 ILE B O 1
ATOM 3922 N N . LEU B 1 181 ? 1.779 16.172 12.453 1 98.94 181 LEU B N 1
ATOM 3923 C CA . LEU B 1 181 ? 0.588 16.734 11.82 1 98.94 181 LEU B CA 1
ATOM 3924 C C . LEU B 1 181 ? -0.571 15.742 11.875 1 98.94 181 LEU B C 1
ATOM 3926 O O . LEU B 1 181 ? -0.357 14.523 11.922 1 98.94 181 LEU B O 1
ATOM 3930 N N . GLY B 1 182 ? -1.806 16.25 11.859 1 98.88 182 GLY B N 1
ATOM 3931 C CA . GLY B 1 182 ? -3.004 15.438 11.766 1 98.88 182 GLY B CA 1
ATOM 3932 C C . GLY B 1 182 ? -4.164 15.984 12.57 1 98.88 182 GLY B C 1
ATOM 3933 O O . GLY B 1 182 ? -4.098 17.109 13.094 1 98.88 182 GLY B O 1
ATOM 3934 N N . ASP B 1 183 ? -5.234 15.203 12.531 1 98.88 183 ASP B N 1
ATOM 3935 C CA . ASP B 1 183 ? -6.387 15.5 13.375 1 98.88 183 ASP B CA 1
ATOM 3936 C C . ASP B 1 183 ? -6.098 15.156 14.836 1 98.88 183 ASP B C 1
ATOM 3938 O O . ASP B 1 183 ? -6.273 14.016 15.258 1 98.88 183 ASP B O 1
ATOM 3942 N N . MET B 1 184 ? -5.766 16.203 15.555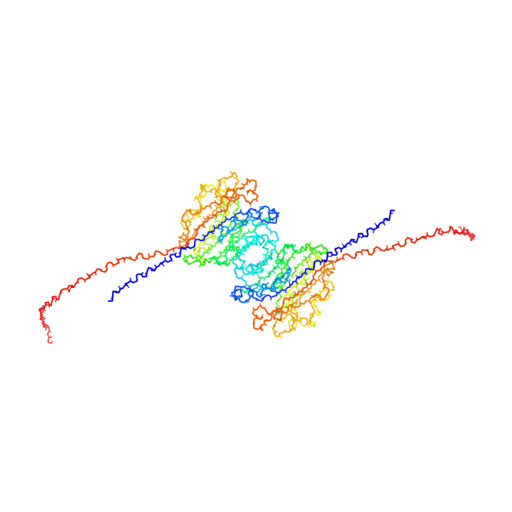 1 98.88 184 MET B N 1
ATOM 3943 C CA . MET B 1 184 ? -5.418 16.016 16.969 1 98.88 184 MET B CA 1
ATOM 3944 C C . MET B 1 184 ? -6.625 16.266 17.859 1 98.88 184 MET B C 1
ATOM 3946 O O . MET B 1 184 ? -6.559 16.047 19.078 1 98.88 184 MET B O 1
ATOM 3950 N N . ASN B 1 185 ? -7.672 16.734 17.281 1 98.44 185 ASN B N 1
ATOM 3951 C CA . ASN B 1 185 ? -8.828 17.156 18.062 1 98.44 185 ASN B CA 1
ATOM 3952 C C . ASN B 1 185 ? -8.445 18.156 19.141 1 98.44 185 ASN B C 1
ATOM 3954 O O . ASN B 1 185 ? -9.008 18.141 20.25 1 98.44 185 ASN B O 1
ATOM 3958 N N . ALA B 1 186 ? -7.453 18.891 18.891 1 98.19 186 ALA B N 1
ATOM 3959 C CA . ALA B 1 186 ? -6.875 19.734 19.922 1 98.19 186 ALA B CA 1
ATOM 3960 C C . ALA B 1 186 ? -7.453 21.156 19.875 1 98.19 186 ALA B C 1
ATOM 3962 O O . ALA B 1 186 ? -6.723 22.125 19.656 1 98.19 186 ALA B O 1
ATOM 3963 N N . GLY B 1 187 ? -8.648 21.312 20.125 1 97.06 187 GLY B N 1
ATOM 3964 C CA . GLY B 1 187 ? -9.344 22.594 20.125 1 97.06 187 GLY B CA 1
ATOM 3965 C C . GLY B 1 187 ? -10.734 22.5 20.734 1 97.06 187 GLY B C 1
ATOM 3966 O O . GLY B 1 187 ? -11.25 21.406 20.969 1 97.06 187 GLY B O 1
ATOM 3967 N N . CYS B 1 188 ? -11.266 23.672 21.016 1 96.38 188 CYS B N 1
ATOM 3968 C CA . CYS B 1 188 ? -12.633 23.828 21.516 1 96.38 188 CYS B CA 1
ATOM 3969 C C . CYS B 1 188 ? -12.867 22.953 22.75 1 96.38 188 CYS B C 1
ATOM 3971 O O . CYS B 1 188 ? -12.078 22.984 23.703 1 96.38 188 CYS B O 1
ATOM 3973 N N . SER B 1 189 ? -13.969 22.109 22.781 1 95.12 189 SER B N 1
ATOM 3974 C CA . SER B 1 189 ? -14.367 21.391 23.984 1 95.12 189 SER B CA 1
ATOM 3975 C C . SER B 1 189 ? -13.453 20.203 24.234 1 95.12 189 SER B C 1
ATOM 3977 O O . SER B 1 189 ? -13.344 19.719 25.375 1 95.12 189 SER B O 1
ATOM 3979 N N . TYR B 1 190 ? -12.734 19.781 23.234 1 97.31 190 TYR B N 1
ATOM 3980 C CA . TYR B 1 190 ? -11.883 18.609 23.406 1 97.31 190 TYR B CA 1
ATOM 3981 C C . TYR B 1 190 ? -10.586 18.969 24.125 1 97.31 190 TYR B C 1
ATOM 3983 O O . TYR B 1 190 ? -9.977 18.125 24.797 1 97.31 190 TYR B O 1
ATOM 3991 N N . LEU B 1 191 ? -10.125 20.188 23.922 1 97.81 191 LEU B N 1
ATOM 3992 C CA . LEU B 1 191 ? -8.945 20.734 24.578 1 97.81 191 LEU B CA 1
ATOM 3993 C C . LEU B 1 191 ? -9.086 22.25 24.797 1 97.81 191 LEU B C 1
ATOM 3995 O O . LEU B 1 191 ? -8.766 23.047 23.906 1 97.81 191 LEU B O 1
ATOM 3999 N N . SER B 1 192 ? -9.406 22.609 25.984 1 95.69 192 SER B N 1
ATOM 4000 C CA . SER B 1 192 ? -9.578 24.016 26.297 1 95.69 192 SER B CA 1
ATOM 4001 C C . SER B 1 192 ? -8.258 24.766 26.203 1 95.69 192 SER B C 1
ATOM 4003 O O . SER B 1 192 ? -7.184 24.156 26.266 1 95.69 192 SER B O 1
ATOM 4005 N N . LYS B 1 193 ? -8.414 26.125 26.062 1 94.69 193 LYS B N 1
ATOM 4006 C CA . LYS B 1 193 ? -7.227 26.969 25.984 1 94.69 193 LYS B CA 1
ATOM 4007 C C . LYS B 1 193 ? -6.379 26.828 27.25 1 94.69 193 LYS B C 1
ATOM 4009 O O . LYS B 1 193 ? -5.148 26.797 27.188 1 94.69 193 LYS B O 1
ATOM 4014 N N . SER B 1 194 ? -7.008 26.781 28.359 1 96.19 194 SER B N 1
ATOM 4015 C CA . SER B 1 194 ? -6.301 26.656 29.625 1 96.19 194 SER B CA 1
ATOM 4016 C C . SER B 1 194 ? -5.559 25.328 29.719 1 96.19 194 SER B C 1
ATOM 4018 O O . SER B 1 194 ? -4.41 25.281 30.172 1 96.19 194 SER B O 1
ATOM 4020 N N . LYS B 1 195 ? -6.168 24.266 29.312 1 97.12 195 LYS B N 1
ATOM 4021 C CA . LYS B 1 195 ? -5.52 22.953 29.328 1 97.12 195 LYS B CA 1
ATOM 4022 C C . LYS B 1 195 ? -4.379 22.891 28.328 1 97.12 195 LYS B C 1
ATOM 4024 O O . LYS B 1 195 ? -3.34 22.281 28.578 1 97.12 195 LYS B O 1
ATOM 4029 N N . LYS B 1 196 ? -4.648 23.438 27.188 1 98.06 196 LYS B N 1
ATOM 4030 C CA . LYS B 1 196 ? -3.621 23.453 26.141 1 98.06 196 LYS B CA 1
ATOM 4031 C C . LYS B 1 196 ? -2.336 24.109 26.656 1 98.06 196 LYS B C 1
ATOM 4033 O O . LYS B 1 196 ? -1.236 23.641 26.344 1 98.06 196 LYS B O 1
ATOM 4038 N N . LYS B 1 197 ? -2.447 25.141 27.469 1 97.31 197 LYS B N 1
ATOM 4039 C CA . LYS B 1 197 ? -1.299 25.859 28 1 97.31 197 LYS B CA 1
ATOM 4040 C C . LYS B 1 197 ? -0.455 24.953 28.906 1 97.31 197 LYS B C 1
ATOM 4042 O O . LYS B 1 197 ? 0.741 25.203 29.078 1 97.31 197 LYS B O 1
ATOM 4047 N N . THR B 1 198 ? -1.077 23.891 29.406 1 98.31 198 THR B N 1
ATOM 4048 C CA . THR B 1 198 ? -0.384 23.031 30.375 1 98.31 198 THR B CA 1
ATOM 4049 C C . THR B 1 198 ? 0.271 21.844 29.656 1 98.31 198 THR B C 1
ATOM 4051 O O . THR B 1 198 ? 1.031 21.094 30.266 1 98.31 198 THR B O 1
ATOM 4054 N N . LEU B 1 199 ? 0.037 21.656 28.438 1 98.75 199 LEU B N 1
ATOM 4055 C CA . LEU B 1 199 ? 0.664 20.578 27.672 1 98.75 199 LEU B CA 1
ATOM 4056 C C . LEU B 1 199 ? 2.178 20.766 27.625 1 98.75 199 LEU B C 1
ATOM 4058 O O . LEU B 1 199 ? 2.67 21.891 27.484 1 98.75 199 LEU B O 1
ATOM 4062 N N . LYS B 1 200 ? 2.891 19.609 27.656 1 98.75 200 LYS B N 1
ATOM 4063 C CA . LYS B 1 200 ? 4.34 19.641 27.5 1 98.75 200 LYS B CA 1
ATOM 4064 C C . LYS B 1 200 ? 4.738 20.25 26.156 1 98.75 200 LYS B C 1
ATOM 4066 O O . LYS B 1 200 ? 5.715 21 26.078 1 98.75 200 LYS B O 1
ATOM 4071 N N . PHE B 1 201 ? 3.965 19.984 25.062 1 98.56 201 PHE B N 1
ATOM 4072 C CA . PHE B 1 201 ? 4.23 20.562 23.75 1 98.56 201 PHE B CA 1
ATOM 4073 C C . PHE B 1 201 ? 4.168 22.094 23.797 1 98.56 201 PHE B C 1
ATOM 4075 O O . PHE B 1 201 ? 4.883 22.766 23.062 1 98.56 201 PHE B O 1
ATOM 4082 N N . THR B 1 202 ? 3.242 22.625 24.609 1 98.25 202 THR B N 1
ATOM 4083 C CA . THR B 1 202 ? 3.066 24.062 24.703 1 98.25 202 THR B CA 1
ATOM 4084 C C . THR B 1 202 ? 4.145 24.688 25.594 1 98.25 202 THR B C 1
ATOM 4086 O O . THR B 1 202 ? 4.629 25.781 25.312 1 98.25 202 THR B O 1
ATOM 4089 N N . GLN B 1 203 ? 4.543 24.031 26.578 1 98.5 203 GLN B N 1
ATOM 4090 C CA . GLN B 1 203 ? 5.504 24.562 27.547 1 98.5 203 GLN B CA 1
ATOM 4091 C C . GLN B 1 203 ? 6.93 24.469 27 1 98.5 203 GLN B C 1
ATOM 4093 O O . GLN B 1 203 ? 7.789 25.266 27.359 1 98.5 203 GLN B O 1
ATOM 4098 N N . ASP B 1 204 ? 7.223 23.469 26.219 1 98.56 204 ASP B N 1
ATOM 4099 C CA . ASP B 1 204 ? 8.547 23.281 25.625 1 98.56 204 ASP B CA 1
ATOM 4100 C C . ASP B 1 204 ? 8.711 24.156 24.391 1 98.56 204 ASP B C 1
ATOM 4102 O O . ASP B 1 204 ? 8.211 23.828 23.312 1 98.56 204 ASP B O 1
ATOM 4106 N N . THR B 1 205 ? 9.523 25.156 24.438 1 97.56 205 THR B N 1
ATOM 4107 C CA . THR B 1 205 ? 9.641 26.188 23.406 1 97.56 205 THR B CA 1
ATOM 4108 C C . THR B 1 205 ? 10.414 25.672 22.203 1 97.56 205 THR B C 1
ATOM 4110 O O . THR B 1 205 ? 10.5 26.344 21.172 1 97.56 205 THR B O 1
ATOM 4113 N N . SER B 1 206 ? 10.945 24.453 22.312 1 98.06 206 SER B N 1
ATOM 4114 C CA . SER B 1 206 ? 11.617 23.859 21.156 1 98.06 206 SER B CA 1
ATOM 4115 C C . SER B 1 206 ? 10.609 23.375 20.125 1 98.06 206 SER B C 1
ATOM 4117 O O . SER B 1 206 ? 10.977 23.047 18.984 1 98.06 206 SER B O 1
ATOM 4119 N N . TYR B 1 207 ? 9.391 23.281 20.578 1 98.56 207 TYR B N 1
ATOM 4120 C CA . TYR B 1 207 ? 8.305 22.938 19.656 1 98.56 207 TYR B CA 1
ATOM 4121 C C . TYR B 1 207 ? 7.492 24.172 19.297 1 98.56 207 TYR B C 1
ATOM 4123 O O . TYR B 1 207 ? 7.254 25.047 20.156 1 98.56 207 TYR B O 1
ATOM 4131 N N . THR B 1 208 ? 7.094 24.297 18.047 1 98.19 208 THR B N 1
ATOM 4132 C CA . THR B 1 208 ? 6.277 25.406 17.578 1 98.19 208 THR B CA 1
ATOM 4133 C C . THR B 1 208 ? 4.953 24.906 17 1 98.19 208 THR B C 1
ATOM 4135 O O . THR B 1 208 ? 4.941 24.062 16.109 1 98.19 208 THR B O 1
ATOM 4138 N N . TRP B 1 209 ? 3.865 25.359 17.578 1 98.12 209 TRP B N 1
ATOM 4139 C CA . TRP B 1 209 ? 2.545 25.141 16.984 1 98.12 209 TRP B CA 1
ATOM 4140 C C . TRP B 1 209 ? 2.324 26.047 15.781 1 98.12 209 TRP B C 1
ATOM 4142 O O . TRP B 1 209 ? 2.35 27.266 15.906 1 98.12 209 TRP B O 1
ATOM 4152 N N . LEU B 1 210 ? 2.049 25.453 14.672 1 98.38 210 LEU B N 1
ATOM 4153 C CA . LEU B 1 210 ? 2.025 26.234 13.445 1 98.38 210 LEU B CA 1
ATOM 4154 C C . LEU B 1 210 ? 0.6 26.656 13.094 1 98.38 210 LEU B C 1
ATOM 4156 O O . LEU B 1 210 ? 0.397 27.578 12.312 1 98.38 210 LEU B O 1
ATOM 4160 N N . VAL B 1 211 ? -0.373 25.938 13.633 1 98.25 211 VAL B N 1
ATOM 4161 C CA . VAL B 1 211 ? -1.767 26.266 13.352 1 98.25 211 VAL B CA 1
ATOM 4162 C C . VAL B 1 211 ? -2.297 27.219 14.422 1 98.25 211 VAL B C 1
ATOM 4164 O O . VAL B 1 211 ? -2.281 26.906 15.609 1 98.25 211 VAL B O 1
ATOM 4167 N N . ASN B 1 212 ? -2.76 28.344 13.961 1 94.94 212 ASN B N 1
ATOM 4168 C CA . ASN B 1 212 ? -3.393 29.297 14.859 1 94.94 212 ASN B CA 1
ATOM 4169 C C . ASN B 1 212 ? -4.645 28.703 15.508 1 94.94 212 ASN B C 1
ATOM 4171 O O . ASN B 1 212 ? -5.422 28.016 14.852 1 94.94 212 ASN B O 1
ATOM 4175 N N . ASP B 1 213 ? -4.863 29.062 16.766 1 95.81 213 ASP B N 1
ATOM 4176 C CA . ASP B 1 213 ? -6 28.531 17.516 1 95.81 213 ASP B CA 1
ATOM 4177 C C . ASP B 1 213 ? -7.32 28.984 16.891 1 95.81 213 ASP B C 1
ATOM 4179 O O . ASP B 1 213 ? -8.359 28.359 17.125 1 95.81 213 ASP B O 1
ATOM 4183 N N . ASN B 1 214 ? -7.289 30.031 16.156 1 95.12 214 ASN B N 1
ATOM 4184 C CA . ASN B 1 214 ? -8.516 30.594 15.578 1 95.12 214 ASN B CA 1
ATOM 4185 C C . ASN B 1 214 ? -8.766 30.047 14.172 1 95.12 214 ASN B C 1
ATOM 4187 O O . ASN B 1 214 ? -9.766 30.406 13.539 1 95.12 214 ASN B O 1
ATOM 4191 N N . LEU B 1 215 ? -7.875 29.219 13.664 1 97.31 215 LEU B N 1
ATOM 4192 C CA . LEU B 1 215 ? -8.07 28.656 12.328 1 97.31 215 LEU B CA 1
ATOM 4193 C C . LEU B 1 215 ? -9.109 27.547 12.359 1 97.31 215 LEU B C 1
ATOM 4195 O O . LEU B 1 215 ? -8.875 26.484 12.945 1 97.31 215 LEU B O 1
ATOM 4199 N N . ASP B 1 216 ? -10.227 27.797 11.703 1 98.06 216 ASP B N 1
ATOM 4200 C CA . ASP B 1 216 ? -11.258 26.766 11.578 1 98.06 216 ASP B CA 1
ATOM 4201 C C . ASP B 1 216 ? -10.836 25.672 10.602 1 98.06 216 ASP B C 1
ATOM 4203 O O . ASP B 1 216 ? -10.633 25.953 9.414 1 98.06 216 ASP B O 1
ATOM 4207 N N . THR B 1 217 ? -10.719 24.438 11.102 1 98.56 217 THR B N 1
ATOM 4208 C CA . THR B 1 217 ? -10.312 23.328 10.242 1 98.56 217 THR B CA 1
ATOM 4209 C C . THR B 1 217 ? -11.484 22.375 10.008 1 98.56 217 THR B C 1
ATOM 4211 O O . THR B 1 217 ? -11.289 21.234 9.594 1 98.56 217 THR B O 1
ATOM 4214 N N . THR B 1 218 ? -12.734 22.812 10.234 1 98.06 218 THR B N 1
ATOM 4215 C CA . THR B 1 218 ? -13.914 21.953 10.133 1 98.06 218 THR B CA 1
ATOM 4216 C C . THR B 1 218 ? -14.875 22.484 9.07 1 98.06 218 THR B C 1
ATOM 4218 O O . THR B 1 218 ? -15.031 23.688 8.914 1 98.06 218 THR B O 1
ATOM 4221 N N . VAL B 1 219 ? -15.531 21.625 8.305 1 96.81 219 VAL B N 1
ATOM 4222 C CA . VAL B 1 219 ? -16.453 21.984 7.238 1 96.81 219 VAL B CA 1
ATOM 4223 C C . VAL B 1 219 ? -17.859 22.188 7.816 1 96.81 219 VAL B C 1
ATOM 4225 O O . VAL B 1 219 ? -18.625 23 7.309 1 96.81 219 VAL B O 1
ATOM 4228 N N . GLY B 1 220 ? -18.25 21.547 8.922 1 91.88 220 GLY B N 1
ATOM 4229 C CA . GLY B 1 220 ? -19.578 21.625 9.508 1 91.88 220 GLY B CA 1
ATOM 4230 C C . GLY B 1 220 ? -19.812 22.922 10.266 1 91.88 220 GLY B C 1
ATOM 4231 O O . GLY B 1 220 ? -19.344 23.984 9.859 1 91.88 220 GLY B O 1
ATOM 4232 N N . LYS B 1 221 ? -20.594 22.812 11.164 1 88.38 221 LYS B N 1
ATOM 4233 C CA . LYS B 1 221 ? -21.062 23.984 11.883 1 88.38 221 LYS B CA 1
ATOM 4234 C C . LYS B 1 221 ? -20.047 24.422 12.945 1 88.38 221 LYS B C 1
ATOM 4236 O O . LYS B 1 221 ? -20.125 25.531 13.461 1 88.38 221 LYS B O 1
ATOM 4241 N N . THR B 1 222 ? -19.109 23.641 13.133 1 88.81 222 THR B N 1
ATOM 4242 C CA . THR B 1 222 ? -18.125 23.984 14.156 1 88.81 222 THR B CA 1
ATOM 4243 C C . THR B 1 222 ? -17.016 24.875 13.586 1 88.81 222 THR B C 1
ATOM 4245 O O . THR B 1 222 ? -16.781 24.859 12.375 1 88.81 222 THR B O 1
ATOM 4248 N N . ASP B 1 223 ? -16.484 25.672 14.406 1 94.94 223 ASP B N 1
ATOM 4249 C CA . ASP B 1 223 ? -15.305 26.5 14.133 1 94.94 223 ASP B CA 1
ATOM 4250 C C . ASP B 1 223 ? -14.18 26.188 15.117 1 94.94 223 ASP B C 1
ATOM 4252 O O . ASP B 1 223 ? -14.016 26.891 16.109 1 94.94 223 ASP B O 1
ATOM 4256 N N . CYS B 1 224 ? -13.484 25.141 14.883 1 97.31 224 CYS B N 1
ATOM 4257 C CA . CYS B 1 224 ? -12.484 24.625 15.812 1 97.31 224 CYS B CA 1
ATOM 4258 C C . CYS B 1 224 ? -11.188 24.281 15.078 1 97.31 224 CYS B C 1
ATOM 4260 O O . CYS B 1 224 ? -11.227 23.734 13.977 1 97.31 224 CYS B O 1
ATOM 4262 N N . ALA B 1 225 ? -10.109 24.625 15.656 1 98.19 225 ALA B N 1
ATOM 4263 C CA . ALA B 1 225 ? -8.797 24.219 15.156 1 98.19 225 ALA B CA 1
ATOM 4264 C C . ALA B 1 225 ? -8.438 22.812 15.648 1 98.19 225 ALA B C 1
ATOM 4266 O O . ALA B 1 225 ? -7.496 22.656 16.422 1 98.19 225 ALA B O 1
ATOM 4267 N N . TYR B 1 226 ? -9.086 21.812 15.148 1 98.56 226 TYR B N 1
ATOM 4268 C CA . TYR B 1 226 ? -8.859 20.438 15.586 1 98.56 226 TYR B CA 1
ATOM 4269 C C . TYR B 1 226 ? -7.555 19.891 15.016 1 98.56 226 TYR B C 1
ATOM 4271 O O . TYR B 1 226 ? -6.82 19.172 15.703 1 98.56 226 TYR B O 1
ATOM 4279 N N . ASP B 1 227 ? -7.328 20.219 13.758 1 98.88 227 ASP B N 1
ATOM 4280 C CA . ASP B 1 227 ? -6.113 19.781 13.086 1 98.88 227 ASP B CA 1
ATOM 4281 C C . ASP B 1 227 ? -4.934 20.688 13.43 1 98.88 227 ASP B C 1
ATOM 4283 O O . ASP B 1 227 ? -5.055 21.906 13.398 1 98.88 227 ASP B O 1
ATOM 4287 N N . ARG B 1 228 ? -3.822 20.031 13.805 1 98.81 228 ARG B N 1
ATOM 4288 C CA . ARG B 1 228 ? -2.66 20.812 14.211 1 98.81 228 ARG B CA 1
ATOM 4289 C C . ARG B 1 228 ? -1.421 20.406 13.422 1 98.81 228 ARG B C 1
ATOM 4291 O O . ARG B 1 228 ? -1.383 19.328 12.828 1 98.81 228 ARG B O 1
ATOM 4298 N N . LEU B 1 229 ? -0.496 21.312 13.344 1 98.88 229 LEU B N 1
ATOM 4299 C CA . LEU B 1 229 ? 0.881 21.156 12.891 1 98.88 229 LEU B CA 1
ATOM 4300 C C . LEU B 1 229 ? 1.863 21.625 13.953 1 98.88 229 LEU B C 1
ATOM 4302 O O . LEU B 1 229 ? 1.765 22.766 14.43 1 98.88 229 LEU B O 1
ATOM 4306 N N . ILE B 1 230 ? 2.723 20.734 14.367 1 98.88 230 ILE B N 1
ATOM 4307 C CA . ILE B 1 230 ? 3.742 21.078 15.352 1 98.88 230 ILE B CA 1
ATOM 4308 C C . ILE B 1 230 ? 5.125 20.734 14.805 1 98.88 230 ILE B C 1
ATOM 4310 O O . ILE B 1 230 ? 5.34 19.625 14.297 1 98.88 230 ILE B O 1
ATOM 4314 N N . VAL B 1 231 ? 6.051 21.672 14.883 1 98.81 231 VAL B N 1
ATOM 4315 C CA . VAL B 1 231 ? 7.359 21.469 14.273 1 98.81 231 VAL B CA 1
ATOM 4316 C C . VAL B 1 231 ? 8.445 21.562 15.336 1 98.81 231 VAL B C 1
ATOM 4318 O O . VAL B 1 231 ? 8.305 22.312 16.312 1 98.81 231 VAL B O 1
ATOM 4321 N N . HIS B 1 232 ? 9.43 20.766 15.234 1 98.75 232 HIS B N 1
ATOM 4322 C CA . HIS B 1 232 ? 10.68 20.797 15.984 1 98.75 232 HIS B CA 1
ATOM 4323 C C . HIS B 1 232 ? 11.883 20.859 15.047 1 98.75 232 HIS B C 1
ATOM 4325 O O . HIS B 1 232 ? 11.875 20.25 13.977 1 98.75 232 HIS B O 1
ATOM 4331 N N . GLY B 1 233 ? 12.93 21.531 15.453 1 98.31 233 GLY B N 1
ATO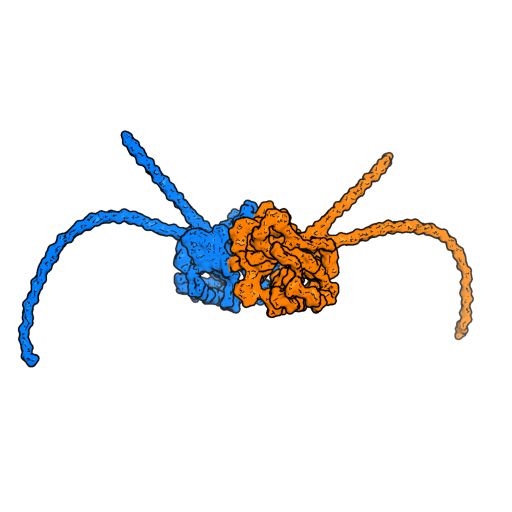M 4332 C CA . GLY B 1 233 ? 14.156 21.641 14.672 1 98.31 233 GLY B CA 1
ATOM 4333 C C . GLY B 1 233 ? 14.266 22.953 13.922 1 98.31 233 GLY B C 1
ATOM 4334 O O . GLY B 1 233 ? 13.445 23.25 13.047 1 98.31 233 GLY B O 1
ATOM 4335 N N . GLU B 1 234 ? 15.289 23.703 14.18 1 96.56 234 GLU B N 1
ATOM 4336 C CA . GLU B 1 234 ? 15.469 25.047 13.617 1 96.56 234 GLU B CA 1
ATOM 4337 C C . GLU B 1 234 ? 15.656 25 12.109 1 96.56 234 GLU B C 1
ATOM 4339 O O . GLU B 1 234 ? 15.125 25.844 11.383 1 96.56 234 GLU B O 1
ATOM 4344 N N . LYS B 1 235 ? 16.438 24.031 11.664 1 96.31 235 LYS B N 1
ATOM 4345 C CA . LYS B 1 235 ? 16.703 23.922 10.234 1 96.31 235 LYS B CA 1
ATOM 4346 C C . LYS B 1 235 ? 15.414 23.688 9.453 1 96.31 235 LYS B C 1
ATOM 4348 O O . LYS B 1 235 ? 15.188 24.281 8.406 1 96.31 235 LYS B O 1
ATOM 4353 N N . LEU B 1 236 ? 14.57 22.781 9.992 1 97.81 236 LEU B N 1
ATOM 4354 C CA . LEU B 1 236 ? 13.297 22.5 9.336 1 97.81 236 LEU B CA 1
ATOM 4355 C C . LEU B 1 236 ? 12.359 23.688 9.445 1 97.81 236 LEU B C 1
ATOM 4357 O O . LEU B 1 236 ? 11.711 24.078 8.461 1 97.81 236 LEU B O 1
ATOM 4361 N N . ARG B 1 237 ? 12.305 24.297 10.555 1 97.12 237 ARG B N 1
ATOM 4362 C CA . ARG B 1 237 ? 11.414 25.438 10.789 1 97.12 237 ARG B CA 1
ATOM 4363 C C . ARG B 1 237 ? 11.695 26.578 9.82 1 97.12 237 ARG B C 1
ATOM 4365 O O . ARG B 1 237 ? 10.773 27.219 9.32 1 97.12 237 ARG B O 1
ATOM 4372 N N . LYS B 1 238 ? 12.906 26.75 9.5 1 95.12 238 LYS B N 1
ATOM 4373 C CA . LYS B 1 238 ? 13.32 27.859 8.633 1 95.12 238 LYS B CA 1
ATOM 4374 C C . LYS B 1 238 ? 12.852 27.625 7.199 1 95.12 238 LYS B C 1
ATOM 4376 O O . LYS B 1 238 ? 12.766 28.578 6.414 1 95.12 238 LYS B O 1
ATOM 4381 N N . THR B 1 239 ? 12.602 26.375 6.879 1 96.12 239 THR B N 1
ATOM 4382 C CA . THR B 1 239 ? 12.172 26.078 5.516 1 96.12 239 THR B CA 1
ATOM 4383 C C . THR B 1 239 ? 10.664 26.234 5.379 1 96.12 239 THR B C 1
ATOM 4385 O O . THR B 1 239 ? 10.133 26.234 4.266 1 96.12 239 THR B O 1
ATOM 4388 N N . LEU B 1 240 ? 9.953 26.328 6.488 1 96.75 240 LEU B N 1
ATOM 4389 C CA . LEU B 1 240 ? 8.508 26.516 6.457 1 96.75 240 LEU B CA 1
ATOM 4390 C C . LEU B 1 240 ? 8.156 27.984 6.27 1 96.75 240 LEU B C 1
ATOM 4392 O O . LEU B 1 240 ? 8.617 28.844 7.031 1 96.75 240 LEU B O 1
ATOM 4396 N N . VAL B 1 241 ? 7.418 28.281 5.25 1 94 241 VAL B N 1
ATOM 4397 C CA . VAL B 1 241 ? 7.082 29.672 4.918 1 94 241 VAL B CA 1
ATOM 4398 C C . VAL B 1 241 ? 6.184 30.25 6.004 1 94 241 VAL B C 1
ATOM 4400 O O . VAL B 1 241 ? 5.137 29.688 6.328 1 94 241 VAL B O 1
ATOM 4403 N N . ARG B 1 242 ? 6.539 31.375 6.449 1 87.75 242 ARG B N 1
ATOM 4404 C CA . ARG B 1 242 ? 5.805 32.062 7.512 1 87.75 242 ARG B CA 1
ATOM 4405 C C . ARG B 1 242 ? 4.387 32.406 7.066 1 87.75 242 ARG B C 1
ATOM 4407 O O . ARG B 1 242 ? 4.172 32.844 5.938 1 87.75 242 ARG B O 1
ATOM 4414 N N . ASN B 1 243 ? 3.447 32.125 7.844 1 90.88 243 ASN B N 1
ATOM 4415 C CA . ASN B 1 243 ? 2.039 32.469 7.672 1 90.88 243 ASN B CA 1
ATOM 4416 C C . ASN B 1 243 ? 1.427 31.734 6.48 1 90.88 243 ASN B C 1
ATOM 4418 O O . ASN B 1 243 ? 0.49 32.25 5.855 1 90.88 243 ASN B O 1
ATOM 4422 N N . SER B 1 244 ? 2.062 30.641 6.117 1 94.5 244 SER B N 1
ATOM 4423 C CA . SER B 1 244 ? 1.551 29.906 4.961 1 94.5 244 SER B CA 1
ATOM 4424 C C . SER B 1 244 ? 0.516 28.875 5.383 1 94.5 244 SER B C 1
ATOM 4426 O O . SER B 1 244 ? -0.176 28.297 4.535 1 94.5 244 SER B O 1
ATOM 4428 N N . VAL B 1 245 ? 0.35 28.609 6.645 1 98.12 245 VAL B N 1
ATOM 4429 C CA . VAL B 1 245 ? -0.578 27.594 7.125 1 98.12 245 VAL B CA 1
ATOM 4430 C C . VAL B 1 245 ? -2.016 28.062 6.914 1 98.12 245 VAL B C 1
ATOM 4432 O O . VAL B 1 245 ? -2.389 29.156 7.348 1 98.12 245 VAL B O 1
ATOM 4435 N N . LYS B 1 246 ? -2.771 27.234 6.223 1 97.69 246 LYS B N 1
ATOM 4436 C CA . LYS B 1 246 ? -4.172 27.531 5.934 1 97.69 246 LYS B CA 1
ATOM 4437 C C . LYS B 1 246 ? -5.008 26.266 5.887 1 97.69 246 LYS B C 1
ATOM 4439 O O . LYS B 1 246 ? -4.473 25.172 5.695 1 97.69 246 LYS B O 1
ATOM 4444 N N . ALA B 1 247 ? -6.266 26.469 6.191 1 98.5 247 ALA B N 1
ATOM 4445 C CA . ALA B 1 247 ? -7.246 25.438 5.859 1 98.5 247 ALA B CA 1
ATOM 4446 C C . ALA B 1 247 ? -7.816 25.656 4.461 1 98.5 247 ALA B C 1
ATOM 4448 O O . ALA B 1 247 ? -8.383 26.719 4.168 1 98.5 247 ALA B O 1
ATOM 4449 N N . TYR B 1 248 ? -7.594 24.734 3.549 1 98.69 248 TYR B N 1
ATOM 4450 C CA . TYR B 1 248 ? -8.102 24.891 2.188 1 98.69 248 TYR B CA 1
ATOM 4451 C C . TYR B 1 248 ? -9.609 24.688 2.145 1 98.69 248 TYR B C 1
ATOM 4453 O O . TYR B 1 248 ? -10.102 23.562 2.275 1 98.69 248 TYR B O 1
ATOM 4461 N N . ARG B 1 249 ? -10.305 25.734 1.912 1 98.25 249 ARG B N 1
ATOM 4462 C CA . ARG B 1 249 ? -11.758 25.703 1.887 1 98.25 249 ARG B CA 1
ATOM 4463 C C . ARG B 1 249 ? -12.273 25.219 0.533 1 98.25 249 ARG B C 1
ATOM 4465 O O . ARG B 1 249 ? -12.852 26 -0.228 1 98.25 249 ARG B O 1
ATOM 4472 N N . TYR B 1 250 ? -12.219 23.906 0.305 1 98.62 250 TYR B N 1
ATOM 4473 C CA . TYR B 1 250 ? -12.523 23.312 -0.997 1 98.62 250 TYR B CA 1
ATOM 4474 C C . TYR B 1 250 ? -13.992 23.531 -1.354 1 98.62 250 TYR B C 1
ATOM 4476 O O . TYR B 1 250 ? -14.344 23.625 -2.531 1 98.62 250 TYR B O 1
ATOM 4484 N N . PRO B 1 251 ? -14.969 23.547 -0.396 1 98.12 251 PRO B N 1
ATOM 4485 C CA . PRO B 1 251 ? -16.344 23.797 -0.82 1 98.12 251 PRO B CA 1
ATOM 4486 C C . PRO B 1 251 ? -16.516 25.141 -1.536 1 98.12 251 PRO B C 1
ATOM 4488 O O . PRO B 1 251 ? -17.234 25.234 -2.537 1 98.12 251 PRO B O 1
ATOM 4491 N N . GLU B 1 252 ? -15.891 26.156 -1.007 1 97.81 252 GLU B N 1
ATOM 4492 C CA . GLU B 1 252 ? -15.93 27.469 -1.647 1 97.81 252 GLU B CA 1
ATOM 4493 C C . GLU B 1 252 ? -15.172 27.469 -2.969 1 97.81 252 GLU B C 1
ATOM 4495 O O . GLU B 1 252 ? -15.664 27.953 -3.982 1 97.81 252 GLU B O 1
ATOM 4500 N N . ALA B 1 253 ? -13.992 26.875 -2.947 1 97.94 253 ALA B N 1
ATOM 4501 C CA . ALA B 1 253 ? -13.117 26.875 -4.117 1 97.94 253 ALA B CA 1
ATOM 4502 C C . ALA B 1 253 ? -13.758 26.125 -5.277 1 97.94 253 ALA B C 1
ATOM 4504 O O . ALA B 1 253 ? -13.562 26.469 -6.445 1 97.94 253 ALA B O 1
ATOM 4505 N N . MET B 1 254 ? -14.516 25.141 -4.945 1 98.06 254 MET B N 1
ATOM 4506 C CA . MET B 1 254 ? -15.062 24.266 -5.98 1 98.06 254 MET B CA 1
ATOM 4507 C C . MET B 1 254 ? -16.562 24.469 -6.125 1 98.06 254 MET B C 1
ATOM 4509 O O . MET B 1 254 ? -17.234 23.719 -6.84 1 98.06 254 MET B O 1
ATOM 4513 N N . HIS B 1 255 ? -17.125 25.422 -5.414 1 97.75 255 HIS B N 1
ATOM 4514 C CA . HIS B 1 255 ? -18.531 25.797 -5.477 1 97.75 255 HIS B CA 1
ATOM 4515 C C . HIS B 1 255 ? -19.422 24.609 -5.16 1 97.75 255 HIS B C 1
ATOM 4517 O O . HIS B 1 255 ? -20.359 24.312 -5.906 1 97.75 255 HIS B O 1
ATOM 4523 N N . LEU B 1 256 ? -19.109 23.953 -4.086 1 98.25 256 LEU B N 1
ATOM 4524 C CA . LEU B 1 256 ? -19.906 22.828 -3.633 1 98.25 256 LEU B CA 1
ATOM 4525 C C . LEU B 1 256 ? -20.969 23.266 -2.641 1 98.25 256 LEU B C 1
ATOM 4527 O O . LEU B 1 256 ? -20.734 24.188 -1.841 1 98.25 256 LEU B O 1
ATOM 4531 N N . ASP B 1 257 ? -22.125 22.578 -2.678 1 97.19 257 ASP B N 1
ATOM 4532 C CA . ASP B 1 257 ? -23.094 22.797 -1.612 1 97.19 257 ASP B CA 1
ATOM 4533 C C . ASP B 1 257 ? -22.656 22.094 -0.324 1 97.19 257 ASP B C 1
ATOM 4535 O O . ASP B 1 257 ? -21.75 21.266 -0.336 1 97.19 257 ASP B O 1
ATOM 4539 N N . GLN B 1 258 ? -23.281 22.469 0.738 1 96.12 258 GLN B N 1
ATOM 4540 C CA . GLN B 1 258 ? -22.891 22 2.062 1 96.12 258 GLN B CA 1
ATOM 4541 C C . GLN B 1 258 ? -23.047 20.484 2.176 1 96.12 258 GLN B C 1
ATOM 4543 O O . GLN B 1 258 ? -22.219 19.812 2.807 1 96.12 258 GLN B O 1
ATOM 4548 N N . LYS B 1 259 ? -24.078 20 1.647 1 97 259 LYS B N 1
ATOM 4549 C CA . LYS B 1 259 ? -24.344 18.562 1.701 1 97 259 LYS B CA 1
ATOM 4550 C C . LYS B 1 259 ? -23.219 17.766 1.028 1 97 259 LYS B C 1
ATOM 4552 O O . LYS B 1 259 ? -22.688 16.812 1.602 1 97 259 LYS B O 1
ATOM 4557 N N . THR B 1 260 ? -22.844 18.172 -0.135 1 97.88 260 THR B N 1
ATOM 4558 C CA . THR B 1 260 ? -21.766 17.531 -0.877 1 97.88 260 THR B CA 1
ATOM 4559 C C . THR B 1 260 ? -20.438 17.688 -0.146 1 97.88 260 THR B C 1
ATOM 4561 O O . THR B 1 260 ? -19.656 16.734 -0.074 1 97.88 260 THR B O 1
ATOM 4564 N N . ALA B 1 261 ? -20.219 18.844 0.363 1 98.25 261 ALA B N 1
ATOM 4565 C CA . ALA B 1 261 ? -18.969 19.109 1.085 1 98.25 261 ALA B CA 1
ATOM 4566 C C . ALA B 1 261 ? -18.812 18.156 2.262 1 98.25 261 ALA B C 1
ATOM 4568 O O . ALA B 1 261 ? -17.719 17.625 2.494 1 98.25 261 ALA B O 1
ATOM 4569 N N . LEU B 1 262 ? -19.906 17.891 2.941 1 98 262 LEU B N 1
ATOM 4570 C CA . LEU B 1 262 ? -19.859 17.047 4.125 1 98 262 LEU B CA 1
ATOM 4571 C C . LEU B 1 262 ? -19.734 15.578 3.734 1 98 262 LEU B C 1
ATOM 4573 O O . LEU B 1 262 ? -19.297 14.758 4.539 1 98 262 LEU B O 1
ATOM 4577 N N . GLU B 1 263 ? -20.094 15.258 2.535 1 98 263 GLU B N 1
ATOM 4578 C CA . GLU B 1 263 ? -19.859 13.906 2.033 1 98 263 GLU B CA 1
ATOM 4579 C C . GLU B 1 263 ? -18.375 13.695 1.721 1 98 263 GLU B C 1
ATOM 4581 O O . GLU B 1 263 ? -17.891 12.562 1.793 1 98 263 GLU B O 1
ATOM 4586 N N . VAL B 1 264 ? -17.703 14.789 1.358 1 98.56 264 VAL B N 1
ATOM 4587 C CA . VAL B 1 264 ? -16.266 14.719 1.104 1 98.56 264 VAL B CA 1
ATOM 4588 C C . VAL B 1 264 ? -15.523 14.523 2.422 1 98.56 264 VAL B C 1
ATOM 4590 O O . VAL B 1 264 ? -14.789 13.547 2.59 1 98.56 264 VAL B O 1
ATOM 4593 N N . SER B 1 265 ? -15.68 15.398 3.326 1 98.75 265 SER B N 1
ATOM 4594 C CA . SER B 1 265 ? -15.078 15.312 4.656 1 98.75 265 SER B CA 1
ATOM 4595 C C . SER B 1 265 ? -15.625 16.406 5.574 1 98.75 265 SER B C 1
ATOM 4597 O O . SER B 1 265 ? -15.969 17.5 5.117 1 98.75 265 SER B O 1
ATOM 4599 N N . ASP B 1 266 ? -15.625 16.141 6.809 1 98.5 266 ASP B N 1
ATOM 4600 C CA . ASP B 1 266 ? -16 17.156 7.789 1 98.5 266 ASP B CA 1
ATOM 4601 C C . ASP B 1 266 ? -14.781 17.969 8.234 1 98.5 266 ASP B C 1
ATOM 4603 O O . ASP B 1 266 ? -14.883 18.797 9.141 1 98.5 266 ASP B O 1
ATOM 4607 N N . HIS B 1 267 ? -13.656 17.734 7.688 1 98.88 267 HIS B N 1
ATOM 4608 C CA . HIS B 1 267 ? -12.445 18.516 7.918 1 98.88 267 HIS B CA 1
ATOM 4609 C C . HIS B 1 267 ? -11.945 19.156 6.629 1 98.88 267 HIS B C 1
ATOM 4611 O O . HIS B 1 267 ? -12.148 18.609 5.543 1 98.88 267 HIS B O 1
ATOM 4617 N N . TYR B 1 268 ? -11.289 20.266 6.742 1 98.75 268 TYR B N 1
ATOM 4618 C CA . TYR B 1 268 ? -10.5 20.844 5.656 1 98.75 268 TYR B CA 1
ATOM 4619 C C . TYR B 1 268 ? -9.078 20.297 5.668 1 98.75 268 TYR B C 1
ATOM 4621 O O . TYR B 1 268 ? -8.523 20.031 6.734 1 98.75 268 TYR B O 1
ATOM 4629 N N . PRO B 1 269 ? -8.469 20.125 4.465 1 98.88 269 PRO B N 1
ATOM 4630 C CA . PRO B 1 269 ? -7.008 19.969 4.484 1 98.88 269 PRO B CA 1
ATOM 4631 C C . PRO B 1 269 ? -6.293 21.156 5.102 1 98.88 269 PRO B C 1
ATOM 4633 O O . PRO B 1 269 ? -6.637 22.312 4.801 1 98.88 269 PRO B O 1
ATOM 4636 N N . VAL B 1 270 ? -5.406 20.906 5.977 1 98.88 270 VAL B N 1
ATOM 4637 C CA . VAL B 1 270 ? -4.551 21.953 6.516 1 98.88 270 VAL B CA 1
ATOM 4638 C C . VAL B 1 270 ? -3.209 21.953 5.785 1 98.88 270 VAL B C 1
ATOM 4640 O O . VAL B 1 270 ? -2.502 20.938 5.773 1 98.88 270 VAL B O 1
ATOM 4643 N N . GLU B 1 271 ? -2.896 23.031 5.152 1 98.69 271 GLU B N 1
ATOM 4644 C CA . GLU B 1 271 ? -1.766 23.047 4.227 1 98.69 271 GLU B CA 1
ATOM 4645 C C . GLU B 1 271 ? -0.641 23.938 4.742 1 98.69 271 GLU B C 1
ATOM 4647 O O . GLU B 1 271 ? -0.879 24.844 5.539 1 98.69 271 GLU B O 1
ATOM 4652 N N . ILE B 1 272 ? 0.559 23.688 4.316 1 98.44 272 ILE B N 1
ATOM 4653 C CA . ILE B 1 272 ? 1.743 24.469 4.664 1 98.44 272 ILE B CA 1
ATOM 4654 C C . ILE B 1 272 ? 2.725 24.453 3.494 1 98.44 272 ILE B C 1
ATOM 4656 O O . ILE B 1 272 ? 2.869 23.453 2.799 1 98.44 272 ILE B O 1
ATOM 4660 N N . GLU B 1 273 ? 3.365 25.547 3.307 1 97.5 273 GLU B N 1
ATOM 4661 C CA . GLU B 1 273 ? 4.359 25.703 2.25 1 97.5 273 GLU B CA 1
ATOM 4662 C C . GLU B 1 273 ? 5.777 25.547 2.801 1 97.5 273 GLU B C 1
ATOM 4664 O O . GLU B 1 273 ? 6.074 26.031 3.895 1 97.5 273 GLU B O 1
ATOM 4669 N N . MET B 1 274 ? 6.598 24.859 2.051 1 96.62 274 MET B N 1
ATOM 4670 C CA . MET B 1 274 ? 8.008 24.672 2.377 1 96.62 274 MET B CA 1
ATOM 4671 C C . MET B 1 274 ? 8.898 25.172 1.247 1 96.62 274 MET B C 1
ATOM 4673 O O . MET B 1 274 ? 8.633 24.906 0.073 1 96.62 274 MET B O 1
ATOM 4677 N N . LYS B 1 275 ? 9.938 25.953 1.5 1 92.25 275 LYS B N 1
ATOM 4678 C CA . LYS B 1 275 ? 10.859 26.469 0.492 1 92.25 275 LYS B CA 1
ATOM 4679 C C . LYS B 1 275 ? 12.305 26.375 0.973 1 92.25 275 LYS B C 1
ATOM 4681 O O . LYS B 1 275 ? 12.562 26.328 2.178 1 92.25 275 LYS B O 1
ATOM 4686 N N . SER B 1 276 ? 13.18 26.156 -0.081 1 82.81 276 SER B N 1
ATOM 4687 C CA . SER B 1 276 ? 14.602 26.094 0.241 1 82.81 276 SER B CA 1
ATOM 4688 C C . SER B 1 276 ? 15.086 27.375 0.915 1 82.81 276 SER B C 1
ATOM 4690 O O . SER B 1 276 ? 14.625 28.469 0.577 1 82.81 276 SER B O 1
ATOM 4692 N N . SER B 1 277 ? 15.719 27.234 1.953 1 64.62 277 SER B N 1
ATOM 4693 C CA . SER B 1 277 ? 16.281 28.406 2.619 1 64.62 277 SER B CA 1
ATOM 4694 C C . SER B 1 277 ? 17.297 29.125 1.726 1 64.62 277 SER B C 1
ATOM 4696 O O . SER B 1 277 ? 18.188 28.484 1.163 1 64.62 277 SER B O 1
ATOM 4698 N N . SER B 1 278 ? 16.906 29.844 0.714 1 53.84 278 SER B N 1
ATOM 4699 C CA . SER B 1 278 ? 17.922 30.594 -0.019 1 53.84 278 SER B CA 1
ATOM 4700 C C . SER B 1 278 ? 19.141 30.906 0.863 1 53.84 278 SER B C 1
ATOM 4702 O O . SER B 1 278 ? 18.984 31.344 2.004 1 53.84 278 SER B O 1
ATOM 4704 N N . GLY B 1 279 ? 20.188 30.172 0.77 1 44.16 279 GLY B N 1
ATOM 4705 C CA . GLY B 1 279 ? 21.391 30.75 1.34 1 44.16 279 GLY B CA 1
ATOM 4706 C C . GLY B 1 279 ? 21.438 32.25 1.261 1 44.16 279 GLY B C 1
ATOM 4707 O O . GLY B 1 279 ? 20.922 32.844 0.314 1 44.16 279 GLY B O 1
ATOM 4708 N N . ASN B 1 280 ? 21.453 33 2.326 1 37.59 280 ASN B N 1
ATOM 4709 C CA . ASN B 1 280 ? 22 34.375 2.256 1 37.59 280 ASN B CA 1
ATOM 4710 C C . ASN B 1 280 ? 23.047 34.5 1.167 1 37.59 280 ASN B C 1
ATOM 4712 O O . ASN B 1 280 ? 24.094 33.844 1.232 1 37.59 280 ASN B O 1
ATOM 4716 N N . GLN B 1 281 ? 22.734 34.594 -0.141 1 36.19 281 GLN B N 1
ATOM 4717 C CA . GLN B 1 281 ? 23.875 35.062 -0.911 1 36.19 281 GLN B CA 1
ATOM 4718 C C . GLN B 1 281 ? 24.734 36 -0.084 1 36.19 281 GLN B C 1
ATOM 4720 O O . GLN B 1 281 ? 24.219 36.906 0.586 1 36.19 281 GLN B O 1
ATOM 4725 N N . PRO B 1 282 ? 25.922 35.531 0.305 1 35.16 282 PRO B N 1
ATOM 4726 C CA . PRO B 1 282 ? 26.734 36.594 0.938 1 35.16 282 PRO B CA 1
ATOM 4727 C C . PRO B 1 282 ? 26.625 37.938 0.22 1 35.16 282 PRO B C 1
ATOM 4729 O O . PRO B 1 282 ? 26.672 38 -1.012 1 35.16 282 PRO B O 1
ATOM 4732 N N . ARG B 1 283 ? 25.766 38.781 0.722 1 34.81 283 ARG B N 1
ATOM 4733 C CA . ARG B 1 283 ? 25.969 40.156 0.218 1 34.81 283 ARG B CA 1
ATOM 4734 C C . ARG B 1 283 ? 27.422 40.406 -0.15 1 34.81 283 ARG B C 1
ATOM 4736 O O . ARG B 1 283 ? 28.328 40.156 0.66 1 34.81 283 ARG B O 1
ATOM 4743 N N . LEU B 1 284 ? 27.797 40.125 -1.39 1 33.03 284 LEU B N 1
ATOM 4744 C CA . LEU B 1 284 ? 29.094 40.625 -1.82 1 33.03 284 LEU B CA 1
ATOM 4745 C C . LEU B 1 284 ? 29.406 41.969 -1.184 1 33.03 284 LEU B C 1
ATOM 4747 O O . LEU B 1 284 ? 28.688 42.969 -1.428 1 33.03 284 LEU B O 1
ATOM 4751 N N . GLY B 1 285 ? 29.734 41.906 0.135 1 27.72 285 GLY B N 1
ATOM 4752 C CA . GLY B 1 285 ? 30.312 43.125 0.686 1 27.72 285 GLY B CA 1
ATOM 4753 C C . GLY B 1 285 ? 31.281 43.812 -0.261 1 27.72 285 GLY B C 1
ATOM 4754 O O . GLY B 1 285 ? 32.156 43.156 -0.827 1 27.72 285 GLY B O 1
ATOM 4755 N N . ASN B 1 286 ? 30.688 44.719 -1.075 1 29.25 286 ASN B N 1
ATOM 4756 C CA . ASN B 1 286 ? 31.562 45.656 -1.792 1 29.25 286 ASN B CA 1
ATOM 4757 C C . ASN B 1 286 ? 32.812 45.969 -0.985 1 29.25 286 ASN B C 1
ATOM 4759 O O . ASN B 1 286 ? 32.781 46.719 -0.024 1 29.25 286 ASN B O 1
ATOM 4763 N N . SER B 1 287 ? 33.5 44.844 -0.61 1 25.58 287 SER B N 1
ATOM 4764 C CA . SER B 1 287 ? 34.75 45.219 0.027 1 25.58 287 SER B CA 1
ATOM 4765 C C . SER B 1 287 ? 35.5 46.25 -0.789 1 25.58 287 SER B C 1
ATOM 4767 O O . SER B 1 287 ? 35.844 46.031 -1.956 1 25.58 287 SER B O 1
ATOM 4769 N N . ASN B 1 288 ? 35.125 47.5 -0.528 1 24.73 288 ASN B N 1
ATOM 4770 C CA . ASN B 1 288 ? 35.938 48.625 -0.948 1 24.73 288 ASN B CA 1
ATOM 4771 C C . ASN B 1 288 ? 37.438 48.312 -0.829 1 24.73 288 ASN B C 1
ATOM 4773 O O . ASN B 1 288 ? 37.938 47.969 0.258 1 24.73 288 ASN B O 1
ATOM 4777 N N . VAL B 1 289 ? 38 47.594 -1.812 1 25.48 289 VAL B N 1
ATOM 4778 C CA . VAL B 1 289 ? 39.438 47.562 -1.913 1 25.48 289 VAL B CA 1
ATOM 4779 C C . VAL B 1 289 ? 40.031 48.906 -1.468 1 25.48 289 VAL B C 1
ATOM 4781 O O . VAL B 1 289 ? 39.75 49.938 -2.076 1 25.48 289 VAL B O 1
ATOM 4784 N N . LYS B 1 290 ? 39.969 49 -0.035 1 23.91 290 LYS B N 1
ATOM 4785 C CA . LYS B 1 290 ? 40.719 50.188 0.391 1 23.91 290 LYS B CA 1
ATOM 4786 C C . LYS B 1 290 ? 42.062 50.281 -0.341 1 23.91 290 LYS B C 1
ATOM 4788 O O . LYS B 1 290 ? 42.812 49.312 -0.377 1 23.91 290 LYS B O 1
ATOM 4793 N N . GLY B 1 291 ? 42.188 51.062 -1.372 1 22.45 291 GLY B N 1
ATOM 4794 C CA . GLY B 1 291 ? 43.406 51.562 -2.008 1 22.45 291 GLY B CA 1
ATOM 4795 C C . GLY B 1 291 ? 44.5 51.844 -1.021 1 22.45 291 GLY B C 1
ATOM 4796 O O . GLY B 1 291 ? 44.406 52.75 -0.201 1 22.45 291 GLY B O 1
ATOM 4797 N N . THR B 1 292 ? 44.969 50.688 -0.282 1 23.8 292 THR B N 1
ATOM 4798 C CA . THR B 1 292 ? 46.094 50.906 0.614 1 23.8 292 THR B CA 1
ATOM 4799 C C . THR B 1 292 ? 47.125 51.781 -0.049 1 23.8 292 THR B C 1
ATOM 4801 O O . THR B 1 292 ? 47.562 51.531 -1.173 1 23.8 292 THR B O 1
ATOM 4804 N N . GLU B 1 293 ? 47.156 53 0.475 1 20.44 293 GLU B N 1
ATOM 4805 C CA . GLU B 1 293 ? 48.094 54.094 0.228 1 20.44 293 GLU B CA 1
ATOM 4806 C C . GLU B 1 293 ? 49.531 53.625 0.389 1 20.44 293 GLU B C 1
ATOM 4808 O O . GLU B 1 293 ? 49.812 52.719 1.176 1 20.44 293 GLU B O 1
ATOM 4813 N N . GLU B 1 294 ? 50.406 54 -0.465 1 21.84 294 GLU B N 1
ATOM 4814 C CA . GLU B 1 294 ? 51.844 53.875 -0.758 1 21.84 294 GLU B CA 1
ATOM 4815 C C . GLU B 1 294 ? 52.688 54.281 0.438 1 21.84 294 GLU B C 1
ATOM 4817 O O . GLU B 1 294 ? 53.938 54.281 0.361 1 21.84 294 GLU B O 1
ATOM 4822 N N . PRO B 1 295 ? 52.281 53.906 1.764 1 22.03 295 PRO B N 1
ATOM 4823 C CA . PRO B 1 295 ? 53.156 54.781 2.564 1 22.03 295 PRO B CA 1
ATOM 4824 C C . PRO B 1 295 ? 54.625 54.625 2.207 1 22.03 295 PRO B C 1
ATOM 4826 O O . PRO B 1 295 ? 55.031 53.594 1.667 1 22.03 295 PRO B O 1
ATOM 4829 N N . GLY B 1 296 ? 55.375 55.781 2.346 1 19.59 296 GLY B N 1
ATOM 4830 C CA . GLY B 1 296 ? 56.656 56.406 2.121 1 19.59 296 GLY B CA 1
ATOM 4831 C C . GLY B 1 296 ? 57.781 55.719 2.863 1 19.59 296 GLY B C 1
ATOM 4832 O O . GLY B 1 296 ? 57.562 55.094 3.904 1 19.59 296 GLY B O 1
ATOM 4833 N N . ASN B 1 297 ? 58.906 55.562 2.279 1 20.14 297 ASN B N 1
ATOM 4834 C CA . ASN B 1 297 ? 60.219 54.906 2.316 1 20.14 297 ASN B CA 1
ATOM 4835 C C . ASN B 1 297 ? 61 55.281 3.566 1 20.14 297 ASN B C 1
ATOM 4837 O O . ASN B 1 297 ? 62.188 54.969 3.691 1 20.14 297 ASN B O 1
ATOM 4841 N N . ASN B 1 298 ? 60.438 56 4.621 1 18.83 298 ASN B N 1
ATOM 4842 C CA . ASN B 1 298 ? 61.531 56.75 5.242 1 18.83 298 ASN B CA 1
ATOM 4843 C C . ASN B 1 298 ? 62.5 55.812 5.973 1 18.83 298 ASN B C 1
ATOM 4845 O O . ASN B 1 298 ? 62.094 55.031 6.832 1 18.83 298 ASN B O 1
ATOM 4849 N N . CYS B 1 299 ? 63.75 55.625 5.504 1 19.67 299 CYS B N 1
ATOM 4850 C CA . CYS B 1 299 ? 64.938 54.844 5.707 1 19.67 299 CYS B CA 1
ATOM 4851 C C . CYS B 1 299 ? 65.625 55.156 7.055 1 19.67 299 CYS B C 1
ATOM 4853 O O . CYS B 1 299 ? 66.625 54.594 7.402 1 19.67 299 CYS B O 1
ATOM 4855 N N . GLU B 1 300 ? 65.062 55.938 8.078 1 19.2 300 GLU B N 1
ATOM 4856 C CA . GLU B 1 300 ? 66.188 56.594 8.734 1 19.2 300 GLU B CA 1
ATOM 4857 C C . GLU B 1 300 ? 67 55.562 9.5 1 19.2 300 GLU B C 1
ATOM 4859 O O . GLU B 1 300 ? 66.5 54.531 9.969 1 19.2 300 GLU B O 1
ATOM 4864 N N . PRO B 1 301 ? 68.312 55.812 9.727 1 20.41 301 PRO B N 1
ATOM 4865 C CA . PRO B 1 301 ? 69.625 55.156 10.008 1 20.41 301 PRO B CA 1
ATOM 4866 C C . PRO B 1 301 ? 69.75 54.812 11.484 1 20.41 301 PRO B C 1
ATOM 4868 O O . PRO B 1 301 ? 70.812 54.25 11.875 1 20.41 301 PRO B O 1
ATOM 4871 N N . VAL B 1 302 ? 68.688 54.625 12.281 1 18.17 302 VAL B N 1
ATOM 4872 C CA . VAL B 1 302 ? 69.125 55.031 13.617 1 18.17 302 VAL B CA 1
ATOM 4873 C C . VAL B 1 302 ? 70.25 54.125 14.094 1 18.17 302 VAL B C 1
ATOM 4875 O O . VAL B 1 302 ? 70.375 53 13.625 1 18.17 302 VAL B O 1
ATOM 4878 N N . GLY B 1 303 ? 70.75 54.562 15.266 1 18.16 303 GLY B N 1
ATOM 4879 C CA . GLY B 1 303 ? 72 54.781 15.992 1 18.16 303 GLY B CA 1
ATOM 4880 C C . GLY B 1 303 ? 72.438 53.531 16.75 1 18.16 303 GLY B C 1
ATOM 4881 O O . GLY B 1 303 ? 73.562 53.062 16.562 1 18.16 303 GLY B O 1
ATOM 4882 N N . LYS B 1 304 ? 72.188 53.438 18.047 1 18.19 304 LYS B N 1
ATOM 4883 C CA . LYS B 1 304 ? 73.25 53.5 19.047 1 18.19 304 LYS B CA 1
ATOM 4884 C C . LYS B 1 304 ? 73.688 52.125 19.484 1 18.19 304 LYS B C 1
ATOM 4886 O O . LYS B 1 304 ? 72.875 51.281 19.828 1 18.19 304 LYS B O 1
ATOM 4891 N N . PRO B 1 305 ? 74.938 51.75 19.391 1 19.5 305 PRO B N 1
ATOM 4892 C CA . PRO B 1 305 ? 75.75 50.531 19.594 1 19.5 305 PRO B CA 1
ATOM 4893 C C . PRO B 1 305 ? 75.875 50.188 21.078 1 19.5 305 PRO B C 1
ATOM 4895 O O . PRO B 1 305 ? 76.562 49.188 21.406 1 19.5 305 PRO B O 1
ATOM 4898 N N . GLN B 1 306 ? 75.062 50.5 22.016 1 17.17 306 GLN B N 1
ATOM 4899 C CA . GLN B 1 306 ? 75.75 50.594 23.266 1 17.17 306 GLN B CA 1
ATOM 4900 C C . GLN B 1 306 ? 76.438 49.281 23.641 1 17.17 306 GLN B C 1
ATOM 4902 O O . GLN B 1 306 ? 76 48.219 23.188 1 17.17 306 GLN B O 1
ATOM 4907 N N . THR B 1 307 ? 77.062 49.25 24.922 1 16.69 307 THR B N 1
ATOM 4908 C CA . THR B 1 307 ? 78.25 49.031 25.719 1 16.69 307 THR B CA 1
ATOM 4909 C C . THR B 1 307 ? 78.25 47.625 26.344 1 16.69 307 THR B C 1
ATOM 4911 O O . THR B 1 307 ? 77.188 47.125 26.703 1 16.69 307 THR B O 1
ATOM 4914 N N . ALA B 1 308 ? 79.438 46.938 26.359 1 20.94 308 ALA B N 1
ATOM 4915 C CA . ALA B 1 308 ? 80.125 45.719 26.688 1 20.94 308 ALA B CA 1
ATOM 4916 C C . ALA B 1 308 ? 80.188 45.469 28.188 1 20.94 308 ALA B C 1
ATOM 4918 O O . ALA B 1 308 ? 80.812 44.531 28.656 1 20.94 308 ALA B O 1
ATOM 4919 N N . SER B 1 309 ? 79.25 45.938 28.984 1 16.91 309 SER B N 1
ATOM 4920 C CA . SER B 1 309 ? 79.938 45.812 30.281 1 16.91 309 SER B CA 1
ATOM 4921 C C . SER B 1 309 ? 80.562 44.438 30.484 1 16.91 309 SER B C 1
ATOM 4923 O O . SER B 1 309 ? 80.188 43.5 29.781 1 16.91 309 SER B O 1
ATOM 4925 N N . SER B 1 310 ? 81.188 44.125 31.719 1 18.41 310 SER B N 1
ATOM 4926 C CA . SER B 1 310 ? 82.375 43.812 32.5 1 18.41 310 SER B CA 1
ATOM 4927 C C . SER B 1 310 ? 82.438 42.312 32.844 1 18.41 310 SER B C 1
ATOM 4929 O O . SER B 1 310 ? 83.5 41.75 32.969 1 18.41 310 SER B O 1
ATOM 4931 N N . LEU B 1 311 ? 81.375 41.656 33.375 1 20.34 311 LEU B N 1
ATOM 4932 C CA . LEU B 1 311 ? 82 41 34.531 1 20.34 311 LEU B CA 1
ATOM 4933 C C . LEU B 1 311 ? 83.062 40 34.062 1 20.34 311 LEU B C 1
ATOM 4935 O O . LEU B 1 311 ? 82.938 39.469 32.938 1 20.34 311 LEU B O 1
ATOM 4939 N N . PRO B 1 312 ? 83.938 39.625 35.031 1 20.59 312 PRO B N 1
ATOM 4940 C CA . PRO B 1 312 ? 85.312 39.312 35.281 1 20.59 312 PRO B CA 1
ATOM 4941 C C . PRO B 1 312 ? 85.75 38.062 34.594 1 20.59 312 PRO B C 1
ATOM 4943 O O . PRO B 1 312 ? 84.938 37.281 34.125 1 20.59 312 PRO B O 1
ATOM 4946 N N . ARG B 1 313 ? 86.938 37.75 35.188 1 19.55 313 ARG B N 1
ATOM 4947 C CA . ARG B 1 313 ? 88.125 36.906 35.219 1 19.55 313 ARG B CA 1
ATOM 4948 C C . ARG B 1 313 ? 87.812 35.469 35.469 1 19.55 313 ARG B C 1
ATOM 4950 O O . ARG B 1 313 ? 86.938 35.156 36.312 1 19.55 313 ARG B O 1
#

Secondary structure (DSSP, 8-state):
-------------------EEEEEEEEEEESHHHHHSTTHHHHHHHHHTT-SEEEEEEE--SSS-HHHHHHHHHTTTS-GGG--EEEE---B-SSSS-BEEEEEE-TTTEEEEEEEE-SSSGGG-SSPPEEEEEEESSTTPPPEEEEEEE--TTSHHHHHHHHHHHHHHHHHHT-S-EEEEEE---STTTS-HHHHHHSHHHH-TTEEE-S-TT---BSSS-----EEEEEE-HHHHHHBPTT--EE--HHHHTT--HHHHHHH-SBPPEEEEE---------------------------------------/-------------------EEEEEEEEEEESHHHHHSTTHHHHHHHHHTT-SEEEEEEE--SSS-HHHHHHHHHTTTS-GGG--EEEE---B-SSSS-BEEEEEE-TTTEEEEEEEE-SSSGGG-SSPPEEEEEEESSTTPPPEEEEEEE--TTSHHHHHHHHHHHHHHHHHHT-S-EEEEEE---SGGGS-HHHHHHSHHHH-TTEEE-S-TT---BSSS-----EEEEEE-HHHHHHBPTT--EE--HHHHTT--HHHHHHH-SBPPEEEEE---------------------------------------

Nearest PDB structures (foldseek):
  2a42-assembly1_B  TM=9.615E-01  e=3.107E-31  Bos taurus
  2dnj-assembly1_A-2  TM=9.607E-01  e=5.334E-31  Bos taurus
  1dnk-assembly1_A  TM=9.618E-01  e=3.043E-30  Bos taurus
  3dni-assembly1_A-2  TM=9.492E-01  e=5.891E-30  Bos taurus
  2a40-assembly1_B  TM=9.419E-01  e=3.231E-30  Bos taurus

Organism: Fasciola gigantica (NCBI:txid46835)

InterPro domains:
  IPR005135 Endonuclease/exonuclease/phosphatase [PF03372] (24-267)
  IPR016202 Deoxyribonuclease I [PIRSF000988] (3-277)
  IPR016202 Deoxyribonuclease I [PR00130] (30-59)
  IPR016202 Deoxyribonuclease I [PR00130] (60-89)
  IPR016202 Deoxyribonuclease I [PR00130] (141-170)
  IPR016202 Deoxyribonuclease I [PR00130] (200-229)
  IPR016202 Deoxyribonuclease I [PR00130] (229-251)
  IPR016202 Deoxyribonuclease I [PR00130] (252-272)
  IPR016202 Deoxyribonuclease I [SM00476] (3-275)
  IPR036691 Endonuclease/exonuclease/phosphatase superfamily [G3DSA:3.60.10.10] (22-275)
  IPR036691 Endonuclease/exonuclease/phosphatase superfamily [SSF56219] (24-274)

pLDDT: mean 84.2, std 25.15, range [15.79, 98.94]

Radius of gyration: 36.21 Å; Cα contacts (8 Å, |Δi|>4): 1246; chains: 2; bounding box: 147×137×84 Å

Sequence (626 aa):
MKLVSVLVVSILLFEFSRAYLMSSFNIQVFGDKKMSKKHIPPILAKILSRYDLTCIQEIRDSDGDSLGKLVNLINSGRNNQEGYVGLAGERLGRTSSKEQYGVIYLPKKFTLSNLRTYPNHRSEFERPPMQVHVKPKAPGIPNFELLIVHLDPQKVFEEMEALYEVAQEVVTKINDNLLILGDMNAGCSYLSKSKKKTLKFTQDTSYTWLVNDNLDTTVGKTDCAYDRLIVHGEKLRKTLVRNSVKAYRYPEAMHLDQKTALEVSDHYPVEIEMKSSSGNQPRLGNSNVKGTEEPGNNCEPVGKPQTASSLPRMKLVSVLVVSILLFEFSRAYLMSSFNIQVFGDKKMSKKHIPPILAKILSRYDLTCIQEIRDSDGDSLGKLVNLINSGRNNQEGYVGLAGERLGRTSSKEQYGVIYLPKKFTLSNLRTYPNHRSEFERPPMQVHVKPKAPGIPNFELLIVHLDPQKVFEEMEALYEVAQEVVTKINDNLLILGDMNAGCSYLSKSKKKTLKFTQDTSYTWLVNDNLDTTVGKTDCAYDRLIVHGEKLRKTLVRNSVKAYRYPEAMHLDQKTALEVSDHYPVEIEMKSSSGNQPRLGNSNVKGTEEPGNNCEPVGKPQTASSLPR

Foldseek 3Di:
DPPPPPPPPPPPPPVPFDKFKEWEDAQAQQEDVLLPPVVQLLLVLVQVLVGQKYKYWNDFYPVPCRQVVSQCSNCVPPDVVFGKDKDWEDFFFPDPRTIIMMMIHTVVFKDKDDWYFDDPPCVQFRGGWTKIWIDTPRPQADIAMETEDAGDLQQLQSVLQSVVVVVVCCCVPPNQWYKYWYQSQCWDPSHDPVNVCVHPLNVDPQKDKQDDQQAAFFLDPDRGPRITIITGDPSNVLQWDHPQWHFDPSCVVVVHDSVSVVSRHRGTIIMTMGGRNPPPPPPPPPPPPPPPDPDDDDPDPDDPDDDDDDDDD/DPPPPPPPPPPPPPVAFDKFKEWEDAQAQQEDVLLPPVVQLLLVLVQVLVGQKYKYWNDFYPVPCRQVVSQCSNCVPPDVVFGKDKDWEDFFFPDPRTIIMMMIHTVVFKDKDDWYQDDPPCVQFRGGWTKIWIDTPRPQADIAMETEDAGDLQQLQSVLQSVVVVVVCCCVPPNQWYKYWYQSQCWDPSHDPVNVCVHPLNVDPQKDKQDDQQAAFFLDPDRGPRITIITGDPSNVLQWDHPQWHFDPSCVVVVNDSVSVVSRHRGTITMTIGGRNPPPPPPPPPPPPPPPDPPDDPPDDDDDDDDDDDDDD